Protein AF-0000000079469491 (afdb_homodimer)

Organism: NCBI:txid2803784

Structure (mmCIF, N/CA/C/O backbone):
data_AF-0000000079469491-model_v1
#
loop_
_entity.id
_entity.type
_entity.pdbx_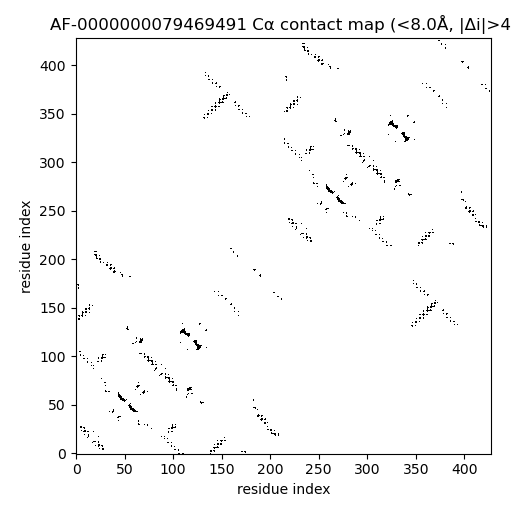description
1 polymer 'Metal-dependent hydrolase'
#
loop_
_atom_site.group_PDB
_atom_site.id
_atom_site.type_symbol
_atom_site.label_atom_id
_atom_site.label_alt_id
_atom_site.label_comp_id
_atom_site.label_asym_id
_atom_site.label_entity_id
_atom_site.label_seq_id
_atom_site.pdbx_PDB_ins_code
_atom_site.Cartn_x
_atom_site.Cartn_y
_atom_site.Cartn_z
_atom_site.occupancy
_atom_site.B_iso_or_equiv
_atom_site.auth_seq_id
_atom_site.auth_comp_id
_atom_site.auth_asym_id
_atom_site.auth_atom_id
_atom_site.pdbx_PDB_model_num
ATOM 1 N N . MET A 1 1 ? 9.625 -11.258 -3.443 1 91.56 1 MET A N 1
ATOM 2 C CA . MET A 1 1 ? 8.633 -10.211 -3.686 1 91.56 1 MET A CA 1
ATOM 3 C C . MET A 1 1 ? 9.078 -9.289 -4.812 1 91.56 1 MET A C 1
ATOM 5 O O . MET A 1 1 ? 10.195 -9.414 -5.32 1 91.56 1 MET A O 1
ATOM 9 N N . PHE A 1 2 ? 8.219 -8.523 -5.293 1 95.44 2 PHE A N 1
ATOM 10 C CA . PHE A 1 2 ? 8.539 -7.629 -6.398 1 95.44 2 PHE A CA 1
ATOM 11 C C . PHE A 1 2 ? 8.68 -6.195 -5.906 1 95.44 2 PHE A C 1
ATOM 13 O O . PHE A 1 2 ? 9.727 -5.82 -5.363 1 95.44 2 PHE A O 1
ATOM 20 N N . VAL A 1 3 ? 7.641 -5.387 -5.883 1 97.88 3 VAL A N 1
ATOM 21 C CA . VAL A 1 3 ? 7.836 -3.98 -5.547 1 97.88 3 VAL A CA 1
ATOM 22 C C . VAL A 1 3 ? 7.992 -3.828 -4.035 1 97.88 3 VAL A C 1
ATOM 24 O O . VAL A 1 3 ? 8.453 -2.791 -3.553 1 97.88 3 VAL A O 1
ATOM 27 N N . GLY A 1 4 ? 7.691 -4.809 -3.281 1 98.38 4 GLY A N 1
ATOM 28 C CA . GLY A 1 4 ? 7.887 -4.781 -1.84 1 98.38 4 GLY A CA 1
ATOM 29 C C . GLY A 1 4 ? 9.336 -4.562 -1.437 1 98.38 4 GLY A C 1
ATOM 30 O O . GLY A 1 4 ? 9.609 -3.996 -0.376 1 98.38 4 GLY A O 1
ATOM 31 N N . HIS A 1 5 ? 10.25 -5.02 -2.23 1 98.88 5 HIS A N 1
ATOM 32 C CA . HIS A 1 5 ? 11.672 -4.836 -1.943 1 98.88 5 HIS A CA 1
ATOM 33 C C . HIS A 1 5 ? 12.023 -3.357 -1.827 1 98.88 5 HIS A C 1
ATOM 35 O O . HIS A 1 5 ? 12.914 -2.986 -1.058 1 98.88 5 HIS A O 1
ATOM 41 N N . TYR A 1 6 ? 11.312 -2.555 -2.533 1 98.94 6 TYR A N 1
ATOM 42 C CA . TYR A 1 6 ? 11.648 -1.135 -2.559 1 98.94 6 TYR A CA 1
ATOM 43 C C . TYR A 1 6 ? 11.32 -0.472 -1.228 1 98.94 6 TYR A C 1
ATOM 45 O O . TYR A 1 6 ? 11.773 0.643 -0.953 1 98.94 6 TYR A O 1
ATOM 53 N N . ALA A 1 7 ? 10.469 -1.143 -0.421 1 98.94 7 ALA A N 1
ATOM 54 C CA . ALA A 1 7 ? 10.25 -0.631 0.93 1 98.94 7 ALA A CA 1
ATOM 55 C C . ALA A 1 7 ? 11.57 -0.458 1.669 1 98.94 7 ALA A C 1
ATOM 57 O O . ALA A 1 7 ? 1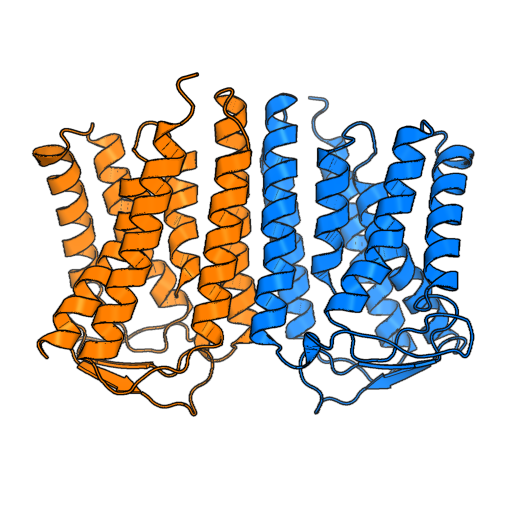1.773 0.534 2.375 1 98.94 7 ALA A O 1
ATOM 58 N N . ALA A 1 8 ? 12.484 -1.396 1.488 1 98.94 8 ALA A N 1
ATOM 59 C CA . ALA A 1 8 ? 13.781 -1.312 2.146 1 98.94 8 ALA A CA 1
ATOM 60 C C . ALA A 1 8 ? 14.578 -0.114 1.64 1 98.94 8 ALA A C 1
ATOM 62 O O . ALA A 1 8 ? 15.266 0.554 2.414 1 98.94 8 ALA A O 1
ATOM 63 N N . ALA A 1 9 ? 14.523 0.131 0.364 1 98.94 9 ALA A N 1
ATOM 64 C CA . ALA A 1 9 ? 15.219 1.275 -0.219 1 98.94 9 ALA A CA 1
ATOM 65 C C . ALA A 1 9 ? 14.695 2.588 0.357 1 98.94 9 ALA A C 1
ATOM 67 O O . ALA A 1 9 ? 15.477 3.461 0.742 1 98.94 9 ALA A O 1
ATOM 68 N N . LEU A 1 10 ? 13.367 2.711 0.431 1 98.94 10 LEU A N 1
ATOM 69 C CA . LEU A 1 10 ? 12.75 3.932 0.935 1 98.94 10 LEU A CA 1
ATOM 70 C C . LEU A 1 10 ? 13.023 4.102 2.426 1 98.94 10 LEU A C 1
ATOM 72 O O . LEU A 1 10 ? 13.266 5.215 2.895 1 98.94 10 LEU A O 1
ATOM 76 N N . ALA A 1 11 ? 12.961 3.004 3.152 1 98.94 11 ALA A N 1
ATOM 77 C CA . ALA A 1 11 ? 13.289 3.045 4.574 1 98.94 11 ALA A CA 1
ATOM 78 C C . ALA A 1 11 ? 14.742 3.469 4.785 1 98.94 11 ALA A C 1
ATOM 80 O O . ALA A 1 11 ? 15.039 4.273 5.672 1 98.94 11 ALA A O 1
ATOM 81 N N . ALA A 1 12 ? 15.641 2.92 3.998 1 98.94 12 ALA A N 1
ATOM 82 C CA . ALA A 1 12 ? 17.062 3.266 4.09 1 98.94 12 ALA A CA 1
ATOM 83 C C . ALA A 1 12 ? 17.281 4.746 3.799 1 98.94 12 ALA A C 1
ATOM 85 O O . ALA A 1 12 ? 18.031 5.418 4.508 1 98.94 12 ALA A O 1
ATOM 86 N N . LYS A 1 13 ? 16.625 5.273 2.777 1 98.75 13 LYS A N 1
ATOM 87 C CA . LYS A 1 13 ? 16.75 6.684 2.424 1 98.75 13 LYS A CA 1
ATOM 88 C C . LYS A 1 13 ? 16.25 7.582 3.549 1 98.75 13 LYS A C 1
ATOM 90 O O . LYS A 1 13 ? 16.797 8.664 3.777 1 98.75 13 LYS A O 1
ATOM 95 N N . SER A 1 14 ? 15.211 7.121 4.18 1 98.69 14 SER A N 1
ATOM 96 C CA . SER A 1 14 ? 14.688 7.863 5.32 1 98.69 14 SER A CA 1
ATOM 97 C C . SER A 1 14 ? 15.68 7.863 6.48 1 98.69 14 SER A C 1
ATOM 99 O O . SER A 1 14 ? 15.883 8.891 7.129 1 98.69 14 SER A O 1
ATOM 101 N N . ALA A 1 15 ? 16.312 6.746 6.754 1 98.62 15 ALA A N 1
ATOM 102 C CA . ALA A 1 15 ? 17.188 6.566 7.906 1 98.62 15 ALA A CA 1
ATOM 103 C C . ALA A 1 15 ? 18.547 7.207 7.656 1 98.62 15 ALA A C 1
ATOM 105 O O . ALA A 1 15 ? 19.188 7.719 8.586 1 98.62 15 ALA A O 1
ATOM 106 N N . GLU A 1 16 ? 19.062 7.125 6.496 1 98.44 16 GLU A N 1
ATOM 107 C CA . GLU A 1 16 ? 20.359 7.668 6.066 1 98.44 16 GLU A CA 1
ATOM 108 C C . GLU A 1 16 ? 20.203 8.469 4.773 1 98.44 16 GLU A C 1
ATOM 110 O O . GLU A 1 16 ? 20.562 7.977 3.695 1 98.44 16 GLU A O 1
ATOM 115 N N . PRO A 1 17 ? 19.766 9.719 4.941 1 97.56 17 PRO A N 1
ATOM 116 C CA . PRO A 1 17 ? 19.406 10.508 3.762 1 97.56 17 PRO A CA 1
ATOM 117 C C . PRO A 1 17 ? 20.609 10.961 2.961 1 97.56 17 PRO A C 1
ATOM 119 O O . PRO A 1 17 ? 20.469 11.461 1.84 1 97.56 17 PRO A O 1
ATOM 122 N N . ARG A 1 18 ? 21.812 10.844 3.424 1 96.69 18 ARG A N 1
ATOM 123 C CA . ARG A 1 18 ? 23.031 11.266 2.721 1 96.69 18 ARG A CA 1
ATOM 124 C C . ARG A 1 18 ? 23.312 10.359 1.526 1 96.69 18 ARG A C 1
ATOM 126 O O . ARG A 1 18 ? 24 10.758 0.589 1 96.69 18 ARG A O 1
ATOM 133 N N . GLY A 1 19 ? 22.828 9.031 1.531 1 97.88 19 GLY A N 1
ATOM 134 C CA . GLY A 1 19 ? 22.984 8.125 0.407 1 97.88 19 GLY A CA 1
ATOM 135 C C . GLY A 1 19 ? 22.141 8.5 -0.791 1 97.88 19 GLY A C 1
ATOM 136 O O . GLY A 1 19 ? 20.969 8.867 -0.638 1 97.88 19 GLY A O 1
ATOM 137 N N . PRO A 1 20 ? 22.781 8.391 -1.97 1 97.88 20 PRO A N 1
ATOM 138 C CA . PRO A 1 20 ? 21.938 8.609 -3.146 1 97.88 20 PRO A CA 1
ATOM 139 C C . PRO A 1 20 ? 20.797 7.602 -3.252 1 97.88 20 PRO A C 1
ATOM 141 O O . PRO A 1 20 ? 21 6.406 -3.025 1 97.88 20 PRO A O 1
ATOM 144 N N . LEU A 1 21 ? 19.656 8.125 -3.596 1 98.62 21 LEU A N 1
ATOM 145 C CA . LEU A 1 21 ? 18.469 7.273 -3.641 1 98.62 21 LEU A CA 1
ATOM 146 C C . LEU A 1 21 ? 18.672 6.09 -4.578 1 98.62 21 LEU A C 1
ATOM 148 O O . LEU A 1 21 ? 18.266 4.969 -4.27 1 98.62 21 LEU A O 1
ATOM 152 N N . TRP A 1 22 ? 19.312 6.312 -5.746 1 98.75 22 TRP A N 1
ATOM 153 C CA . TRP A 1 22 ? 19.453 5.266 -6.75 1 98.75 22 TRP A CA 1
ATOM 154 C C . TRP A 1 22 ? 20.281 4.105 -6.207 1 98.75 22 TRP A 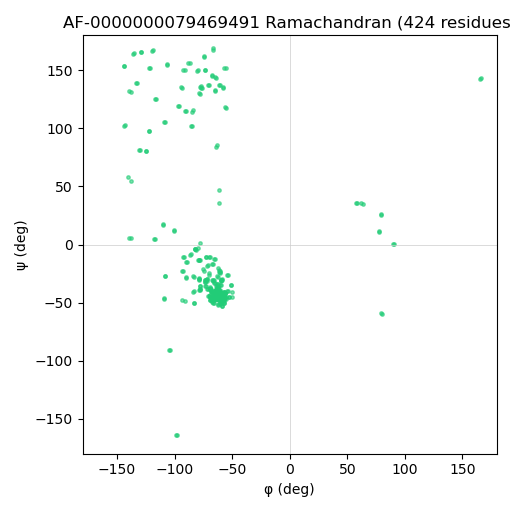C 1
ATOM 156 O O . TRP A 1 22 ? 20.094 2.957 -6.625 1 98.75 22 TRP A O 1
ATOM 166 N N . THR A 1 23 ? 21.203 4.32 -5.246 1 98.81 23 THR A N 1
ATOM 167 C CA . THR A 1 23 ? 22.016 3.238 -4.703 1 98.81 23 THR A CA 1
ATOM 168 C C . THR A 1 23 ? 21.172 2.316 -3.826 1 98.81 23 THR A C 1
ATOM 170 O O . THR A 1 23 ? 21.375 1.099 -3.834 1 98.81 23 THR A O 1
ATOM 173 N N . TYR A 1 24 ? 20.234 2.898 -3.041 1 98.94 24 TYR A N 1
ATOM 174 C CA . TYR A 1 24 ? 19.328 2.088 -2.248 1 98.94 24 TYR A CA 1
ATOM 175 C C . TYR A 1 24 ? 18.344 1.337 -3.143 1 98.94 24 TYR A C 1
ATOM 177 O O . TYR A 1 24 ? 18.047 0.162 -2.904 1 98.94 24 TYR A O 1
ATOM 185 N N . VAL A 1 25 ? 17.891 1.999 -4.211 1 98.94 25 VAL A N 1
ATOM 186 C CA . VAL A 1 25 ? 16.906 1.419 -5.121 1 98.94 25 VAL A CA 1
ATOM 187 C C . VAL A 1 25 ? 17.547 0.278 -5.91 1 98.94 25 VAL A C 1
ATOM 189 O O . VAL A 1 25 ? 16.969 -0.809 -6.016 1 98.94 25 VAL A O 1
ATOM 192 N N . LEU A 1 26 ? 18.703 0.52 -6.457 1 98.94 26 LEU A N 1
ATOM 193 C CA . LEU A 1 26 ? 19.406 -0.581 -7.102 1 98.94 26 LEU A CA 1
ATOM 194 C C . LEU A 1 26 ? 19.766 -1.67 -6.09 1 98.94 26 LEU A C 1
ATOM 196 O O . LEU A 1 26 ? 19.672 -2.859 -6.398 1 98.94 26 LEU A O 1
ATOM 200 N N . GLY A 1 27 ? 20.172 -1.266 -4.895 1 98.94 27 GLY A N 1
ATOM 201 C CA . GLY A 1 27 ? 20.578 -2.193 -3.852 1 98.94 27 GLY A CA 1
ATOM 202 C C . GLY A 1 27 ? 19.5 -3.197 -3.494 1 98.94 27 GLY A C 1
ATOM 203 O O . GLY A 1 27 ? 19.766 -4.398 -3.398 1 98.94 27 GLY A O 1
ATOM 204 N N . CYS A 1 28 ? 18.266 -2.723 -3.301 1 98.88 28 CYS A N 1
ATOM 205 C CA . CYS A 1 28 ? 17.203 -3.615 -2.844 1 98.88 28 CYS A CA 1
ATOM 206 C C . CYS A 1 28 ? 16.859 -4.652 -3.908 1 98.88 28 CYS A C 1
ATOM 208 O O . CYS A 1 28 ? 16.281 -5.695 -3.604 1 98.88 28 CYS A O 1
ATOM 210 N N . GLN A 1 29 ? 17.312 -4.367 -5.18 1 98.88 29 GLN A N 1
ATOM 211 C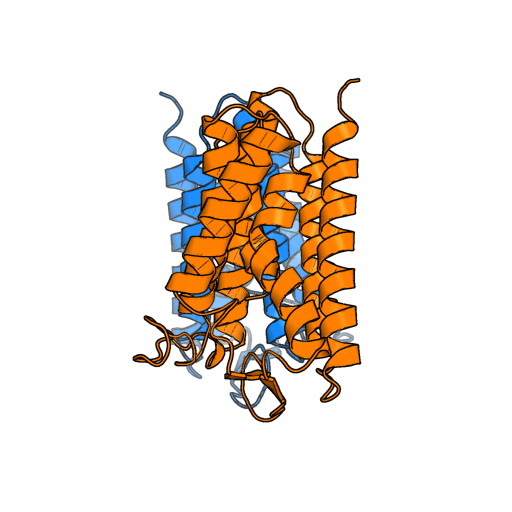 CA . GLN A 1 29 ? 17 -5.281 -6.27 1 98.88 29 GLN A CA 1
ATOM 212 C C . GLN A 1 29 ? 18.266 -5.883 -6.871 1 98.88 29 GLN A C 1
ATOM 214 O O . GLN A 1 29 ? 18.203 -6.609 -7.863 1 98.88 29 GLN A O 1
ATOM 219 N N . LEU A 1 30 ? 19.375 -5.605 -6.309 1 98.88 30 LEU A N 1
ATOM 220 C CA . LEU A 1 30 ? 20.656 -6.023 -6.883 1 98.88 30 LEU A CA 1
ATOM 221 C C . LEU A 1 30 ? 20.703 -7.535 -7.066 1 98.88 30 LEU A C 1
ATOM 223 O O . LEU A 1 30 ? 21.172 -8.023 -8.094 1 98.88 30 LEU A O 1
ATOM 227 N N . ILE A 1 31 ? 20.203 -8.258 -6.133 1 98.75 31 ILE A N 1
ATOM 228 C CA . ILE A 1 31 ? 20.156 -9.711 -6.176 1 98.75 31 ILE A CA 1
ATOM 229 C C . ILE A 1 31 ? 19.328 -10.172 -7.375 1 98.75 31 ILE A C 1
ATOM 231 O O . ILE A 1 31 ? 19.734 -11.086 -8.102 1 98.75 31 ILE A O 1
ATOM 235 N N . ASP A 1 32 ? 18.266 -9.531 -7.621 1 98.56 32 ASP A N 1
ATOM 236 C CA . ASP A 1 32 ? 17.406 -9.938 -8.727 1 98.56 32 ASP A CA 1
ATOM 237 C C . ASP A 1 32 ? 17.953 -9.453 -10.062 1 98.56 32 ASP A C 1
ATOM 239 O O . ASP A 1 32 ? 17.719 -10.078 -11.102 1 98.56 32 ASP A O 1
ATOM 243 N N . VAL A 1 33 ? 18.641 -8.359 -10.07 1 98.62 33 VAL A N 1
ATOM 244 C CA . VAL A 1 33 ? 19.359 -7.973 -11.281 1 98.62 33 VAL A CA 1
ATOM 245 C C . VAL A 1 33 ? 20.375 -9.062 -11.656 1 98.62 33 VAL A C 1
ATOM 247 O O . VAL A 1 33 ? 20.422 -9.5 -12.805 1 98.62 33 VAL A O 1
ATOM 250 N N . ALA A 1 34 ? 21.156 -9.477 -10.68 1 98.56 34 ALA A N 1
ATOM 251 C CA . ALA A 1 34 ? 22.109 -10.57 -10.898 1 98.56 34 ALA A CA 1
ATOM 252 C C . ALA A 1 34 ? 21.391 -11.852 -11.305 1 98.56 34 ALA A C 1
ATOM 254 O O . ALA A 1 34 ? 21.844 -12.562 -12.203 1 98.56 34 ALA A O 1
ATOM 255 N N . TRP A 1 35 ? 20.297 -12.156 -10.578 1 97.94 35 TRP A N 1
ATOM 256 C CA . TRP A 1 35 ? 19.469 -13.32 -10.883 1 97.94 35 TRP A CA 1
ATOM 257 C C . TRP A 1 35 ? 19.047 -13.32 -12.344 1 97.94 35 TRP A C 1
ATOM 259 O O . TRP A 1 35 ? 19.125 -14.352 -13.016 1 97.94 35 TRP A O 1
ATOM 269 N N . GLY A 1 36 ? 18.594 -12.125 -12.867 1 97.31 36 GLY A N 1
ATOM 270 C CA . GLY A 1 36 ? 18.234 -12.023 -14.273 1 97.31 36 GLY A CA 1
ATOM 271 C C . GLY A 1 36 ? 19.344 -12.453 -15.211 1 97.31 36 GLY A C 1
ATOM 272 O O . GLY A 1 36 ? 19.109 -13.211 -16.156 1 97.31 36 GLY A O 1
ATOM 273 N N . GLY A 1 37 ? 20.516 -11.992 -14.961 1 97.94 37 GLY A N 1
ATOM 274 C CA . GLY A 1 37 ? 21.672 -12.383 -15.766 1 97.94 37 GLY A CA 1
ATOM 275 C C . GLY A 1 37 ? 21.984 -13.867 -15.672 1 97.94 37 GLY A C 1
ATOM 276 O O . GLY A 1 37 ? 22.281 -14.508 -16.672 1 97.94 37 GLY A O 1
ATOM 277 N N . LEU A 1 38 ? 21.891 -14.406 -14.469 1 98.31 38 LEU A N 1
ATOM 278 C CA . LEU A 1 38 ? 22.297 -15.789 -14.242 1 98.31 38 LEU A CA 1
ATOM 279 C C . LEU A 1 38 ? 21.281 -16.75 -14.836 1 98.31 38 LEU A C 1
ATOM 281 O O . LEU A 1 38 ? 21.641 -17.844 -15.289 1 98.31 38 LEU A O 1
ATOM 285 N N . ILE A 1 39 ? 20.016 -16.391 -14.844 1 96.12 39 ILE A N 1
ATOM 286 C CA . ILE A 1 39 ? 19.031 -17.281 -15.461 1 96.12 39 ILE A CA 1
ATOM 287 C C . ILE A 1 39 ? 19.188 -17.234 -16.984 1 96.12 39 ILE A C 1
ATOM 289 O O . ILE A 1 39 ? 18.969 -18.234 -17.656 1 96.12 39 ILE A O 1
ATOM 293 N N . MET A 1 40 ? 19.609 -16.109 -17.516 1 96.56 40 MET A N 1
ATOM 294 C CA . MET A 1 40 ? 19.828 -15.977 -18.953 1 96.56 40 MET A CA 1
ATOM 295 C C . MET A 1 40 ? 20.969 -16.875 -19.406 1 96.56 40 MET A C 1
ATOM 297 O O . MET A 1 40 ? 20.938 -17.422 -20.516 1 96.56 40 MET A O 1
ATOM 301 N N . THR A 1 41 ? 21.984 -17.094 -18.594 1 96.81 41 THR A N 1
ATOM 302 C CA . THR A 1 41 ? 23.172 -17.891 -18.922 1 96.81 41 THR A CA 1
ATOM 303 C C . THR A 1 41 ? 22.953 -19.359 -18.562 1 96.81 41 THR A C 1
ATOM 305 O O . THR A 1 41 ? 23.75 -20.219 -18.969 1 96.81 41 THR A O 1
ATOM 308 N N . GLY A 1 42 ? 21.953 -19.609 -17.781 1 96.38 42 GLY A N 1
ATOM 309 C CA . GLY A 1 42 ? 21.688 -20.984 -17.359 1 96.38 42 GLY A CA 1
ATOM 310 C C . GLY A 1 42 ? 22.422 -21.359 -16.078 1 96.38 42 GLY A C 1
ATOM 311 O O . GLY A 1 42 ? 22.25 -22.469 -15.57 1 96.38 42 GLY A O 1
ATOM 312 N N . ALA A 1 43 ? 23.156 -20.453 -15.531 1 97.75 43 ALA A N 1
ATOM 313 C CA . ALA A 1 43 ? 23.859 -20.719 -14.273 1 97.75 43 ALA A CA 1
ATOM 314 C C . ALA A 1 43 ? 22.875 -20.922 -13.125 1 97.75 43 ALA A C 1
ATOM 316 O O . ALA A 1 43 ? 23.156 -21.672 -12.188 1 97.75 43 ALA A O 1
ATOM 317 N N . GLU A 1 44 ? 21.75 -20.281 -13.18 1 97.62 44 GLU A N 1
ATOM 318 C CA . GLU A 1 44 ? 20.594 -20.531 -12.32 1 97.62 44 GLU A CA 1
ATOM 319 C C . GLU A 1 44 ? 19.359 -20.891 -13.133 1 97.62 44 GLU A C 1
ATOM 321 O O . GLU A 1 44 ? 19.25 -20.516 -14.305 1 97.62 44 GLU A O 1
ATOM 326 N N . ARG A 1 45 ? 18.516 -21.672 -12.477 1 96.31 45 ARG A N 1
ATOM 327 C CA . ARG A 1 45 ? 17.438 -22.281 -13.25 1 96.31 45 ARG A CA 1
ATOM 328 C C . ARG A 1 45 ? 16.094 -22.109 -12.539 1 96.31 45 ARG A C 1
ATOM 330 O O . ARG A 1 45 ? 16.016 -22.234 -11.312 1 96.31 45 ARG A O 1
ATOM 337 N N . LEU A 1 46 ? 15.109 -21.812 -13.398 1 93.88 46 LEU A N 1
ATOM 338 C CA . LEU A 1 46 ? 13.727 -21.734 -12.922 1 93.88 46 LEU A CA 1
ATOM 339 C C . LEU A 1 46 ? 12.758 -22.266 -13.969 1 93.88 46 LEU A C 1
ATOM 341 O O . LEU A 1 46 ? 13.109 -22.375 -15.148 1 93.88 46 LEU A O 1
ATOM 345 N N . THR A 1 47 ? 11.633 -22.75 -13.57 1 94.12 47 THR A N 1
ATOM 346 C CA . THR A 1 47 ? 10.5 -23.062 -14.438 1 94.12 47 THR A CA 1
ATOM 347 C C . THR A 1 47 ? 9.273 -22.25 -14.031 1 94.12 47 THR A C 1
ATOM 349 O O . THR A 1 47 ? 9.312 -21.516 -13.047 1 94.12 47 THR A O 1
ATOM 352 N N . VAL A 1 48 ? 8.289 -22.266 -14.938 1 94.38 48 VAL A N 1
ATOM 353 C CA . VAL A 1 48 ? 7.062 -21.5 -14.695 1 94.38 48 VAL A CA 1
ATOM 354 C C . VAL A 1 48 ? 5.879 -22.453 -14.578 1 94.38 48 VAL A C 1
ATOM 356 O O . VAL A 1 48 ? 5.699 -23.344 -15.422 1 94.38 48 VAL A O 1
ATOM 359 N N . ASP A 1 49 ? 5.156 -22.391 -13.523 1 94.56 49 ASP A N 1
ATOM 360 C CA . ASP A 1 49 ? 3.918 -23.125 -13.273 1 94.56 49 ASP A CA 1
ATOM 361 C C . ASP A 1 49 ? 2.762 -22.172 -12.992 1 94.56 49 ASP A C 1
ATOM 363 O O . ASP A 1 49 ? 2.596 -21.719 -11.859 1 94.56 49 ASP A O 1
ATOM 367 N N . PRO A 1 50 ? 1.94 -21.875 -13.992 1 92.12 50 PRO A N 1
ATOM 368 C CA . PRO A 1 50 ? 0.886 -20.859 -13.859 1 92.12 50 PRO A CA 1
ATOM 369 C C . PRO A 1 50 ? -0.192 -21.266 -12.859 1 92.12 50 PRO A C 1
ATOM 371 O O . PRO A 1 50 ? -1.023 -20.438 -12.477 1 92.12 50 PRO A O 1
ATOM 374 N N . SER A 1 51 ? -0.196 -22.516 -12.461 1 93.88 51 SER A N 1
ATOM 375 C CA . SER A 1 51 ? -1.215 -22.984 -11.523 1 93.88 51 SER A CA 1
ATOM 376 C C . SER A 1 51 ? -0.88 -22.562 -10.094 1 93.88 51 SER A C 1
ATOM 378 O O . SER A 1 51 ? -1.729 -22.656 -9.203 1 93.88 51 SER A O 1
ATOM 380 N N . LEU A 1 52 ? 0.328 -22.109 -9.844 1 94.56 52 LEU A N 1
ATOM 381 C CA . LEU A 1 52 ? 0.756 -21.719 -8.5 1 94.56 52 LEU A CA 1
ATOM 382 C C . LEU A 1 52 ? 0.192 -20.359 -8.117 1 94.56 52 LEU A C 1
ATOM 384 O O . LEU A 1 52 ? 0.153 -19.453 -8.945 1 94.56 52 LEU A O 1
ATOM 388 N N . PRO A 1 53 ? -0.294 -20.219 -6.891 1 93.56 53 PRO A N 1
ATOM 389 C CA . PRO A 1 53 ? -0.783 -18.906 -6.434 1 93.56 53 PRO A CA 1
ATOM 390 C C . PRO A 1 53 ? 0.346 -17.922 -6.141 1 93.56 53 PRO A C 1
ATOM 392 O O . PRO A 1 53 ? 1.445 -18.344 -5.758 1 93.56 53 PRO A O 1
ATOM 395 N N . GLY A 1 54 ? 0.088 -16.578 -6.32 1 92.25 54 GLY A N 1
ATOM 396 C CA . GLY A 1 54 ? 1.005 -15.516 -5.926 1 92.25 54 GLY A CA 1
ATOM 397 C C . GLY A 1 54 ? 2.139 -15.312 -6.91 1 92.25 54 GLY A C 1
ATOM 398 O O . GLY A 1 54 ? 2.32 -14.211 -7.434 1 92.25 54 GLY A O 1
ATOM 399 N N . SER A 1 55 ? 2.906 -16.406 -7.105 1 93.31 55 SER A N 1
ATOM 400 C CA . SER A 1 55 ? 3.992 -16.391 -8.078 1 93.31 55 SER A CA 1
ATOM 401 C C . SER A 1 55 ? 4.043 -17.703 -8.852 1 93.31 55 SER A C 1
ATOM 403 O O . SER A 1 55 ? 4.066 -18.781 -8.258 1 93.31 55 SER A O 1
ATOM 405 N N . ALA A 1 56 ? 4.133 -17.609 -10.172 1 94 56 ALA A N 1
ATOM 406 C CA . ALA A 1 56 ? 4.184 -18.781 -11.031 1 94 56 ALA A CA 1
ATOM 407 C C . ALA A 1 56 ? 5.602 -19.344 -11.102 1 94 56 ALA A C 1
ATOM 409 O O . ALA A 1 56 ? 5.832 -20.391 -11.711 1 94 56 ALA A O 1
ATOM 410 N N . LEU A 1 57 ? 6.523 -18.688 -10.477 1 92.88 57 LEU A N 1
ATOM 411 C CA . LEU A 1 57 ? 7.926 -19.062 -10.586 1 92.88 57 LEU A CA 1
ATOM 412 C C . LEU A 1 57 ? 8.242 -20.25 -9.695 1 92.88 57 LEU A C 1
ATOM 414 O O . LEU A 1 57 ? 7.816 -20.297 -8.539 1 92.88 57 LEU A O 1
ATOM 418 N N . VAL A 1 58 ? 8.867 -21.188 -10.281 1 94.38 58 VAL A N 1
ATOM 419 C CA . VAL A 1 58 ? 9.461 -22.312 -9.562 1 94.38 58 VAL A CA 1
ATOM 420 C C . VAL A 1 58 ? 10.984 -22.203 -9.586 1 94.38 58 VAL A C 1
ATOM 422 O O . VAL A 1 58 ? 11.609 -22.453 -10.617 1 94.38 58 VAL A O 1
ATOM 425 N N . LEU A 1 59 ? 11.516 -21.828 -8.445 1 93.25 59 LEU A N 1
ATOM 426 C CA . LEU A 1 59 ? 12.961 -21.625 -8.359 1 93.25 59 LEU A CA 1
ATOM 427 C C . LEU A 1 59 ? 13.68 -22.953 -8.086 1 93.25 59 LEU A C 1
ATOM 429 O O . LEU A 1 59 ? 13.758 -23.391 -6.938 1 93.25 59 LEU A O 1
ATOM 433 N N . GLU A 1 60 ? 14.25 -23.5 -9.102 1 93.31 60 GLU A N 1
ATOM 434 C CA . GLU A 1 60 ? 14.82 -24.828 -9.039 1 93.31 60 GLU A CA 1
ATOM 435 C C . GLU A 1 60 ? 16.234 -24.797 -8.453 1 93.31 60 GLU A C 1
ATOM 437 O O . GLU A 1 60 ? 16.578 -25.641 -7.621 1 93.31 60 GLU A O 1
ATOM 442 N N . HIS A 1 61 ? 17.031 -24 -8.93 1 95.44 61 HIS A N 1
ATOM 443 C CA . HIS A 1 61 ? 18.453 -23.906 -8.57 1 95.44 61 HIS A CA 1
ATOM 444 C C . HIS A 1 61 ? 18.922 -22.453 -8.555 1 95.44 61 HIS A C 1
ATOM 446 O O . HIS A 1 61 ? 19.234 -21.891 -9.602 1 95.44 61 HIS A O 1
ATOM 452 N N . MET A 1 62 ? 19.062 -21.844 -7.328 1 95.25 62 MET A N 1
ATOM 453 C CA . MET A 1 62 ? 19.438 -20.438 -7.168 1 95.25 62 MET A CA 1
ATOM 454 C C . MET A 1 62 ? 20.453 -20.266 -6.051 1 95.25 62 MET A C 1
ATOM 456 O O . MET A 1 62 ? 20.25 -19.484 -5.125 1 95.25 62 MET A O 1
ATOM 460 N N . PRO A 1 63 ? 21.562 -20.984 -6.125 1 97.12 63 PRO A N 1
ATOM 461 C CA . PRO A 1 63 ? 22.484 -20.922 -4.988 1 97.12 63 PRO A CA 1
ATOM 462 C C . PRO A 1 63 ? 23.266 -19.594 -4.93 1 97.12 63 PRO A C 1
ATOM 464 O O . PRO A 1 63 ? 23.672 -19.172 -3.848 1 97.12 63 PRO A O 1
ATOM 467 N N . TYR A 1 64 ? 23.406 -18.906 -6.016 1 98.06 64 TYR A N 1
ATOM 468 C CA . TYR A 1 64 ? 24.312 -17.75 -6.082 1 98.06 64 TYR A CA 1
ATOM 469 C C . TYR A 1 64 ? 23.578 -16.469 -5.711 1 98.06 64 TYR A C 1
ATOM 471 O O . TYR A 1 64 ? 24.188 -15.523 -5.203 1 98.06 64 TYR A O 1
ATOM 479 N N . THR A 1 65 ? 22.312 -16.406 -5.949 1 98.38 65 THR A N 1
ATOM 480 C CA . THR A 1 65 ? 21.578 -15.18 -5.703 1 98.38 65 THR A CA 1
ATOM 481 C C . THR A 1 65 ? 20.656 -15.336 -4.496 1 98.38 65 THR A C 1
ATOM 483 O O . THR A 1 65 ? 20.703 -14.539 -3.561 1 98.38 65 THR A O 1
ATOM 486 N N . HIS A 1 66 ? 19.922 -16.484 -4.48 1 98.38 66 HIS A N 1
ATOM 487 C CA . HIS A 1 66 ? 18.828 -16.547 -3.523 1 98.38 66 HIS A CA 1
ATOM 488 C C . HIS A 1 66 ? 19.141 -17.547 -2.406 1 98.38 66 HIS A C 1
ATOM 490 O O . HIS A 1 66 ? 18.219 -17.984 -1.695 1 98.38 66 HIS A O 1
ATOM 496 N N . SER A 1 67 ? 20.344 -17.938 -2.199 1 98.5 67 SER A N 1
ATOM 497 C CA . SER A 1 67 ? 20.75 -18.594 -0.957 1 98.5 67 SER A CA 1
ATOM 498 C C . SER A 1 67 ? 21.188 -17.562 0.082 1 98.5 67 SER A C 1
ATOM 500 O O . SER A 1 67 ? 21.531 -16.422 -0.263 1 98.5 67 SER A O 1
ATOM 502 N N . LEU A 1 68 ? 21.094 -18 1.396 1 98.69 68 LEU A N 1
ATOM 503 C CA . LEU A 1 68 ? 21.5 -17.078 2.455 1 98.69 68 LEU A CA 1
ATOM 504 C C . LEU A 1 68 ? 22.953 -16.672 2.291 1 98.69 68 LEU A C 1
ATOM 506 O O . LEU A 1 68 ? 23.281 -15.477 2.328 1 98.69 68 LEU A O 1
ATOM 510 N N . PRO A 1 69 ? 23.891 -17.594 2.031 1 98.56 69 PRO A N 1
ATOM 511 C CA . PRO A 1 69 ? 25.266 -17.156 1.811 1 98.56 69 PRO A CA 1
ATOM 512 C C . PRO A 1 69 ? 25.422 -16.281 0.57 1 98.56 69 PRO A C 1
ATOM 514 O O . PRO A 1 69 ? 26.234 -15.352 0.562 1 98.56 69 PRO A O 1
ATOM 517 N N . GLY A 1 70 ? 24.719 -16.609 -0.526 1 98.56 70 GLY A N 1
ATOM 518 C CA . GLY A 1 70 ? 24.734 -15.758 -1.7 1 98.56 70 GLY A CA 1
ATOM 519 C C . GLY A 1 70 ? 24.281 -14.336 -1.413 1 98.56 70 GLY A C 1
ATOM 520 O O . GLY A 1 70 ? 24.953 -13.375 -1.784 1 98.56 70 GLY A O 1
ATOM 521 N N . ALA A 1 71 ? 23.156 -14.211 -0.725 1 98.75 71 ALA A N 1
ATOM 522 C CA . ALA A 1 71 ? 22.609 -12.906 -0.373 1 98.75 71 ALA A CA 1
ATOM 523 C C . ALA A 1 71 ? 23.594 -12.109 0.483 1 98.75 71 ALA A C 1
ATOM 525 O O . ALA A 1 71 ? 23.766 -10.906 0.291 1 98.75 71 ALA A O 1
ATOM 526 N N . LEU A 1 72 ? 24.219 -12.781 1.448 1 98.81 72 LEU A N 1
ATOM 527 C CA . LEU A 1 72 ? 25.203 -12.125 2.312 1 98.81 72 LEU A CA 1
ATOM 528 C C . LEU A 1 72 ? 26.406 -11.648 1.511 1 98.81 72 LEU A C 1
ATOM 530 O O . LEU A 1 72 ? 26.922 -10.555 1.744 1 98.81 72 LEU A O 1
ATOM 534 N N . ALA A 1 73 ? 26.859 -12.5 0.597 1 98.81 73 ALA A N 1
ATOM 535 C CA . ALA A 1 73 ? 27.984 -12.125 -0.253 1 98.81 73 ALA A CA 1
ATOM 536 C C . ALA A 1 73 ? 27.656 -10.883 -1.083 1 98.81 73 ALA A C 1
ATOM 538 O O . ALA A 1 73 ? 28.469 -9.969 -1.187 1 98.81 73 ALA A O 1
ATOM 539 N N . TRP A 1 74 ? 26.469 -10.844 -1.678 1 98.94 74 TRP A N 1
ATOM 540 C CA . TRP A 1 74 ? 26.031 -9.68 -2.447 1 98.94 74 TRP A CA 1
ATOM 541 C C . TRP A 1 74 ? 25.953 -8.438 -1.564 1 98.94 74 TRP A C 1
ATOM 543 O O . TRP A 1 74 ? 26.328 -7.348 -1.985 1 98.94 74 TRP A O 1
ATOM 553 N N . ALA A 1 75 ? 25.438 -8.594 -0.368 1 98.94 75 ALA A N 1
ATOM 554 C CA . ALA A 1 75 ? 25.281 -7.477 0.563 1 98.94 75 ALA A CA 1
ATOM 555 C C . ALA A 1 75 ? 26.641 -6.887 0.93 1 98.94 75 ALA A C 1
ATOM 557 O O . ALA A 1 75 ? 26.844 -5.672 0.833 1 98.94 75 ALA A O 1
ATOM 558 N N . VAL A 1 76 ? 27.578 -7.75 1.357 1 98.88 76 VAL A N 1
ATOM 559 C CA . VAL A 1 76 ? 28.906 -7.32 1.74 1 98.88 76 VAL A CA 1
ATOM 560 C C . VAL A 1 76 ? 29.625 -6.73 0.529 1 98.88 76 VAL A C 1
ATOM 562 O O . VAL A 1 76 ? 30.25 -5.672 0.624 1 98.88 76 VAL A O 1
ATOM 565 N N . GLY A 1 77 ? 29.547 -7.438 -0.596 1 98.88 77 GLY A N 1
ATOM 566 C CA . GLY A 1 77 ? 30.141 -6.93 -1.818 1 98.88 77 GLY A CA 1
ATOM 567 C C . GLY A 1 77 ? 29.641 -5.559 -2.211 1 98.88 77 GLY A C 1
ATOM 568 O O . GLY A 1 77 ? 30.422 -4.68 -2.586 1 98.88 77 GLY A O 1
ATOM 569 N N . ALA A 1 78 ? 28.344 -5.355 -2.156 1 98.94 78 ALA A N 1
ATOM 570 C CA . ALA A 1 78 ? 27.75 -4.074 -2.518 1 98.94 78 ALA A CA 1
ATOM 571 C C . ALA A 1 78 ? 28.234 -2.961 -1.593 1 98.94 78 ALA A C 1
ATOM 573 O O . ALA A 1 78 ? 28.516 -1.85 -2.045 1 98.94 78 ALA A O 1
ATOM 574 N N . ALA A 1 79 ? 28.297 -3.256 -0.281 1 98.88 79 ALA A N 1
ATOM 575 C CA . ALA A 1 79 ? 28.781 -2.264 0.672 1 98.88 79 ALA A CA 1
ATOM 576 C C . ALA A 1 79 ? 30.219 -1.865 0.355 1 98.88 79 ALA A C 1
ATOM 578 O O . ALA A 1 79 ? 30.547 -0.677 0.328 1 98.88 79 ALA A O 1
ATOM 579 N N . ILE A 1 80 ? 31.078 -2.846 0.104 1 98.81 80 ILE A N 1
ATOM 580 C CA . ILE A 1 80 ? 32.5 -2.604 -0.191 1 98.81 80 ILE A CA 1
ATOM 581 C C . ILE A 1 80 ? 32.625 -1.802 -1.483 1 98.81 80 ILE A C 1
ATOM 583 O O . ILE A 1 80 ? 33.375 -0.831 -1.547 1 98.81 80 ILE A O 1
ATOM 587 N N . LEU A 1 81 ? 31.859 -2.182 -2.52 1 98.69 81 LEU A N 1
ATOM 588 C CA . LEU A 1 81 ? 31.906 -1.475 -3.795 1 98.69 81 LEU A CA 1
ATOM 589 C C . LEU A 1 81 ? 31.406 -0.041 -3.646 1 98.69 81 LEU A C 1
ATOM 591 O O . LEU A 1 81 ? 31.953 0.878 -4.258 1 98.69 81 LEU A O 1
ATOM 595 N N . ALA A 1 82 ? 30.344 0.119 -2.9 1 98.69 82 ALA A N 1
ATOM 596 C CA . ALA A 1 82 ? 29.828 1.468 -2.65 1 98.69 82 ALA A CA 1
ATOM 597 C C . ALA A 1 82 ? 30.906 2.34 -2.002 1 98.69 82 ALA A C 1
ATOM 599 O O . ALA A 1 82 ? 31.062 3.514 -2.352 1 98.69 82 ALA A O 1
ATOM 600 N N . LYS A 1 83 ? 31.656 1.754 -1.048 1 98.5 83 LYS A N 1
ATOM 601 C CA . LYS A 1 83 ? 32.75 2.477 -0.367 1 98.5 83 LYS A CA 1
ATOM 602 C C . LYS A 1 83 ? 33.906 2.766 -1.316 1 98.5 83 LYS A C 1
ATOM 604 O O . LYS A 1 83 ? 34.375 3.898 -1.394 1 98.5 83 LYS A O 1
ATOM 609 N N . LEU A 1 84 ? 34.281 1.813 -2.02 1 98.31 84 LEU A N 1
ATOM 610 C CA . LEU A 1 84 ? 35.531 1.906 -2.764 1 98.31 84 LEU A CA 1
ATOM 611 C C . LEU A 1 84 ? 35.312 2.621 -4.094 1 98.31 84 LEU A C 1
ATOM 613 O O . LEU A 1 84 ? 36.188 3.396 -4.531 1 98.31 84 LEU A O 1
ATOM 617 N N . ILE A 1 85 ? 34.281 2.363 -4.766 1 98.12 85 ILE A N 1
ATOM 618 C CA . ILE A 1 85 ? 34.062 2.881 -6.113 1 98.12 85 ILE A CA 1
ATOM 619 C C . ILE A 1 85 ? 33.312 4.199 -6.047 1 98.12 85 ILE A C 1
ATOM 621 O O . ILE A 1 85 ? 33.688 5.18 -6.691 1 98.12 85 ILE A O 1
ATOM 625 N N . LEU A 1 86 ? 32.25 4.18 -5.289 1 97.69 86 LEU A N 1
ATOM 626 C CA . LEU A 1 86 ? 31.453 5.398 -5.191 1 97.69 86 LEU A CA 1
ATOM 627 C C . LEU A 1 86 ? 32 6.324 -4.113 1 97.69 86 LEU A C 1
ATOM 629 O O . LEU A 1 86 ? 31.531 7.449 -3.955 1 97.69 86 LEU A O 1
ATOM 633 N N . ARG A 1 87 ? 32.969 5.852 -3.316 1 98.31 87 ARG A N 1
ATOM 634 C CA . ARG A 1 87 ? 33.656 6.629 -2.285 1 98.31 87 ARG A CA 1
ATOM 635 C C . ARG A 1 87 ? 32.656 7.18 -1.268 1 98.31 87 ARG A C 1
ATOM 637 O O . ARG A 1 87 ? 32.781 8.328 -0.839 1 98.31 87 ARG A O 1
ATOM 644 N N . LEU A 1 88 ? 31.672 6.422 -0.998 1 98.25 88 LEU A N 1
ATOM 645 C CA . LEU A 1 88 ? 30.688 6.809 0.002 1 98.25 88 LEU A CA 1
ATOM 646 C C . LEU A 1 88 ? 31.188 6.531 1.411 1 98.25 88 LEU A C 1
ATOM 648 O O . LEU A 1 88 ? 32.031 5.664 1.605 1 98.25 88 LEU A O 1
ATOM 652 N N . PRO A 1 89 ? 30.734 7.375 2.436 1 98.44 89 PRO A N 1
ATOM 653 C CA . PRO A 1 89 ? 31.062 7.047 3.822 1 98.44 89 PRO A CA 1
ATOM 654 C C . PRO A 1 89 ? 30.625 5.645 4.223 1 98.44 89 PRO A C 1
ATOM 656 O O . PRO A 1 89 ? 29.625 5.141 3.705 1 98.44 89 PRO A O 1
ATOM 659 N N . TRP A 1 90 ? 31.297 4.992 5.176 1 98.31 90 TRP A N 1
ATOM 660 C CA . TRP A 1 90 ? 31.031 3.613 5.574 1 98.31 90 TRP A CA 1
ATOM 661 C C . TRP A 1 90 ? 29.609 3.461 6.086 1 98.31 90 TRP A C 1
ATOM 663 O O . TRP A 1 90 ? 28.984 2.414 5.895 1 98.31 90 TRP A O 1
ATOM 673 N N . ARG A 1 91 ? 29.125 4.465 6.738 1 98.56 91 ARG A N 1
ATOM 674 C CA . ARG A 1 91 ? 27.75 4.379 7.23 1 98.56 91 ARG A CA 1
ATOM 675 C C . ARG A 1 91 ? 26.766 4.227 6.082 1 98.56 91 ARG A C 1
ATOM 677 O O . ARG A 1 91 ? 25.828 3.432 6.164 1 98.56 91 ARG A O 1
ATOM 684 N N . VAL A 1 92 ? 26.938 5.02 5.027 1 98.81 92 VAL A N 1
ATOM 685 C CA . VAL A 1 92 ? 26.078 4.949 3.85 1 98.81 92 VAL A CA 1
ATOM 686 C C . VAL A 1 92 ? 26.297 3.611 3.139 1 98.81 92 VAL A C 1
ATOM 688 O O . VAL A 1 92 ? 25.328 2.939 2.771 1 98.81 92 VAL A O 1
ATOM 691 N N . ALA A 1 93 ? 27.531 3.227 2.971 1 98.88 93 ALA A N 1
ATOM 692 C CA . ALA A 1 93 ? 27.859 1.965 2.316 1 98.88 93 ALA A CA 1
ATOM 693 C C . ALA A 1 93 ? 27.25 0.78 3.057 1 98.88 93 ALA A C 1
ATOM 695 O O . ALA A 1 93 ? 26.719 -0.142 2.434 1 98.88 93 ALA A O 1
ATOM 696 N N . ALA A 1 94 ? 27.359 0.795 4.371 1 98.88 94 ALA A N 1
ATOM 697 C CA . ALA A 1 94 ? 26.766 -0.26 5.188 1 98.88 94 ALA A CA 1
ATOM 698 C C . ALA A 1 94 ? 25.25 -0.304 5.016 1 98.88 94 ALA A C 1
ATOM 700 O O . ALA A 1 94 ? 24.656 -1.384 4.957 1 98.88 94 ALA A O 1
ATOM 701 N N . MET A 1 95 ? 24.641 0.909 4.941 1 98.94 95 MET A N 1
ATOM 702 C CA . MET A 1 95 ? 23.188 0.966 4.73 1 98.94 95 MET A CA 1
ATOM 703 C C . MET A 1 95 ? 22.812 0.375 3.377 1 98.94 95 MET A C 1
ATOM 705 O O . MET A 1 95 ? 21.781 -0.295 3.252 1 98.94 95 MET A O 1
ATOM 709 N N . ILE A 1 96 ? 23.594 0.608 2.379 1 98.94 96 ILE A N 1
ATOM 710 C CA . ILE A 1 96 ? 23.375 0.012 1.067 1 98.94 96 ILE A CA 1
ATOM 711 C C . ILE A 1 96 ? 23.469 -1.509 1.167 1 98.94 96 ILE A C 1
ATOM 713 O O . ILE A 1 96 ? 22.625 -2.23 0.639 1 98.94 96 ILE A O 1
ATOM 717 N N . GLY A 1 97 ? 24.484 -2.004 1.828 1 98.94 97 GLY A N 1
ATOM 718 C CA . GLY A 1 97 ? 24.609 -3.436 2.053 1 98.94 97 GLY A CA 1
ATOM 719 C C . GLY A 1 97 ? 23.406 -4.031 2.766 1 98.94 97 GLY A C 1
ATOM 720 O O . GLY A 1 97 ? 22.922 -5.102 2.391 1 98.94 97 GLY A O 1
ATOM 721 N N . LEU A 1 98 ? 22.938 -3.352 3.805 1 98.94 98 LEU A N 1
ATOM 722 C CA . LEU A 1 98 ? 21.75 -3.799 4.531 1 98.94 98 LEU A CA 1
ATOM 723 C C . LEU A 1 98 ? 20.531 -3.822 3.619 1 98.94 98 LEU A C 1
ATOM 725 O O . LEU A 1 98 ? 19.672 -4.703 3.74 1 98.94 98 LEU A O 1
ATOM 729 N N . THR A 1 99 ? 20.453 -2.822 2.76 1 98.94 99 THR A N 1
ATOM 730 C CA . THR A 1 99 ? 19.359 -2.773 1.793 1 98.94 99 THR A CA 1
ATOM 731 C C . THR A 1 99 ? 19.406 -3.979 0.859 1 98.94 99 THR A C 1
ATOM 733 O O . THR A 1 99 ? 18.375 -4.594 0.574 1 98.94 99 THR A O 1
ATOM 736 N N . VAL A 1 100 ? 20.594 -4.336 0.429 1 98.94 100 VAL A N 1
ATOM 737 C CA . VAL A 1 100 ? 20.766 -5.512 -0.413 1 98.94 100 VAL A CA 1
ATOM 738 C C . VAL A 1 100 ? 20.312 -6.762 0.346 1 98.94 100 VAL A C 1
ATOM 740 O O . VAL A 1 100 ? 19.547 -7.57 -0.177 1 98.94 100 VAL A O 1
ATOM 743 N N . PHE A 1 101 ? 20.75 -6.906 1.548 1 98.94 101 PHE A N 1
ATOM 744 C CA . PHE A 1 101 ? 20.453 -8.102 2.33 1 98.94 101 PHE A CA 1
ATOM 745 C C . PHE A 1 101 ? 18.969 -8.188 2.641 1 98.94 101 PHE A C 1
ATOM 747 O O . PHE A 1 101 ? 18.406 -9.281 2.771 1 98.94 101 PHE A O 1
ATOM 754 N N . SER A 1 102 ? 18.328 -7.051 2.773 1 98.94 102 SER A N 1
ATOM 755 C CA . SER A 1 102 ? 16.891 -7.023 3.035 1 98.94 102 SER A CA 1
ATOM 756 C C . SER A 1 102 ? 16.125 -7.844 2 1 98.94 102 SER A C 1
ATOM 758 O O . SER A 1 102 ? 15.031 -8.336 2.277 1 98.94 102 SER A O 1
ATOM 760 N N . HIS A 1 103 ? 16.703 -7.965 0.839 1 98.88 103 HIS A N 1
ATOM 761 C CA . HIS A 1 103 ? 16.062 -8.719 -0.239 1 98.88 103 HIS A CA 1
ATOM 762 C C . HIS A 1 103 ? 15.758 -10.148 0.195 1 98.88 103 HIS A C 1
ATOM 764 O O . HIS A 1 103 ? 14.641 -10.625 0.018 1 98.88 103 HIS A O 1
ATOM 770 N N . TRP A 1 104 ? 16.719 -10.805 0.732 1 98.75 104 TRP A N 1
ATOM 771 C CA . TRP A 1 104 ? 16.547 -12.188 1.163 1 98.75 104 TRP A CA 1
ATOM 772 C C . TRP A 1 104 ? 15.523 -12.289 2.289 1 98.75 104 TRP A C 1
ATOM 774 O O . TRP A 1 104 ? 14.719 -13.227 2.322 1 98.75 104 TRP A O 1
ATOM 784 N N . ILE A 1 105 ? 15.516 -11.352 3.232 1 98.75 105 ILE A N 1
ATOM 785 C CA . ILE A 1 105 ? 14.57 -11.344 4.348 1 98.75 105 ILE A CA 1
ATOM 786 C C . ILE A 1 105 ? 13.148 -11.188 3.814 1 98.75 105 ILE A C 1
ATOM 788 O O . ILE A 1 105 ? 12.234 -11.898 4.246 1 98.75 105 ILE A O 1
ATOM 792 N N . ALA A 1 106 ? 12.984 -10.258 2.914 1 98.75 106 ALA A N 1
ATOM 793 C CA . ALA A 1 106 ? 11.664 -10.039 2.324 1 98.75 106 ALA A CA 1
ATOM 794 C C . ALA A 1 106 ? 11.211 -11.258 1.524 1 98.75 106 ALA A C 1
ATOM 796 O O . ALA A 1 106 ? 10.031 -11.609 1.531 1 98.75 106 ALA A O 1
ATOM 797 N N . ASP A 1 107 ? 12.18 -11.844 0.797 1 98.62 107 ASP A N 1
ATOM 798 C CA . ASP A 1 107 ? 11.867 -13.07 0.066 1 98.62 107 ASP A CA 1
ATOM 799 C C . ASP A 1 107 ? 11.445 -14.188 1.019 1 98.62 107 ASP A C 1
ATOM 801 O O . ASP A 1 107 ? 10.555 -14.977 0.703 1 98.62 107 ASP A O 1
ATOM 805 N N . LEU A 1 108 ? 12.141 -14.328 2.123 1 98.56 108 LEU A N 1
ATOM 806 C CA . LEU A 1 108 ? 11.781 -15.344 3.111 1 98.56 108 LEU A CA 1
ATOM 807 C C . LEU A 1 108 ? 10.305 -15.258 3.473 1 98.56 108 LEU A C 1
ATOM 809 O O . LEU A 1 108 ? 9.656 -16.281 3.684 1 98.56 108 LEU A O 1
ATOM 813 N N . LEU A 1 109 ? 9.781 -14.086 3.504 1 98.31 109 LEU A N 1
ATOM 814 C CA . LEU A 1 109 ? 8.391 -13.844 3.865 1 98.31 109 LEU A CA 1
ATOM 815 C C . LEU A 1 109 ? 7.449 -14.438 2.826 1 98.31 109 LEU A C 1
ATOM 817 O O . LEU A 1 109 ? 6.453 -15.078 3.18 1 98.31 109 LEU A O 1
ATOM 821 N N . VAL A 1 110 ? 7.77 -14.32 1.59 1 98.25 110 VAL A N 1
ATOM 822 C CA . VAL A 1 110 ? 6.754 -14.586 0.578 1 98.25 110 VAL A CA 1
ATOM 823 C C . VAL A 1 110 ? 7.066 -15.898 -0.136 1 98.25 110 VAL A C 1
ATOM 825 O O . VAL A 1 110 ? 6.164 -16.562 -0.647 1 98.25 110 VAL A O 1
ATOM 828 N N . HIS A 1 111 ? 8.328 -16.297 -0.196 1 98.12 111 HIS A N 1
ATOM 829 C CA . HIS A 1 111 ? 8.727 -17.484 -0.954 1 98.12 111 HIS A CA 1
ATOM 830 C C . HIS A 1 111 ? 8.172 -18.75 -0.317 1 98.12 111 HIS A C 1
ATOM 832 O O . HIS A 1 111 ? 7.977 -18.812 0.899 1 98.12 111 HIS A O 1
ATOM 838 N N . ARG A 1 112 ? 7.84 -19.719 -1.21 1 97.25 112 ARG A N 1
ATOM 839 C CA . ARG A 1 112 ? 7.793 -21.109 -0.775 1 97.25 112 ARG A CA 1
ATOM 840 C C . ARG A 1 112 ? 9.18 -21.609 -0.411 1 97.25 112 ARG A C 1
ATOM 842 O O . ARG A 1 112 ? 10.18 -20.906 -0.605 1 97.25 112 ARG A O 1
ATOM 849 N N . PRO A 1 113 ? 9.242 -22.859 0.26 1 97.19 113 PRO A N 1
ATOM 850 C CA . PRO A 1 113 ? 10.57 -23.312 0.688 1 97.19 113 PRO A CA 1
ATOM 851 C C . PRO A 1 113 ? 11.508 -23.578 -0.487 1 97.19 113 PRO A C 1
ATOM 853 O O . PRO A 1 113 ? 11.641 -24.719 -0.93 1 97.19 113 PRO A O 1
ATOM 856 N N . ASP A 1 114 ? 12.133 -22.516 -0.957 1 96.94 114 ASP A N 1
ATOM 857 C CA . ASP A 1 114 ? 13.055 -22.625 -2.084 1 96.94 114 ASP A CA 1
ATOM 858 C C . ASP A 1 114 ? 14.305 -21.781 -1.869 1 96.94 114 ASP A C 1
ATOM 860 O O . ASP A 1 114 ? 15.109 -21.609 -2.787 1 96.94 114 ASP A O 1
ATOM 864 N N . LEU A 1 115 ? 14.43 -21.188 -0.7 1 98.19 115 LEU A N 1
ATOM 865 C CA . LEU A 1 115 ? 15.617 -20.438 -0.341 1 98.19 115 LEU A CA 1
ATOM 866 C C . LEU A 1 115 ? 16.594 -21.281 0.469 1 98.19 115 LEU A C 1
ATOM 868 O O . LEU A 1 115 ? 16.281 -21.688 1.597 1 98.19 115 LEU A O 1
ATOM 872 N N . GLU A 1 116 ? 17.734 -21.453 -0.052 1 98.19 116 GLU A N 1
ATOM 873 C CA . GLU A 1 116 ? 18.719 -22.266 0.648 1 98.19 116 GLU A CA 1
ATOM 874 C C . GLU A 1 116 ? 19.344 -21.516 1.818 1 98.19 116 GLU A C 1
ATOM 876 O O . GLU A 1 116 ? 19.797 -20.375 1.659 1 98.19 116 GLU A O 1
ATOM 881 N N . LEU A 1 117 ? 19.453 -22.219 3.012 1 98.31 117 LEU A N 1
ATOM 882 C CA . LEU A 1 117 ? 20.094 -21.609 4.172 1 98.31 117 LEU A CA 1
ATOM 883 C C . LEU A 1 117 ? 21.625 -21.656 4.035 1 98.31 117 LEU A C 1
ATOM 885 O O . LEU A 1 117 ? 22.328 -20.812 4.582 1 98.31 117 LEU A O 1
ATOM 889 N N . TRP A 1 118 ? 22.094 -22.75 3.521 1 97.19 118 TRP A N 1
ATOM 890 C CA . TRP A 1 118 ? 23.484 -22.875 3.057 1 97.19 118 TRP A CA 1
ATOM 891 C C . TRP A 1 118 ? 23.531 -23.594 1.708 1 97.19 118 TRP A C 1
ATOM 893 O O . TRP A 1 118 ? 22.516 -24.109 1.226 1 97.19 118 TRP A O 1
ATOM 903 N N . PHE A 1 119 ? 24.688 -23.453 1.08 1 94.62 119 PHE A N 1
ATOM 904 C CA . PHE A 1 119 ? 24.781 -24.062 -0.244 1 94.62 119 PHE A CA 1
ATOM 905 C C . PHE A 1 119 ? 24.438 -25.547 -0.189 1 94.62 119 PHE A C 1
ATOM 907 O O . PHE A 1 119 ? 25.109 -26.312 0.501 1 94.62 119 PHE A O 1
ATOM 914 N N . GLY A 1 120 ? 23.391 -25.969 -0.873 1 93.81 120 GLY A N 1
ATOM 915 C CA . GLY A 1 120 ? 22.953 -27.344 -0.893 1 93.81 120 GLY A CA 1
ATOM 916 C C . GLY A 1 120 ? 22.203 -27.766 0.358 1 93.81 120 GLY A C 1
ATOM 917 O O . GLY A 1 120 ? 21.875 -28.938 0.537 1 93.81 120 GLY A O 1
ATOM 918 N N . GLY A 1 121 ? 21.859 -26.781 1.156 1 95.62 121 GLY A N 1
ATOM 919 C CA . GLY A 1 121 ? 21.234 -27.109 2.436 1 95.62 121 GLY A CA 1
ATOM 920 C C . GLY A 1 121 ? 19.734 -27 2.418 1 95.62 121 GLY A C 1
ATOM 921 O O . GLY A 1 121 ? 19.109 -27.125 1.361 1 95.62 121 GLY A O 1
ATOM 922 N N . GLN A 1 122 ? 19.203 -26.953 3.621 1 97.5 122 GLN A N 1
ATOM 923 C CA . GLN A 1 122 ? 17.766 -26.891 3.824 1 97.5 122 GLN A CA 1
ATOM 924 C C . GLN A 1 122 ? 17.172 -25.672 3.133 1 97.5 122 GLN A C 1
ATOM 926 O O . GLN A 1 122 ? 17.75 -24.578 3.178 1 97.5 122 GLN A O 1
ATOM 931 N N . LYS A 1 123 ? 16.062 -25.875 2.447 1 98.12 123 LYS A N 1
ATOM 932 C CA . LYS A 1 123 ? 15.328 -24.797 1.802 1 98.12 123 LYS A CA 1
ATOM 933 C C . LYS A 1 123 ? 14.211 -24.281 2.701 1 98.12 123 LYS A C 1
ATOM 935 O O . LYS A 1 123 ? 13.492 -25.062 3.324 1 98.12 123 LYS A O 1
ATOM 940 N N . VAL A 1 124 ? 14.094 -22.938 2.785 1 98.44 124 VAL A N 1
ATOM 941 C CA . VAL A 1 124 ? 13.125 -22.328 3.691 1 98.44 124 VAL A CA 1
ATOM 942 C C . VAL A 1 124 ? 12.281 -21.297 2.936 1 98.44 124 VAL A C 1
ATOM 944 O O . VAL A 1 124 ? 12.609 -20.938 1.805 1 98.44 124 VAL A O 1
ATOM 947 N N . GLY A 1 125 ? 11.227 -20.859 3.441 1 98.19 125 GLY A N 1
ATOM 948 C CA . GLY A 1 125 ? 10.25 -19.875 2.988 1 98.19 125 GLY A CA 1
ATOM 949 C C . GLY A 1 125 ? 8.961 -19.906 3.783 1 98.19 125 GLY A C 1
ATOM 950 O O . GLY A 1 125 ? 8.5 -20.984 4.184 1 98.19 125 GLY A O 1
ATOM 951 N N . LEU A 1 126 ? 8.344 -18.797 4.035 1 98.5 126 LEU A N 1
ATOM 952 C CA . LEU A 1 126 ? 7.16 -18.75 4.887 1 98.5 126 LEU A CA 1
ATOM 953 C C . LEU A 1 126 ? 5.887 -18.875 4.055 1 98.5 126 LEU A C 1
ATOM 955 O O . LEU A 1 126 ? 4.789 -18.984 4.609 1 98.5 126 LEU A O 1
ATOM 959 N N . GLY A 1 127 ? 5.957 -18.797 2.783 1 98.12 127 GLY A N 1
ATOM 960 C CA . GLY A 1 127 ? 4.91 -19.25 1.88 1 98.12 127 GLY A CA 1
ATOM 961 C C . GLY A 1 127 ? 3.762 -18.25 1.764 1 98.12 127 GLY A C 1
ATOM 962 O O . GLY A 1 127 ? 2.633 -18.641 1.454 1 98.12 127 GLY A O 1
ATOM 963 N N . LEU A 1 128 ? 4.035 -17 2.002 1 97.94 128 LEU A N 1
ATOM 964 C CA . LEU A 1 128 ? 2.965 -16.016 1.889 1 97.94 128 LEU A CA 1
ATOM 965 C C . LEU A 1 128 ? 2.426 -15.953 0.463 1 97.94 128 LEU A C 1
ATOM 967 O O . LEU A 1 128 ? 1.273 -15.57 0.245 1 97.94 128 LEU A O 1
ATOM 971 N N . TRP A 1 129 ? 3.141 -16.391 -0.497 1 97.25 129 TRP A N 1
ATOM 972 C CA . TRP A 1 129 ? 2.705 -16.453 -1.888 1 97.25 129 TRP A CA 1
ATOM 973 C C . TRP A 1 129 ? 1.484 -17.359 -2.027 1 97.25 129 TRP A C 1
ATOM 975 O O . TRP A 1 129 ? 0.735 -17.266 -3.002 1 97.25 129 TRP A O 1
ATOM 985 N N . ASN A 1 130 ? 1.279 -18.25 -1.154 1 97.12 130 ASN A N 1
ATOM 986 C CA . ASN A 1 130 ? 0.129 -19.141 -1.215 1 97.12 130 ASN A CA 1
ATOM 987 C C . ASN A 1 130 ? -1.177 -18.391 -0.951 1 97.12 130 ASN A C 1
ATOM 989 O O . ASN A 1 130 ? -2.26 -18.938 -1.18 1 97.12 130 ASN A O 1
ATOM 993 N N . TYR A 1 131 ? -1.085 -17.156 -0.499 1 96.31 131 TYR A N 1
ATOM 994 C CA . TYR A 1 131 ? -2.213 -16.266 -0.252 1 96.31 131 TYR A CA 1
ATOM 995 C C . TYR A 1 131 ? -2.051 -14.953 -1.019 1 96.31 131 TYR A C 1
ATOM 997 O O . TYR A 1 131 ? -1.783 -13.906 -0.424 1 96.31 131 TYR A O 1
ATOM 1005 N N . PRO A 1 132 ? -2.383 -14.945 -2.303 1 96.06 132 PRO A N 1
ATOM 1006 C CA . PRO A 1 132 ? -1.97 -13.867 -3.201 1 96.06 132 PRO A CA 1
ATOM 1007 C C . PRO A 1 132 ? -2.523 -12.508 -2.779 1 96.06 132 PRO A C 1
ATOM 1009 O O . PRO A 1 132 ? -1.812 -11.5 -2.846 1 96.06 132 PRO A O 1
ATOM 1012 N N . VAL A 1 133 ? -3.781 -12.445 -2.338 1 96.88 133 VAL A N 1
ATOM 1013 C CA . VAL A 1 133 ? -4.395 -11.164 -1.996 1 96.88 133 VAL A CA 1
ATOM 1014 C C . VAL A 1 133 ? 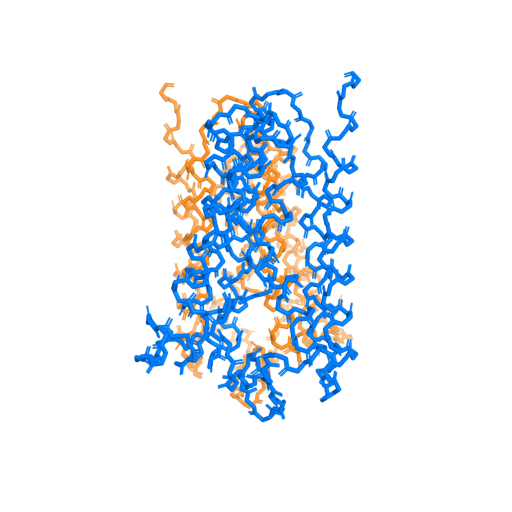-3.764 -10.617 -0.718 1 96.88 133 VAL A C 1
ATOM 1016 O O . VAL A 1 133 ? -3.365 -9.453 -0.667 1 96.88 133 VAL A O 1
ATOM 1019 N N . ALA A 1 134 ? -3.58 -11.461 0.266 1 97.06 134 ALA A N 1
ATOM 1020 C CA . ALA A 1 134 ? -2.932 -11.047 1.507 1 97.06 134 ALA A CA 1
ATOM 1021 C C . ALA A 1 134 ? -1.479 -10.656 1.261 1 97.06 134 ALA A C 1
ATOM 1023 O O . ALA A 1 134 ? -0.979 -9.695 1.854 1 97.06 134 ALA A O 1
ATOM 1024 N N . GLU A 1 135 ? -0.826 -11.445 0.489 1 97.5 135 GLU A N 1
ATOM 1025 C CA . GLU A 1 135 ? 0.559 -11.141 0.14 1 97.5 135 GLU A CA 1
ATOM 1026 C C . GLU A 1 135 ? 0.678 -9.758 -0.49 1 97.5 135 GLU A C 1
ATOM 1028 O O . GLU A 1 135 ? 1.593 -9 -0.163 1 97.5 135 GLU A O 1
ATOM 1033 N N . GLN A 1 136 ? -0.265 -9.43 -1.365 1 97.69 136 GLN A N 1
ATOM 1034 C CA . GLN A 1 136 ? -0.23 -8.133 -2.027 1 97.69 136 GLN A CA 1
ATOM 1035 C C . GLN A 1 136 ? -0.451 -7 -1.027 1 97.69 136 GLN A C 1
ATOM 1037 O O . GLN A 1 136 ? 0.178 -5.945 -1.127 1 97.69 136 GLN A O 1
ATOM 1042 N N . ALA A 1 137 ? -1.333 -7.168 -0.118 1 97.94 137 ALA A N 1
ATOM 1043 C CA . ALA A 1 137 ? -1.551 -6.184 0.94 1 97.94 137 ALA A CA 1
ATOM 1044 C C . ALA A 1 137 ? -0.271 -5.938 1.733 1 97.94 137 ALA A C 1
ATOM 1046 O O . ALA A 1 137 ? 0.087 -4.789 2.008 1 97.94 137 ALA A O 1
ATOM 1047 N N . VAL A 1 138 ? 0.438 -6.996 2.039 1 98.31 138 VAL A N 1
ATOM 1048 C CA . VAL A 1 138 ? 1.663 -6.887 2.822 1 98.31 138 VAL A CA 1
ATOM 1049 C C . VAL A 1 138 ? 2.748 -6.199 1.996 1 98.31 138 VAL A C 1
ATOM 1051 O O . VAL A 1 138 ? 3.434 -5.301 2.486 1 98.31 138 VAL A O 1
ATOM 1054 N N . GLU A 1 139 ? 2.867 -6.609 0.813 1 98.31 139 GLU A N 1
ATOM 1055 C CA . GLU A 1 139 ? 3.895 -6.062 -0.068 1 98.31 139 GLU A CA 1
ATOM 1056 C C . GLU A 1 139 ? 3.738 -4.555 -0.231 1 98.31 139 GLU A C 1
ATOM 1058 O O . GLU A 1 139 ? 4.672 -3.795 0.039 1 98.31 139 GLU A O 1
ATOM 1063 N N . ILE A 1 140 ? 2.551 -4.129 -0.601 1 98.75 140 ILE A N 1
ATOM 1064 C CA . ILE A 1 140 ? 2.318 -2.705 -0.803 1 98.75 140 ILE A CA 1
ATOM 1065 C C . ILE A 1 140 ? 2.254 -1.995 0.547 1 98.75 140 ILE A C 1
ATOM 1067 O O . ILE A 1 140 ? 2.646 -0.831 0.664 1 98.75 140 ILE A O 1
ATOM 1071 N N . GLY A 1 141 ? 1.797 -2.695 1.557 1 98.81 141 GLY A N 1
ATOM 1072 C CA . GLY A 1 141 ? 1.801 -2.141 2.9 1 98.81 141 GLY A CA 1
ATOM 1073 C C . GLY A 1 141 ? 3.188 -1.769 3.389 1 98.81 141 GLY A C 1
ATOM 1074 O O . GLY A 1 141 ? 3.369 -0.729 4.027 1 98.81 141 GLY A O 1
ATOM 1075 N N . LEU A 1 142 ? 4.168 -2.617 3.129 1 98.88 142 LEU A N 1
ATOM 1076 C CA . LEU A 1 142 ? 5.547 -2.303 3.477 1 98.88 142 LEU A CA 1
ATOM 1077 C C . LEU A 1 142 ? 6.016 -1.043 2.752 1 98.88 142 LEU A C 1
ATOM 1079 O O . LEU A 1 142 ? 6.695 -0.2 3.342 1 98.88 142 LEU A O 1
ATOM 1083 N N . VAL A 1 143 ? 5.613 -0.915 1.499 1 98.94 143 VAL A N 1
ATOM 1084 C CA . VAL A 1 143 ? 5.941 0.283 0.732 1 98.94 143 VAL A CA 1
ATOM 1085 C C . VAL A 1 143 ? 5.27 1.5 1.364 1 98.94 143 VAL A C 1
ATOM 1087 O O . VAL A 1 143 ? 5.879 2.566 1.471 1 98.94 143 VAL A O 1
ATOM 1090 N N . ALA A 1 144 ? 4.016 1.346 1.812 1 98.94 144 ALA A N 1
ATOM 1091 C CA . ALA A 1 144 ? 3.279 2.441 2.436 1 98.94 144 ALA A CA 1
ATOM 1092 C C . ALA A 1 144 ? 4.004 2.949 3.68 1 98.94 144 ALA A C 1
ATOM 1094 O O . ALA A 1 144 ? 4.18 4.156 3.854 1 98.94 144 ALA A O 1
ATOM 1095 N N . LEU A 1 145 ? 4.457 2.049 4.496 1 98.94 145 LEU A N 1
ATOM 1096 C CA . LEU A 1 145 ? 5.145 2.42 5.727 1 98.94 145 LEU A CA 1
ATOM 1097 C C . LEU A 1 145 ? 6.465 3.117 5.418 1 98.94 145 LEU A C 1
ATOM 1099 O O . LEU A 1 145 ? 6.75 4.184 5.965 1 98.94 145 LEU A O 1
ATOM 1103 N N . ALA A 1 146 ? 7.223 2.549 4.543 1 98.94 146 ALA A N 1
ATOM 1104 C CA . ALA A 1 146 ? 8.539 3.096 4.227 1 98.94 146 ALA A CA 1
ATOM 1105 C C . ALA A 1 146 ? 8.414 4.418 3.475 1 98.94 146 ALA A C 1
ATOM 1107 O O . ALA A 1 146 ? 9.219 5.332 3.682 1 98.94 146 ALA A O 1
ATOM 1108 N N . ALA A 1 147 ? 7.445 4.504 2.588 1 98.94 147 ALA A N 1
ATOM 1109 C CA . ALA A 1 147 ? 7.207 5.75 1.863 1 98.94 147 ALA A CA 1
ATOM 1110 C C . ALA A 1 147 ? 6.785 6.867 2.814 1 98.94 147 ALA A C 1
ATOM 1112 O O . ALA A 1 147 ? 7.18 8.023 2.641 1 98.94 147 ALA A O 1
ATOM 1113 N N . SER A 1 148 ? 5.977 6.551 3.801 1 98.94 148 SER A N 1
ATOM 1114 C CA . SER A 1 148 ? 5.59 7.527 4.812 1 98.94 148 SER A CA 1
ATOM 1115 C C . SER A 1 148 ? 6.805 8.047 5.574 1 98.94 148 SER A C 1
ATOM 1117 O O . SER A 1 148 ? 6.934 9.25 5.805 1 98.94 148 SER A O 1
ATOM 1119 N N . ALA A 1 149 ? 7.68 7.129 5.922 1 98.94 149 ALA A N 1
ATOM 1120 C CA . ALA A 1 149 ? 8.898 7.523 6.629 1 98.94 149 ALA A CA 1
ATOM 1121 C C . ALA A 1 149 ? 9.773 8.414 5.758 1 98.94 149 ALA A C 1
ATOM 1123 O O . ALA A 1 149 ? 10.297 9.43 6.227 1 98.94 149 ALA A O 1
ATOM 1124 N N . TRP A 1 150 ? 9.922 8.031 4.531 1 98.94 150 TRP A N 1
ATOM 1125 C CA . TRP A 1 150 ? 10.742 8.82 3.619 1 98.94 150 TRP A CA 1
ATOM 1126 C C . TRP A 1 150 ? 10.133 10.203 3.396 1 98.94 150 TRP A C 1
ATOM 1128 O O . TRP A 1 150 ? 10.844 11.211 3.408 1 98.94 150 TRP A O 1
ATOM 1138 N N . ALA A 1 151 ? 8.781 10.273 3.246 1 98.94 151 ALA A N 1
ATOM 1139 C CA . ALA A 1 151 ? 8.086 11.555 3.086 1 98.94 151 ALA A CA 1
ATOM 1140 C C . ALA A 1 151 ? 8.305 12.445 4.301 1 98.94 151 ALA A C 1
ATOM 1142 O O . ALA A 1 151 ? 8.594 13.641 4.156 1 98.94 151 ALA A O 1
ATOM 1143 N N . TRP A 1 152 ? 8.148 11.891 5.445 1 98.88 152 TRP A N 1
ATOM 1144 C CA . TRP A 1 152 ? 8.367 12.633 6.68 1 98.88 152 TRP A CA 1
ATOM 1145 C C . TRP A 1 152 ? 9.789 13.172 6.75 1 98.88 152 TRP A C 1
ATOM 1147 O O . TRP A 1 152 ? 10 14.352 7.043 1 98.88 152 TRP A O 1
ATOM 1157 N N . ARG A 1 153 ? 10.805 12.305 6.457 1 98.81 153 ARG A N 1
ATOM 1158 C CA . ARG A 1 153 ? 12.211 12.695 6.48 1 98.81 153 ARG A CA 1
ATOM 1159 C C . ARG A 1 153 ? 12.477 13.836 5.508 1 98.81 153 ARG A C 1
ATOM 1161 O O . ARG A 1 153 ? 13.195 14.781 5.836 1 98.81 153 ARG A O 1
ATOM 1168 N N . ARG A 1 154 ? 11.906 13.734 4.301 1 98.5 154 ARG A N 1
ATOM 1169 C CA . ARG A 1 154 ? 12.094 14.789 3.316 1 98.5 154 ARG A CA 1
ATOM 1170 C C . ARG A 1 154 ? 11.594 16.125 3.85 1 98.5 154 ARG A C 1
ATOM 1172 O O . ARG A 1 154 ? 12.258 17.156 3.688 1 98.5 154 ARG A O 1
ATOM 1179 N N . ALA A 1 155 ? 10.422 16.109 4.48 1 98.75 155 ALA A N 1
ATOM 1180 C CA . ALA A 1 155 ? 9.883 17.344 5.027 1 98.75 155 ALA A CA 1
ATOM 1181 C C . ALA A 1 155 ? 10.797 17.906 6.113 1 98.75 155 ALA A C 1
ATOM 1183 O O . ALA A 1 155 ? 10.977 19.125 6.211 1 98.75 155 ALA A O 1
ATOM 1184 N N . THR A 1 156 ? 11.328 17.047 6.965 1 98.31 156 THR A N 1
ATOM 1185 C CA . THR A 1 156 ? 12.234 17.516 8.008 1 98.31 156 THR A CA 1
ATOM 1186 C C . THR A 1 156 ? 13.469 18.172 7.395 1 98.31 156 THR A C 1
ATOM 1188 O O . THR A 1 156 ? 14.117 19 8.039 1 98.31 156 THR A O 1
ATOM 1191 N N . LEU A 1 157 ? 13.781 17.828 6.176 1 97.5 157 LEU A N 1
ATOM 1192 C CA . LEU A 1 157 ? 14.93 18.375 5.461 1 97.5 157 LEU A CA 1
ATOM 1193 C C . LEU A 1 157 ? 14.5 19.469 4.492 1 97.5 157 LEU A C 1
ATOM 1195 O O . LEU A 1 157 ? 15.25 19.844 3.586 1 97.5 157 LEU A O 1
ATOM 1199 N N . ASN A 1 158 ? 13.273 19.906 4.605 1 97.31 158 ASN A N 1
ATOM 1200 C CA . ASN A 1 158 ? 12.703 20.969 3.793 1 97.31 158 ASN A CA 1
ATOM 1201 C C . ASN A 1 158 ? 12.656 20.578 2.316 1 97.31 158 ASN A C 1
ATOM 1203 O O . ASN A 1 158 ? 12.922 21.406 1.446 1 97.31 158 ASN A O 1
ATOM 1207 N N . GLN A 1 159 ? 12.422 19.359 2.061 1 97.56 159 GLN A N 1
ATOM 1208 C CA . GLN A 1 159 ? 12.312 18.875 0.689 1 97.56 159 GLN A CA 1
ATOM 1209 C C . GLN A 1 159 ? 10.867 18.562 0.321 1 97.56 159 GLN A C 1
ATOM 1211 O O . GLN A 1 159 ? 10.039 18.297 1.196 1 97.56 159 GLN A O 1
ATOM 1216 N N . SER A 1 160 ? 10.617 18.625 -0.937 1 97.88 160 SER A N 1
ATOM 1217 C CA . SER A 1 160 ? 9.25 18.5 -1.419 1 97.88 160 SER A CA 1
ATOM 1218 C C . SER A 1 160 ? 8.766 17.062 -1.344 1 97.88 160 SER A C 1
ATOM 1220 O O . SER A 1 160 ? 9.578 16.141 -1.269 1 97.88 160 SER A O 1
ATOM 1222 N N . LEU A 1 161 ? 7.477 16.891 -1.4 1 98.5 161 LEU A N 1
ATOM 1223 C CA . LEU A 1 161 ? 6.789 15.602 -1.287 1 98.5 161 LEU A CA 1
ATOM 1224 C C . LEU A 1 161 ? 6.742 14.891 -2.633 1 98.5 161 LEU A C 1
ATOM 1226 O O . LEU A 1 161 ? 6.691 13.656 -2.686 1 98.5 161 LEU A O 1
ATOM 1230 N N . TRP A 1 162 ? 6.762 15.555 -3.725 1 98 162 TRP A N 1
ATOM 1231 C CA . TRP A 1 162 ? 6.328 15.039 -5.02 1 98 162 TRP A CA 1
ATOM 1232 C C . TRP A 1 162 ? 7.199 13.867 -5.465 1 98 162 TRP A C 1
ATOM 1234 O O . TRP A 1 162 ? 6.715 12.93 -6.094 1 98 162 TRP A O 1
ATOM 1244 N N . PRO A 1 163 ? 8.523 13.828 -5.148 1 98.44 163 PRO A N 1
ATOM 1245 C CA . PRO A 1 163 ? 9.289 12.656 -5.566 1 98.44 163 PRO A CA 1
ATOM 1246 C C . PRO A 1 163 ? 8.789 11.359 -4.93 1 98.44 163 PRO A C 1
ATOM 1248 O O . PRO A 1 163 ? 8.828 10.305 -5.562 1 98.44 163 PRO A O 1
ATOM 1251 N N . VAL A 1 164 ? 8.359 11.461 -3.648 1 98.81 164 VAL A N 1
ATOM 1252 C CA . VAL A 1 164 ? 7.812 10.289 -2.977 1 98.81 164 VAL A CA 1
ATOM 1253 C C . VAL A 1 164 ? 6.555 9.812 -3.701 1 98.81 164 VAL A C 1
ATOM 1255 O O . VAL A 1 164 ? 6.43 8.633 -4.031 1 98.81 164 VAL A O 1
ATOM 1258 N N . LEU A 1 165 ? 5.664 10.734 -4.02 1 98.88 165 LEU A N 1
ATOM 1259 C CA . LEU A 1 165 ? 4.406 10.391 -4.68 1 98.88 165 LEU A CA 1
ATOM 1260 C C . LEU A 1 165 ? 4.66 9.852 -6.086 1 98.88 165 LEU A C 1
ATOM 1262 O O . LEU A 1 165 ? 4.016 8.891 -6.508 1 98.88 165 LEU A O 1
ATOM 1266 N N . ALA A 1 166 ? 5.602 10.453 -6.781 1 98.81 166 ALA A N 1
ATOM 1267 C CA . ALA A 1 166 ? 5.941 10 -8.125 1 98.81 166 ALA A CA 1
ATOM 1268 C C . ALA A 1 166 ? 6.504 8.586 -8.102 1 98.81 166 ALA A C 1
ATOM 1270 O O . ALA A 1 166 ? 6.098 7.734 -8.898 1 98.81 166 ALA A O 1
ATOM 1271 N N . PHE A 1 167 ? 7.414 8.344 -7.203 1 98.94 167 PHE A N 1
ATOM 1272 C CA . PHE A 1 167 ? 8.07 7.039 -7.176 1 98.94 167 PHE A CA 1
ATOM 1273 C C . PHE A 1 167 ? 7.102 5.953 -6.73 1 98.94 167 PHE A C 1
ATOM 1275 O O . PHE A 1 167 ? 7.082 4.859 -7.301 1 98.94 167 PHE A O 1
ATOM 1282 N N . VAL A 1 168 ? 6.285 6.227 -5.676 1 98.94 168 VAL A N 1
ATOM 1283 C CA . VAL A 1 168 ? 5.297 5.262 -5.211 1 98.94 168 VAL A CA 1
ATOM 1284 C C . VAL A 1 168 ? 4.293 4.965 -6.324 1 98.94 168 VAL A C 1
ATOM 1286 O O . VAL A 1 168 ? 3.924 3.811 -6.543 1 98.94 168 VAL A O 1
ATOM 1289 N N . SER A 1 169 ? 3.826 6 -7.043 1 98.94 169 SER A N 1
ATOM 1290 C CA . SER A 1 169 ? 2.924 5.789 -8.172 1 98.94 169 SER A CA 1
ATOM 1291 C C . SER A 1 169 ? 3.572 4.918 -9.242 1 98.94 169 SER A C 1
ATOM 1293 O O . SER A 1 169 ? 2.92 4.043 -9.82 1 98.94 169 SER A O 1
ATOM 1295 N N . PHE A 1 170 ? 4.832 5.199 -9.555 1 98.94 170 PHE A N 1
ATOM 1296 C CA . PHE A 1 170 ? 5.574 4.391 -10.508 1 98.94 170 PHE A CA 1
ATOM 1297 C C . PHE A 1 170 ? 5.637 2.936 -10.055 1 98.94 170 PHE A C 1
ATOM 1299 O O . PHE A 1 170 ? 5.406 2.021 -10.852 1 98.94 170 PHE A O 1
ATOM 1306 N N . LEU A 1 171 ? 5.961 2.668 -8.758 1 98.88 171 LEU A N 1
ATOM 1307 C CA . LEU A 1 171 ? 6.051 1.312 -8.219 1 98.88 171 LEU A CA 1
ATOM 1308 C C . LEU A 1 171 ? 4.715 0.592 -8.336 1 98.88 171 LEU A C 1
ATOM 1310 O O . LEU A 1 171 ? 4.668 -0.599 -8.656 1 98.88 171 LEU A O 1
ATOM 1314 N N . LEU A 1 172 ? 3.631 1.312 -8.055 1 98.75 172 LEU A N 1
ATOM 1315 C CA . LEU A 1 172 ? 2.301 0.727 -8.18 1 98.75 172 LEU A CA 1
ATOM 1316 C C . LEU A 1 172 ? 2.016 0.328 -9.625 1 98.75 172 LEU A C 1
ATOM 1318 O O . LEU A 1 172 ? 1.507 -0.765 -9.883 1 98.75 172 LEU A O 1
ATOM 1322 N N . ALA A 1 173 ? 2.33 1.234 -10.539 1 98.5 173 ALA A N 1
ATOM 1323 C CA . ALA A 1 173 ? 2.154 0.918 -11.953 1 98.5 173 ALA A CA 1
ATOM 1324 C C . ALA A 1 173 ? 2.984 -0.3 -12.344 1 98.5 173 ALA A C 1
ATOM 1326 O O . ALA A 1 173 ? 2.5 -1.185 -13.055 1 98.5 173 ALA A O 1
ATOM 1327 N N . LEU A 1 174 ? 4.207 -0.265 -11.898 1 98.12 174 LEU A N 1
ATOM 1328 C CA . LEU A 1 174 ? 5.098 -1.384 -12.172 1 98.12 174 LEU A CA 1
ATOM 1329 C C . LEU A 1 174 ? 4.52 -2.689 -11.641 1 98.12 174 LEU A C 1
ATOM 1331 O O . LEU A 1 174 ? 4.578 -3.721 -12.312 1 98.12 174 LEU A O 1
ATOM 1335 N N . GLN A 1 175 ? 3.992 -2.684 -10.414 1 97.62 175 GLN A N 1
ATOM 1336 C CA . GLN A 1 175 ? 3.383 -3.854 -9.789 1 97.62 175 GLN A CA 1
ATOM 1337 C C . GLN A 1 175 ? 2.189 -4.348 -10.602 1 97.62 175 GLN A C 1
ATOM 1339 O O . GLN A 1 175 ? 2.062 -5.547 -10.867 1 97.62 175 GLN A O 1
ATOM 1344 N N . ILE A 1 176 ? 1.312 -3.445 -11.031 1 95.94 176 ILE A N 1
ATOM 1345 C CA . ILE A 1 176 ? 0.108 -3.791 -11.773 1 95.94 176 ILE A CA 1
ATOM 1346 C C . ILE A 1 176 ? 0.491 -4.379 -13.133 1 95.94 176 ILE A C 1
ATOM 1348 O O . ILE A 1 176 ? -0.081 -5.379 -13.57 1 95.94 176 ILE A O 1
ATOM 1352 N N . VAL A 1 177 ? 1.479 -3.777 -13.789 1 94.31 177 VAL A N 1
ATOM 1353 C CA . VAL A 1 177 ? 1.97 -4.312 -15.055 1 94.31 177 VAL A CA 1
ATOM 1354 C C . VAL A 1 177 ? 2.523 -5.719 -14.836 1 94.31 177 VAL A C 1
ATOM 1356 O O . VAL A 1 177 ? 2.252 -6.629 -15.625 1 94.31 177 VAL A O 1
ATOM 1359 N N . GLY A 1 178 ? 3.295 -5.906 -13.75 1 92.75 178 GLY A N 1
ATOM 1360 C CA . GLY A 1 178 ? 3.832 -7.219 -13.43 1 92.75 178 GLY A CA 1
ATOM 1361 C C . GLY A 1 178 ? 2.756 -8.266 -13.203 1 92.75 178 GLY A C 1
ATOM 1362 O O . GLY A 1 178 ? 2.959 -9.445 -13.5 1 92.75 178 GLY A O 1
ATOM 1363 N N . LEU A 1 179 ? 1.61 -7.84 -12.711 1 90.44 179 LEU A N 1
ATOM 1364 C CA . LEU A 1 179 ? 0.5 -8.75 -12.438 1 90.44 179 LEU A CA 1
ATOM 1365 C C . LEU A 1 179 ? -0.243 -9.102 -13.719 1 90.44 179 LEU A C 1
ATOM 1367 O O . LEU A 1 179 ? -0.85 -10.172 -13.82 1 90.44 179 LEU A O 1
ATOM 1371 N N . LEU A 1 180 ? -0.219 -8.188 -14.664 1 86.94 180 LEU A N 1
ATOM 1372 C CA . LEU A 1 180 ? -1.025 -8.359 -15.867 1 86.94 180 LEU A CA 1
ATOM 1373 C C . LEU A 1 180 ? -0.217 -9.031 -16.969 1 86.94 180 LEU A C 1
ATOM 1375 O O . LEU A 1 180 ? -0.787 -9.562 -17.922 1 86.94 180 LEU A O 1
ATOM 1379 N N . VAL A 1 181 ? 1.09 -8.953 -16.922 1 82.94 181 VAL A N 1
ATOM 1380 C CA . VAL A 1 181 ? 1.954 -9.578 -17.906 1 82.94 181 VAL A CA 1
ATOM 1381 C C . VAL A 1 181 ? 2.314 -10.992 -17.469 1 82.94 181 VAL A C 1
ATOM 1383 O O . VAL A 1 181 ? 3.012 -11.18 -16.469 1 82.94 181 VAL A O 1
ATOM 1386 N N . PRO A 1 182 ? 1.842 -11.977 -18.25 1 79.62 182 PRO A N 1
ATOM 1387 C CA . PRO A 1 182 ? 2.137 -13.359 -17.859 1 79.62 182 PRO A CA 1
ATOM 1388 C C . PRO A 1 182 ? 3.629 -13.68 -17.891 1 79.62 182 PRO A C 1
ATOM 1390 O O . PRO A 1 182 ? 4.348 -13.164 -18.766 1 79.62 182 PRO A O 1
ATOM 1393 N N . ALA A 1 183 ? 3.998 -14.492 -16.906 1 78.5 183 ALA A N 1
ATOM 1394 C CA . ALA A 1 183 ? 5.379 -14.961 -16.906 1 78.5 183 ALA A CA 1
ATOM 1395 C C . ALA A 1 183 ? 5.668 -15.836 -18.125 1 78.5 183 ALA A C 1
ATOM 1397 O O . ALA A 1 183 ? 4.824 -16.641 -18.531 1 78.5 183 ALA A O 1
ATOM 1398 N N . THR A 1 184 ? 6.758 -15.492 -18.734 1 81.88 184 THR A N 1
ATOM 1399 C CA . THR A 1 184 ? 7.164 -16.328 -19.859 1 81.88 184 THR A CA 1
ATOM 1400 C C . THR A 1 184 ? 8.086 -17.453 -19.391 1 81.88 184 THR A C 1
ATOM 1402 O O . THR A 1 184 ? 8.828 -17.281 -18.422 1 81.88 184 THR A O 1
ATOM 1405 N N . ALA A 1 185 ? 7.992 -18.547 -20.125 1 83.94 185 ALA A N 1
ATOM 1406 C CA . ALA A 1 185 ? 8.859 -19.672 -19.797 1 83.94 185 ALA A CA 1
ATOM 1407 C C . ALA A 1 185 ? 10.25 -19.5 -20.391 1 83.94 185 ALA A C 1
ATOM 1409 O O . ALA A 1 185 ? 11.188 -20.203 -20.031 1 83.94 185 ALA A O 1
ATOM 1410 N N . ASP A 1 186 ? 10.445 -18.484 -21.125 1 92.44 186 ASP A N 1
ATOM 1411 C CA . ASP A 1 186 ? 11.742 -18.203 -21.734 1 92.44 186 ASP A CA 1
ATOM 1412 C C . ASP A 1 186 ? 12.648 -17.453 -20.75 1 92.44 186 ASP A C 1
ATOM 1414 O O . ASP A 1 186 ? 12.398 -16.297 -20.422 1 92.44 186 ASP A O 1
ATOM 1418 N N . PRO A 1 187 ? 13.75 -18.109 -20.328 1 92.12 187 PRO A N 1
ATOM 1419 C CA . PRO A 1 187 ? 14.625 -17.5 -19.328 1 92.12 187 PRO A CA 1
ATOM 1420 C C . PRO A 1 187 ? 15.281 -16.203 -19.812 1 92.12 187 PRO A C 1
ATOM 1422 O O . PRO A 1 187 ? 15.484 -15.281 -19.016 1 92.12 187 PRO A O 1
ATOM 1425 N N . VAL A 1 188 ? 15.602 -16.172 -21.031 1 94.62 188 VAL A N 1
ATOM 1426 C CA . VAL A 1 188 ? 16.266 -14.984 -21.562 1 94.62 188 VAL A CA 1
ATOM 1427 C C . VAL A 1 188 ? 15.289 -13.805 -21.547 1 94.62 188 VAL A C 1
ATOM 1429 O O . VAL A 1 188 ? 15.648 -12.703 -21.125 1 94.62 188 VAL A O 1
ATOM 1432 N N . GLY A 1 189 ? 14.094 -14.062 -22.078 1 93.81 189 GLY A N 1
ATOM 1433 C CA . GLY A 1 189 ? 13.078 -13.016 -22.047 1 93.81 189 GLY A CA 1
ATOM 1434 C C . GLY A 1 189 ? 12.727 -12.57 -20.641 1 93.81 189 GLY A C 1
ATOM 1435 O O . GLY A 1 189 ? 12.617 -11.375 -20.375 1 93.81 189 GLY A O 1
ATOM 1436 N N . MET A 1 190 ? 12.602 -13.484 -19.766 1 92.88 190 MET A N 1
ATOM 1437 C CA . MET A 1 190 ? 12.25 -13.188 -18.375 1 92.88 190 MET A CA 1
ATOM 1438 C C . MET A 1 190 ? 13.359 -12.406 -17.688 1 92.88 190 MET A C 1
ATOM 1440 O O . MET A 1 190 ? 13.102 -11.391 -17.031 1 92.88 190 MET A O 1
ATOM 1444 N N . GLY A 1 191 ? 14.57 -12.93 -17.812 1 94.94 191 GLY A N 1
ATOM 1445 C CA . GLY A 1 191 ? 15.703 -12.234 -17.219 1 94.94 191 GLY A CA 1
ATOM 1446 C C . GLY A 1 191 ? 15.883 -10.828 -17.766 1 94.94 191 GLY A C 1
ATOM 1447 O O . GLY A 1 191 ? 16.109 -9.891 -17 1 94.94 191 GLY A O 1
ATOM 1448 N N . GLY A 1 192 ? 15.797 -10.711 -19.094 1 95.5 192 GLY A N 1
ATOM 1449 C CA . GLY A 1 192 ? 15.93 -9.398 -19.719 1 95.5 192 GLY A CA 1
ATOM 1450 C C . GLY A 1 192 ? 14.891 -8.406 -19.25 1 95.5 192 GLY A C 1
ATOM 1451 O O . GLY A 1 192 ? 15.211 -7.246 -18.969 1 95.5 192 GLY A O 1
ATOM 1452 N N . MET A 1 193 ? 13.664 -8.812 -19.156 1 94.25 193 MET A N 1
ATOM 1453 C CA . MET A 1 193 ? 12.586 -7.941 -18.703 1 94.25 193 MET A CA 1
ATOM 1454 C C . MET A 1 193 ? 12.789 -7.523 -17.25 1 94.25 193 MET A C 1
ATOM 1456 O O . MET A 1 193 ? 12.555 -6.371 -16.891 1 94.25 193 MET A O 1
ATOM 1460 N N . ALA A 1 194 ? 13.18 -8.469 -16.453 1 94.56 194 ALA A N 1
ATOM 1461 C CA . ALA A 1 194 ? 13.43 -8.164 -15.039 1 94.56 194 ALA A CA 1
ATOM 1462 C C . ALA A 1 194 ? 14.539 -7.125 -14.898 1 94.56 194 ALA A C 1
ATOM 1464 O O . ALA A 1 194 ? 14.359 -6.117 -14.211 1 94.56 194 ALA A O 1
ATOM 1465 N N . ILE A 1 195 ? 15.633 -7.371 -15.555 1 97.94 195 ILE A N 1
ATOM 1466 C CA . ILE A 1 195 ? 16.766 -6.449 -15.492 1 97.94 195 ILE A CA 1
ATOM 1467 C C . ILE A 1 195 ? 16.328 -5.066 -15.969 1 97.94 195 ILE A C 1
ATOM 1469 O O . ILE A 1 195 ? 16.641 -4.059 -15.328 1 97.94 195 ILE A O 1
ATOM 1473 N N . ALA A 1 196 ? 15.625 -5.02 -17.062 1 97.56 196 ALA A N 1
ATOM 1474 C CA . ALA A 1 196 ? 15.164 -3.746 -17.609 1 97.56 196 ALA A CA 1
ATOM 1475 C C . ALA A 1 196 ? 14.289 -3.006 -16.609 1 97.56 196 ALA A C 1
ATOM 1477 O O . ALA A 1 196 ? 14.484 -1.812 -16.359 1 97.56 196 ALA A O 1
ATOM 1478 N N . ALA A 1 197 ? 13.328 -3.68 -16.016 1 97.25 197 ALA A N 1
ATOM 1479 C CA . ALA A 1 197 ? 12.422 -3.062 -15.062 1 97.25 197 ALA A CA 1
ATOM 1480 C C . ALA A 1 197 ? 13.188 -2.494 -13.867 1 97.25 197 ALA A C 1
ATOM 1482 O O . ALA A 1 197 ? 12.922 -1.371 -13.43 1 97.25 197 ALA A O 1
ATOM 1483 N N . TYR A 1 198 ? 14.141 -3.236 -13.328 1 98.56 198 TYR A N 1
ATOM 1484 C CA . TYR A 1 198 ? 14.883 -2.812 -12.148 1 98.56 198 TYR A CA 1
ATOM 1485 C C . TYR A 1 198 ? 15.797 -1.634 -12.469 1 98.56 198 TYR A C 1
ATOM 1487 O O . TYR A 1 198 ? 15.953 -0.723 -11.656 1 98.56 198 TYR A O 1
ATOM 1495 N N . LEU A 1 199 ? 16.375 -1.621 -13.641 1 98.69 199 LEU A N 1
ATOM 1496 C CA . LEU A 1 199 ? 17.25 -0.526 -14.031 1 98.69 199 LEU A CA 1
ATOM 1497 C C . LEU A 1 199 ? 16.453 0.737 -14.328 1 98.69 199 LEU A C 1
ATOM 1499 O O . LEU A 1 199 ? 16.922 1.849 -14.07 1 98.69 199 LEU A O 1
ATOM 1503 N N . VAL A 1 200 ? 15.258 0.579 -14.914 1 98.75 200 VAL A N 1
ATOM 1504 C CA . VAL A 1 200 ? 14.391 1.73 -15.141 1 98.75 200 VAL A CA 1
ATOM 1505 C C . VAL A 1 200 ? 14.016 2.361 -13.805 1 98.75 200 VAL A C 1
ATOM 1507 O O . VAL A 1 200 ? 14.055 3.586 -13.656 1 98.75 200 VAL A O 1
ATOM 1510 N N . ALA A 1 201 ? 13.633 1.544 -12.828 1 98.81 201 ALA A N 1
ATOM 1511 C CA . ALA A 1 201 ? 13.336 2.059 -11.492 1 98.81 201 ALA A CA 1
ATOM 1512 C C . ALA A 1 201 ? 14.555 2.775 -10.906 1 98.81 201 ALA A C 1
ATOM 1514 O O . ALA A 1 201 ? 14.414 3.832 -10.281 1 98.81 201 ALA A O 1
ATOM 1515 N N . THR A 1 202 ? 15.742 2.199 -11.094 1 98.81 202 THR A N 1
ATOM 1516 C CA . THR A 1 202 ? 16.984 2.787 -10.602 1 98.81 202 THR A CA 1
ATOM 1517 C C . THR A 1 202 ? 17.234 4.141 -11.266 1 98.81 202 THR A C 1
ATOM 1519 O O . THR A 1 202 ? 17.578 5.113 -10.586 1 98.81 202 THR A O 1
ATOM 1522 N N . ALA A 1 203 ? 17.031 4.195 -12.57 1 98.69 203 ALA A N 1
ATOM 1523 C CA . ALA A 1 203 ? 17.219 5.441 -13.312 1 98.69 203 ALA A CA 1
ATOM 1524 C C . ALA A 1 203 ? 16.234 6.512 -12.844 1 98.69 203 ALA A C 1
ATOM 1526 O O . ALA A 1 203 ? 16.609 7.676 -12.68 1 98.69 203 ALA A O 1
ATOM 1527 N N . LEU A 1 204 ? 15 6.117 -12.633 1 98.62 204 LEU A N 1
ATOM 1528 C CA . LEU A 1 204 ? 14 7.059 -12.133 1 98.62 204 LEU A CA 1
ATOM 1529 C C . LEU A 1 204 ? 14.398 7.59 -10.758 1 98.62 204 LEU A C 1
ATOM 1531 O O . LEU A 1 204 ? 14.258 8.781 -10.484 1 98.62 204 LEU A O 1
ATOM 1535 N N . ALA A 1 205 ? 14.859 6.695 -9.914 1 98.62 205 ALA A N 1
ATOM 1536 C CA . ALA A 1 205 ? 15.312 7.113 -8.594 1 98.62 205 ALA A CA 1
ATOM 1537 C C . ALA A 1 205 ? 16.438 8.141 -8.695 1 98.62 205 ALA A C 1
ATOM 1539 O O . ALA A 1 205 ? 16.469 9.117 -7.938 1 98.62 205 ALA A O 1
ATOM 1540 N N . ALA A 1 206 ? 17.391 7.926 -9.594 1 98 206 ALA A N 1
ATOM 1541 C CA . ALA A 1 206 ? 18.484 8.867 -9.812 1 98 206 ALA A CA 1
ATOM 1542 C C . ALA A 1 206 ? 17.953 10.234 -10.25 1 98 206 ALA A C 1
ATOM 1544 O O . ALA A 1 206 ? 18.422 11.266 -9.773 1 98 206 ALA A O 1
ATOM 1545 N N . LEU A 1 207 ? 16.984 10.266 -11.102 1 97.25 207 LEU A N 1
ATOM 1546 C CA . LEU A 1 207 ? 16.391 11.492 -11.617 1 97.25 207 LEU A CA 1
ATOM 1547 C C . LEU A 1 207 ? 15.648 12.25 -10.523 1 97.25 207 LEU A C 1
ATOM 1549 O O . LEU A 1 207 ? 15.75 13.477 -10.422 1 97.25 207 LEU A O 1
ATOM 1553 N N . LEU A 1 208 ? 14.938 11.523 -9.688 1 96.19 208 LEU A N 1
ATOM 1554 C CA . LEU A 1 208 ? 14.109 12.117 -8.648 1 96.19 208 LEU A CA 1
ATOM 1555 C C . LEU A 1 208 ? 14.969 12.703 -7.531 1 96.19 208 LEU A C 1
ATOM 1557 O O . LEU A 1 208 ? 14.547 13.625 -6.832 1 96.19 208 LEU A O 1
ATOM 1561 N N . ASP A 1 209 ? 16.094 12.125 -7.332 1 91.12 209 ASP A N 1
ATOM 1562 C CA . ASP A 1 209 ? 17 12.555 -6.266 1 91.12 209 ASP A CA 1
ATOM 1563 C C . ASP A 1 209 ? 17.766 13.812 -6.672 1 91.12 209 ASP A C 1
ATOM 1565 O O . ASP A 1 209 ? 18.125 14.625 -5.82 1 91.12 209 ASP A O 1
ATOM 1569 N N . ARG A 1 210 ? 18.219 14.102 -7.973 1 78.12 210 ARG A N 1
ATOM 1570 C CA . ARG A 1 210 ? 18.984 15.234 -8.477 1 78.12 210 ARG A CA 1
ATOM 1571 C C . ARG A 1 210 ? 18.156 16.516 -8.391 1 78.12 210 ARG A C 1
ATOM 1573 O O . ARG A 1 210 ? 18.719 17.609 -8.195 1 78.12 210 ARG A O 1
ATOM 1580 N N . ARG A 1 211 ? 16.938 16.625 -8.758 1 58.44 211 ARG A N 1
ATOM 1581 C CA . ARG A 1 211 ? 16.172 17.859 -8.922 1 58.44 211 ARG A CA 1
ATOM 1582 C C . ARG A 1 211 ? 16.297 18.75 -7.688 1 58.44 211 ARG A C 1
ATOM 1584 O O . ARG A 1 211 ? 16.016 19.953 -7.746 1 58.44 211 ARG A O 1
ATOM 1591 N N . ARG A 1 212 ? 16.312 18.547 -6.289 1 50.12 212 ARG A N 1
ATOM 1592 C CA . ARG A 1 212 ? 15.992 19.672 -5.426 1 50.12 212 ARG A CA 1
ATOM 1593 C C . ARG A 1 212 ? 17.188 20.609 -5.273 1 50.12 212 ARG A C 1
ATOM 1595 O O . ARG A 1 212 ? 17.188 21.5 -4.434 1 50.12 212 ARG A O 1
ATOM 1602 N N . ALA A 1 213 ? 18.391 20.453 -5.781 1 41.5 213 ALA A N 1
ATOM 1603 C CA . ALA A 1 213 ? 19.156 21.672 -5.457 1 41.5 213 ALA A CA 1
ATOM 1604 C C . ALA A 1 213 ? 18.516 22.891 -6.086 1 41.5 213 ALA A C 1
ATOM 1606 O O . ALA A 1 213 ? 19.047 24 -5.98 1 41.5 213 ALA A O 1
ATOM 1607 N N . ALA A 1 214 ? 17.219 23.109 -6.238 1 34.75 214 ALA A N 1
ATOM 1608 C CA . ALA A 1 214 ? 16.953 24.531 -6.469 1 34.75 214 ALA A CA 1
ATOM 1609 C C . ALA A 1 214 ? 16.906 25.297 -5.152 1 34.75 214 ALA A C 1
ATOM 1611 O O . ALA A 1 214 ? 16.422 24.781 -4.141 1 34.75 214 ALA A O 1
ATOM 1612 N N . MET B 1 1 ? -14.836 -0.497 -1.39 1 91.31 1 MET B N 1
ATOM 1613 C CA . MET B 1 1 ? -13.523 -0.877 -0.869 1 91.31 1 MET B CA 1
ATOM 1614 C C . MET B 1 1 ? -13.523 -0.869 0.656 1 91.31 1 MET B C 1
ATOM 1616 O O . MET B 1 1 ? -14.5 -0.45 1.28 1 91.31 1 MET B O 1
ATOM 1620 N N . PHE B 1 2 ? -12.547 -1.435 1.22 1 95.31 2 PHE B N 1
ATOM 1621 C CA . PHE B 1 2 ? -12.469 -1.51 2.674 1 95.31 2 PHE B CA 1
ATOM 1622 C C . PHE B 1 2 ? -11.453 -0.509 3.209 1 95.31 2 PHE B C 1
ATOM 1624 O O . PHE B 1 2 ? -11.75 0.681 3.332 1 95.31 2 PHE B O 1
ATOM 1631 N N . VAL B 1 3 ? -10.188 -0.843 3.371 1 97.75 3 VAL B N 1
ATOM 1632 C CA . VAL B 1 3 ? -9.266 0.085 4.016 1 97.75 3 VAL B CA 1
ATOM 1633 C C . VAL B 1 3 ? -8.844 1.166 3.025 1 97.75 3 VAL B C 1
ATOM 1635 O O . VAL B 1 3 ? -8.312 2.207 3.422 1 97.75 3 VAL B O 1
ATOM 1638 N N . GLY B 1 4 ? -9.094 0.998 1.783 1 98.38 4 GLY B N 1
ATOM 1639 C CA . GLY B 1 4 ? -8.805 2.012 0.781 1 98.38 4 GLY B CA 1
ATOM 1640 C C . GLY B 1 4 ? -9.523 3.324 1.033 1 98.38 4 GLY B C 1
ATOM 1641 O O . GLY B 1 4 ? -9.031 4.391 0.659 1 98.38 4 GLY B O 1
ATOM 1642 N N . HIS B 1 5 ? -10.688 3.273 1.622 1 98.88 5 HIS B N 1
ATOM 1643 C CA . HIS B 1 5 ? -11.445 4.48 1.932 1 98.88 5 HIS B CA 1
ATOM 1644 C C . HIS B 1 5 ? -10.648 5.414 2.838 1 98.88 5 HIS B C 1
ATOM 1646 O O . HIS B 1 5 ? -10.773 6.637 2.746 1 98.88 5 HIS B O 1
ATOM 1652 N N . TYR B 1 6 ? -9.812 4.852 3.643 1 98.94 6 TYR B N 1
ATOM 1653 C CA . TYR B 1 6 ? -9.086 5.66 4.613 1 98.94 6 TYR B CA 1
ATOM 1654 C C . TYR B 1 6 ? -8.031 6.52 3.924 1 98.94 6 TYR B C 1
ATOM 1656 O O . TYR B 1 6 ? -7.504 7.461 4.52 1 98.94 6 TYR B O 1
ATOM 1664 N N . ALA B 1 7 ? -7.68 6.141 2.68 1 98.94 7 ALA B N 1
ATOM 1665 C CA . ALA B 1 7 ? -6.801 7.023 1.918 1 98.94 7 ALA B CA 1
ATOM 1666 C C . ALA B 1 7 ? -7.367 8.438 1.848 1 98.94 7 ALA B C 1
ATOM 1668 O O . ALA B 1 7 ? -6.629 9.414 1.977 1 98.94 7 ALA B O 1
ATOM 1669 N N . ALA B 1 8 ? -8.672 8.555 1.673 1 98.94 8 ALA B N 1
ATOM 1670 C CA . ALA B 1 8 ? -9.312 9.859 1.603 1 98.94 8 ALA B CA 1
ATOM 1671 C C . ALA B 1 8 ? -9.188 10.609 2.93 1 98.94 8 ALA B C 1
ATOM 1673 O O . ALA B 1 8 ? -8.977 11.82 2.949 1 98.94 8 ALA B O 1
ATOM 1674 N N . ALA B 1 9 ? -9.344 9.898 4.008 1 98.94 9 ALA B N 1
ATOM 1675 C CA . ALA B 1 9 ? -9.211 10.508 5.328 1 98.94 9 ALA B CA 1
ATOM 1676 C C . ALA B 1 9 ? -7.805 11.055 5.539 1 98.94 9 ALA B C 1
ATOM 1678 O O . ALA B 1 9 ? -7.637 12.188 6.004 1 98.94 9 ALA B O 1
ATOM 1679 N N . LEU B 1 10 ? -6.801 10.258 5.184 1 98.94 10 LEU B N 1
ATOM 1680 C CA . LEU B 1 10 ? -5.414 10.656 5.367 1 98.94 10 LEU B CA 1
ATOM 1681 C C . LEU B 1 10 ? -5.055 11.812 4.43 1 98.94 10 LEU B C 1
ATOM 1683 O O . LEU B 1 10 ? -4.332 12.734 4.82 1 98.94 10 LEU B O 1
ATOM 1687 N N . ALA B 1 11 ? -5.547 11.742 3.211 1 98.94 11 ALA B N 1
ATOM 1688 C CA . ALA B 1 11 ? -5.336 12.836 2.271 1 98.94 11 ALA B CA 1
ATOM 1689 C C . ALA B 1 11 ? -5.977 14.125 2.779 1 98.94 11 ALA B C 1
ATOM 1691 O O . ALA B 1 11 ? -5.383 15.203 2.688 1 98.94 11 ALA B O 1
ATOM 1692 N N . ALA B 1 12 ? -7.184 14.031 3.293 1 98.94 12 ALA B N 1
ATOM 1693 C CA . ALA B 1 12 ? -7.887 15.188 3.836 1 98.94 12 ALA B CA 1
ATOM 1694 C C . ALA B 1 12 ? -7.121 15.797 5.008 1 98.94 12 ALA B C 1
ATOM 1696 O O . ALA B 1 12 ? -6.973 17.016 5.098 1 98.94 12 ALA B O 1
ATOM 1697 N N . LYS B 1 13 ? -6.609 14.953 5.898 1 98.75 13 LYS B N 1
ATOM 1698 C CA . LYS B 1 13 ? -5.848 15.43 7.047 1 98.75 13 LYS B CA 1
ATOM 1699 C C . LYS B 1 13 ? -4.578 16.141 6.602 1 98.75 13 LYS B C 1
ATOM 1701 O O . LYS B 1 13 ? -4.152 17.109 7.238 1 98.75 13 LYS B O 1
ATOM 1706 N N . SER B 1 14 ? -3.998 15.625 5.566 1 98.69 14 SER B N 1
ATOM 1707 C CA . SER B 1 14 ? -2.814 16.281 5.012 1 98.69 14 SER B CA 1
ATOM 1708 C C . SER B 1 14 ? -3.158 17.641 4.43 1 98.69 14 SER B C 1
ATOM 1710 O O . SER B 1 14 ? -2.42 18.609 4.625 1 98.69 14 SER B O 1
ATOM 1712 N N . ALA B 1 15 ? -4.266 17.766 3.734 1 98.62 15 ALA B N 1
ATOM 1713 C CA . ALA B 1 15 ? -4.66 18.984 3.02 1 98.62 15 ALA B CA 1
ATOM 1714 C C . ALA B 1 15 ? -5.223 20.016 3.98 1 98.62 15 ALA B C 1
ATOM 1716 O O . ALA B 1 15 ? -5.039 21.219 3.777 1 98.62 15 ALA B O 1
ATOM 1717 N N . GLU B 1 16 ? -5.961 19.641 4.945 1 98.44 16 GLU B N 1
ATOM 1718 C CA . GLU B 1 16 ? -6.59 20.484 5.957 1 98.44 16 GLU B CA 1
ATOM 1719 C C .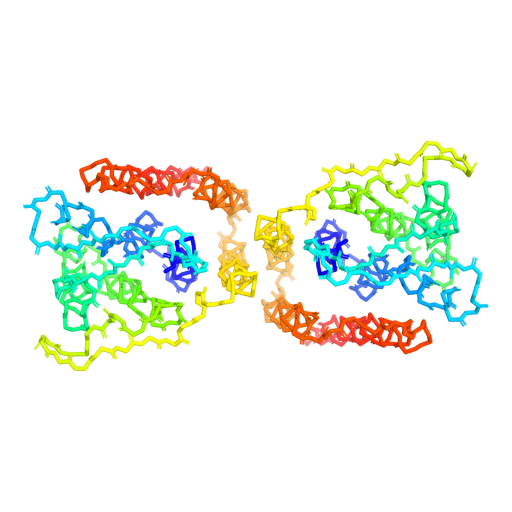 GLU B 1 16 ? -6.32 19.938 7.363 1 98.44 16 GLU B C 1
ATOM 1721 O O . GLU B 1 16 ? -7.195 19.328 7.973 1 98.44 16 GLU B O 1
ATOM 1726 N N . PRO B 1 17 ? -5.125 20.266 7.863 1 97.62 17 PRO B N 1
ATOM 1727 C CA . PRO B 1 17 ? -4.68 19.641 9.109 1 97.62 17 PRO B CA 1
ATOM 1728 C C . PRO B 1 17 ? -5.426 20.172 10.336 1 97.62 17 PRO B C 1
ATOM 1730 O O . PRO B 1 17 ? -5.309 19.609 11.422 1 97.62 17 PRO B O 1
ATOM 1733 N N . ARG B 1 18 ? -6.188 21.219 10.258 1 96.62 18 ARG B N 1
ATOM 1734 C CA . ARG B 1 18 ? -6.922 21.781 11.383 1 96.62 18 ARG B CA 1
ATOM 1735 C C . ARG B 1 18 ? -8.07 20.875 11.805 1 96.62 18 ARG B C 1
ATOM 1737 O O . ARG B 1 18 ? -8.539 20.953 12.945 1 96.62 18 ARG B O 1
ATOM 1744 N N . GLY B 1 19 ? -8.633 19.984 10.859 1 97.88 19 GLY B N 1
ATOM 1745 C CA . GLY B 1 19 ? -9.688 19.031 11.203 1 97.88 19 GLY B CA 1
ATOM 1746 C C . GLY B 1 19 ? -9.195 17.891 12.078 1 97.88 19 GLY B C 1
ATOM 1747 O O . GLY B 1 19 ? -8.109 17.344 11.852 1 97.88 19 GLY B O 1
ATOM 1748 N N . PRO B 1 20 ? -10.039 17.578 13.078 1 97.88 20 PRO B N 1
ATOM 1749 C CA . PRO B 1 20 ? -9.656 16.391 13.852 1 97.88 20 PRO B CA 1
ATOM 1750 C C . PRO B 1 20 ? -9.594 15.125 12.992 1 97.88 20 PRO B C 1
ATOM 1752 O O . PRO B 1 20 ? -10.477 14.898 12.164 1 97.88 20 PRO B O 1
ATOM 1755 N N . LEU B 1 21 ? -8.562 14.375 13.234 1 98.62 21 LEU B N 1
ATOM 1756 C CA . LEU B 1 21 ? -8.336 13.18 12.422 1 98.62 21 LEU B CA 1
ATOM 1757 C C . LEU B 1 21 ? -9.547 12.258 12.469 1 98.62 21 LEU B C 1
ATOM 1759 O O . LEU B 1 21 ? -9.945 11.688 11.445 1 98.62 21 LEU B O 1
ATOM 1763 N N . TRP B 1 22 ? -10.148 12.07 13.656 1 98.75 22 TRP B N 1
ATOM 1764 C CA . TRP B 1 22 ? -11.242 11.117 13.82 1 98.75 22 TRP B CA 1
ATOM 1765 C C . TRP B 1 22 ? -12.438 11.508 12.953 1 98.75 22 TRP B C 1
ATOM 1767 O O . TRP B 1 22 ? -13.211 10.648 12.523 1 98.75 22 TRP B O 1
ATOM 1777 N N . THR B 1 23 ? -12.648 12.805 12.641 1 98.81 23 THR B N 1
ATOM 1778 C CA . THR B 1 23 ? -13.781 13.227 11.82 1 98.81 23 THR B CA 1
ATOM 1779 C C . THR B 1 23 ? -13.586 12.797 10.367 1 98.81 23 THR B C 1
ATOM 1781 O O . THR B 1 23 ? -14.539 12.406 9.695 1 98.81 23 THR B O 1
ATOM 1784 N N . TYR B 1 24 ? -12.328 12.883 9.859 1 98.94 24 TYR B N 1
ATOM 1785 C CA . TYR B 1 24 ? -12.031 12.398 8.516 1 98.94 24 TYR B CA 1
ATOM 1786 C C . TYR B 1 24 ? -12.133 10.883 8.445 1 98.94 24 TYR B C 1
ATOM 1788 O O . TYR B 1 24 ? -12.656 10.328 7.477 1 98.94 24 TYR B O 1
ATOM 1796 N N . VAL B 1 25 ? -11.672 10.211 9.516 1 98.94 25 VAL B N 1
ATOM 1797 C CA . VAL B 1 25 ? -11.664 8.75 9.562 1 98.94 25 VAL B CA 1
ATOM 1798 C C . VAL B 1 25 ? -13.094 8.227 9.648 1 98.94 25 VAL B C 1
ATOM 1800 O O . VAL B 1 25 ? -13.469 7.316 8.906 1 98.94 25 VAL B O 1
ATOM 1803 N N . LEU B 1 26 ? -13.875 8.781 10.531 1 98.94 26 LEU B N 1
ATOM 1804 C CA . LEU B 1 26 ? -15.281 8.414 10.555 1 98.94 26 LEU B CA 1
ATOM 1805 C C . LEU B 1 26 ? -15.969 8.789 9.242 1 98.94 26 LEU B C 1
ATOM 1807 O O . LEU B 1 26 ? -16.797 8.039 8.727 1 98.94 26 LEU B O 1
ATOM 1811 N N . GLY B 1 27 ? -15.633 9.961 8.719 1 98.94 27 GLY B N 1
ATOM 1812 C CA . GLY B 1 27 ? -16.234 10.469 7.496 1 98.94 27 GLY B CA 1
ATOM 1813 C C . GLY B 1 27 ? -16.078 9.531 6.316 1 98.94 27 GLY B C 1
ATOM 1814 O O . GLY B 1 27 ? -17.047 9.258 5.602 1 98.94 27 GLY B O 1
ATOM 1815 N N . CYS B 1 28 ? -14.867 9.008 6.102 1 98.88 28 CYS B N 1
ATOM 1816 C CA . CYS B 1 28 ? -14.625 8.188 4.918 1 98.88 28 CYS B CA 1
ATOM 1817 C C . CYS B 1 28 ? -15.398 6.879 4.992 1 98.88 28 CYS B C 1
ATOM 1819 O O . CYS B 1 28 ? -15.625 6.227 3.973 1 98.88 28 CYS B O 1
ATOM 1821 N N . GLN B 1 29 ? -15.867 6.535 6.238 1 98.88 29 GLN B N 1
ATOM 1822 C CA . GLN B 1 29 ? -16.578 5.273 6.414 1 98.88 29 GLN B CA 1
ATOM 1823 C C . GLN B 1 29 ? -18.016 5.52 6.859 1 98.88 29 GLN B C 1
ATOM 1825 O O . GLN B 1 29 ? -18.766 4.57 7.148 1 98.88 29 GLN B O 1
ATOM 1830 N N . LEU B 1 30 ? -18.438 6.727 6.93 1 98.88 30 LEU B N 1
ATOM 1831 C CA . LEU B 1 30 ? -19.75 7.066 7.469 1 98.88 30 LEU B CA 1
ATOM 1832 C C . LEU B 1 30 ? -20.859 6.344 6.711 1 98.88 30 LEU B C 1
ATOM 1834 O O . LEU B 1 30 ? -21.797 5.832 7.316 1 98.88 30 LEU B O 1
ATOM 1838 N N . ILE B 1 31 ? -20.75 6.27 5.43 1 98.75 31 ILE B N 1
ATOM 1839 C CA . ILE B 1 31 ? -21.719 5.602 4.574 1 98.75 31 ILE B CA 1
ATOM 1840 C C . ILE B 1 31 ? -21.812 4.125 4.953 1 98.75 31 ILE B C 1
ATOM 1842 O O . ILE B 1 31 ? -22.906 3.574 5.059 1 98.75 31 ILE B O 1
ATOM 1846 N N . ASP B 1 32 ? -20.734 3.535 5.219 1 98.56 32 ASP B N 1
ATOM 1847 C CA . ASP B 1 32 ? -20.734 2.113 5.547 1 98.56 32 ASP B CA 1
ATOM 1848 C C . ASP B 1 32 ? -21.172 1.882 6.992 1 98.56 32 ASP B C 1
ATOM 1850 O O . ASP B 1 32 ? -21.719 0.83 7.316 1 98.56 32 ASP B O 1
ATOM 1854 N N . VAL B 1 33 ? -20.891 2.805 7.863 1 98.62 33 VAL B N 1
ATOM 1855 C CA . VAL B 1 33 ? -21.469 2.723 9.203 1 98.62 33 VAL B CA 1
ATOM 1856 C C . VAL B 1 33 ? -22.984 2.717 9.117 1 98.62 33 VAL B C 1
ATOM 1858 O O . VAL B 1 33 ? -23.641 1.867 9.719 1 98.62 33 VAL B O 1
ATOM 1861 N N . ALA B 1 34 ? -23.531 3.662 8.367 1 98.56 34 ALA B N 1
ATOM 1862 C CA . ALA B 1 34 ? -24.969 3.713 8.141 1 98.56 34 ALA B CA 1
ATOM 1863 C C . ALA B 1 34 ? -25.469 2.438 7.465 1 98.56 34 ALA B C 1
ATOM 1865 O O . ALA B 1 34 ? -26.516 1.896 7.836 1 98.56 34 ALA B O 1
ATOM 1866 N N . TRP B 1 35 ? -24.734 2.014 6.426 1 97.81 35 TRP B N 1
ATOM 1867 C CA . TRP B 1 35 ? -25.062 0.784 5.711 1 97.81 35 TRP B CA 1
ATOM 1868 C C . TRP B 1 35 ? -25.188 -0.39 6.672 1 97.81 35 TRP B C 1
ATOM 1870 O O . TRP B 1 35 ? -26.141 -1.175 6.578 1 97.81 35 TRP B O 1
ATOM 1880 N N . GLY B 1 36 ? -24.203 -0.516 7.652 1 97.19 36 GLY B N 1
ATOM 1881 C CA . GLY B 1 36 ? -24.281 -1.57 8.648 1 97.19 36 GLY B CA 1
ATOM 1882 C C . GLY B 1 36 ? -25.594 -1.567 9.422 1 97.19 36 GLY B C 1
ATOM 1883 O O . GLY B 1 36 ? -26.219 -2.615 9.602 1 97.19 36 GLY B O 1
ATOM 1884 N N . GLY B 1 37 ? -26.016 -0.418 9.844 1 97.88 37 GLY B N 1
ATOM 1885 C CA . GLY B 1 37 ? -27.281 -0.301 10.539 1 97.88 37 GLY B CA 1
ATOM 1886 C C . GLY B 1 37 ? -28.484 -0.656 9.672 1 97.88 37 GLY B C 1
ATOM 1887 O O . GLY B 1 37 ? -29.406 -1.33 10.133 1 97.88 37 GLY B O 1
ATOM 1888 N N . LEU B 1 38 ? -28.438 -0.222 8.438 1 98.25 38 LEU B N 1
ATOM 1889 C CA . LEU B 1 38 ? -29.594 -0.393 7.562 1 98.25 38 LEU B CA 1
ATOM 1890 C C . LEU B 1 38 ? -29.734 -1.847 7.125 1 98.25 38 LEU B C 1
ATOM 1892 O O . LEU B 1 38 ? -30.844 -2.33 6.91 1 98.25 38 LEU B O 1
ATOM 1896 N N . ILE B 1 39 ? -28.625 -2.551 6.98 1 95.88 39 ILE B N 1
ATOM 1897 C CA . ILE B 1 39 ? -28.734 -3.959 6.621 1 95.88 39 ILE B CA 1
ATOM 1898 C C . ILE B 1 39 ? -29.25 -4.758 7.82 1 95.88 39 ILE B C 1
ATOM 1900 O O . ILE B 1 39 ? -29.969 -5.738 7.656 1 95.88 39 ILE B O 1
ATOM 1904 N N . MET B 1 40 ? -28.922 -4.32 9.023 1 96.38 40 MET B N 1
ATOM 1905 C CA . MET B 1 40 ? -29.406 -4.98 10.234 1 96.38 40 MET B CA 1
ATOM 1906 C C . MET B 1 40 ? -30.922 -4.863 10.359 1 96.38 40 MET B C 1
ATOM 1908 O O . MET B 1 40 ? -31.578 -5.785 10.844 1 96.38 40 MET B O 1
ATOM 1912 N N . THR B 1 41 ? -31.516 -3.773 9.898 1 96.69 41 THR B N 1
ATOM 1913 C CA . THR B 1 41 ? -32.969 -3.518 10.008 1 96.69 41 THR B CA 1
ATOM 1914 C C . THR B 1 41 ? -33.688 -4.062 8.797 1 96.69 41 THR B C 1
ATOM 1916 O O . THR B 1 41 ? -34.938 -4.137 8.789 1 96.69 41 THR B O 1
ATOM 1919 N N . GLY B 1 42 ? -32.969 -4.367 7.766 1 96.19 42 GLY B N 1
ATOM 1920 C CA . GLY B 1 42 ? -33.594 -4.871 6.551 1 96.19 42 GLY B CA 1
ATOM 1921 C C . GLY B 1 42 ? -33.969 -3.773 5.578 1 96.19 42 GLY B C 1
ATOM 1922 O O . GLY B 1 42 ? -34.438 -4.055 4.473 1 96.19 42 GLY B O 1
ATOM 1923 N N . ALA B 1 43 ? -33.688 -2.561 5.926 1 97.69 43 ALA B N 1
ATOM 1924 C CA . ALA B 1 43 ? -34 -1.443 5.035 1 97.69 43 ALA B CA 1
ATOM 1925 C C . ALA B 1 43 ? -33.125 -1.502 3.777 1 97.69 43 ALA B C 1
ATOM 1927 O O . ALA B 1 43 ? -33.562 -1.055 2.707 1 97.69 43 ALA B O 1
ATOM 1928 N N . GLU B 1 44 ? -31.953 -2.014 3.889 1 97.5 44 GLU B N 1
ATOM 1929 C CA . GLU B 1 44 ? -31.078 -2.373 2.775 1 97.5 44 GLU B CA 1
ATOM 1930 C C . GLU B 1 44 ? -30.703 -3.854 2.814 1 97.5 44 GLU B C 1
ATOM 1932 O O . GLU B 1 44 ? -30.734 -4.477 3.879 1 97.5 44 GLU B O 1
ATOM 1937 N N . ARG B 1 45 ? -30.453 -4.371 1.617 1 96.12 45 ARG B N 1
ATOM 1938 C CA . ARG B 1 45 ? -30.344 -5.82 1.515 1 96.12 45 ARG B CA 1
ATOM 1939 C C . ARG B 1 45 ? -29.125 -6.227 0.706 1 96.12 45 ARG B C 1
ATOM 1941 O O . ARG B 1 45 ? -28.797 -5.598 -0.305 1 96.12 45 ARG B O 1
ATOM 1948 N N . LEU B 1 46 ? -28.5 -7.289 1.25 1 93.56 46 LEU B N 1
ATOM 1949 C CA . LEU B 1 46 ? -27.391 -7.906 0.542 1 93.56 46 LEU B CA 1
ATOM 1950 C C . LEU B 1 46 ? -27.391 -9.422 0.731 1 93.56 46 LEU B C 1
ATOM 1952 O O . LEU B 1 46 ? -28.031 -9.93 1.647 1 93.56 46 LEU B O 1
ATOM 1956 N N . THR B 1 47 ? -26.844 -10.148 -0.179 1 93.94 47 THR B N 1
ATOM 1957 C CA . THR B 1 47 ? -26.516 -11.57 -0.032 1 93.94 47 THR B CA 1
ATOM 1958 C C . THR B 1 47 ? -25.031 -11.805 -0.19 1 93.94 47 THR B C 1
ATOM 1960 O O . THR B 1 47 ? -24.266 -10.875 -0.486 1 93.94 47 THR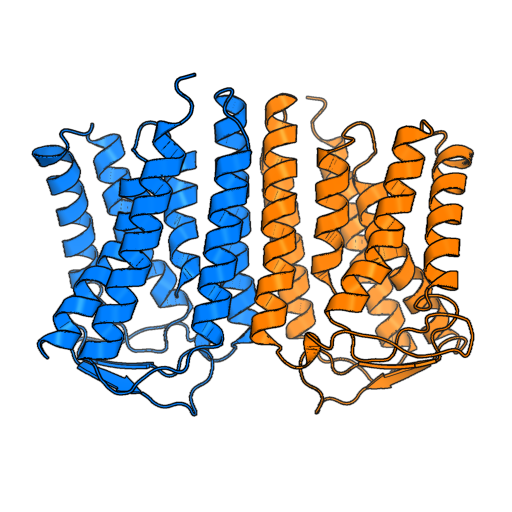 B O 1
ATOM 1963 N N . VAL B 1 48 ? -24.625 -13.031 0.193 1 94.19 48 VAL B N 1
ATOM 1964 C CA . VAL B 1 48 ? -23.203 -13.391 0.116 1 94.19 48 VAL B CA 1
ATOM 1965 C C . VAL B 1 48 ? -23.016 -14.539 -0.878 1 94.19 48 VAL B C 1
ATOM 1967 O O . VAL B 1 48 ? -23.734 -15.539 -0.828 1 94.19 48 VAL B O 1
ATOM 1970 N N . ASP B 1 49 ? -22.188 -14.367 -1.835 1 94.44 49 ASP B N 1
ATOM 1971 C CA . ASP B 1 49 ? -21.781 -15.375 -2.811 1 94.44 49 ASP B CA 1
ATOM 1972 C C . ASP B 1 49 ? -20.266 -15.578 -2.781 1 94.44 49 ASP B C 1
ATOM 1974 O O . ASP B 1 49 ? -19.516 -14.82 -3.398 1 94.44 49 ASP B O 1
ATOM 1978 N N . PRO B 1 50 ? -19.797 -16.609 -2.078 1 91.88 50 PRO B N 1
ATOM 1979 C CA . PRO B 1 50 ? -18.359 -16.812 -1.872 1 91.88 50 PRO B CA 1
ATOM 1980 C C . PRO B 1 50 ? -17.609 -17.109 -3.172 1 91.88 50 PRO B C 1
ATOM 1982 O O . PRO B 1 50 ? -16.375 -17.094 -3.197 1 91.88 50 PRO B O 1
ATOM 1985 N N . SER B 1 51 ? -18.344 -17.391 -4.23 1 93.62 51 SER B N 1
ATOM 1986 C CA . SER B 1 51 ? -17.703 -17.719 -5.5 1 93.62 51 SER B CA 1
ATOM 1987 C C . SER B 1 51 ? -17.234 -16.469 -6.227 1 93.62 51 SER B C 1
ATOM 1989 O O . SER B 1 51 ? -16.469 -16.547 -7.184 1 93.62 51 SER B O 1
ATOM 1991 N N . LEU B 1 52 ? -17.672 -15.297 -5.797 1 94.38 52 LEU B N 1
ATOM 1992 C CA . LEU B 1 52 ? -17.328 -14.039 -6.445 1 94.38 52 LEU B CA 1
ATOM 1993 C C . LEU B 1 52 ? -15.914 -13.609 -6.066 1 94.38 52 LEU B C 1
ATOM 1995 O O . LEU B 1 52 ? -15.508 -13.742 -4.91 1 94.38 52 LEU B O 1
ATOM 1999 N N . PRO B 1 53 ? -15.125 -13.156 -7.039 1 93.31 53 PRO B N 1
ATOM 2000 C CA . PRO B 1 53 ? -13.781 -12.656 -6.734 1 93.31 53 PRO B CA 1
ATOM 2001 C C . PRO B 1 53 ? -13.797 -11.297 -6.051 1 93.31 53 PRO B C 1
ATOM 2003 O O . PRO B 1 53 ? -14.703 -10.492 -6.285 1 93.31 53 PRO B O 1
ATOM 2006 N N . GLY B 1 54 ? -12.758 -11 -5.172 1 91.94 54 GLY B N 1
ATOM 2007 C CA . GLY B 1 54 ? -12.555 -9.688 -4.574 1 91.94 54 GLY B CA 1
ATOM 2008 C C . GLY B 1 54 ? -13.461 -9.422 -3.391 1 91.94 54 GLY B C 1
ATOM 2009 O O . GLY B 1 54 ? -12.992 -9.156 -2.283 1 91.94 54 GLY B O 1
ATOM 2010 N N . SER B 1 55 ? -14.781 -9.469 -3.68 1 93.12 55 SER B N 1
ATOM 2011 C CA . SER B 1 55 ? -15.789 -9.32 -2.641 1 93.12 55 SER B CA 1
ATOM 2012 C C . SER B 1 55 ? -16.938 -10.312 -2.838 1 93.12 55 SER B C 1
ATOM 2014 O O . SER B 1 55 ? -17.5 -10.398 -3.926 1 93.12 55 SER B O 1
ATOM 2016 N N . ALA B 1 56 ? -17.297 -11 -1.77 1 93.75 56 ALA B N 1
ATOM 2017 C CA . ALA B 1 56 ? -18.375 -11.984 -1.825 1 93.75 56 ALA B CA 1
ATOM 2018 C C . ALA B 1 56 ? -19.734 -11.305 -1.701 1 93.75 56 ALA B C 1
ATOM 2020 O O . ALA B 1 56 ? -20.781 -11.969 -1.812 1 93.75 56 ALA B O 1
ATOM 2021 N N . LEU B 1 57 ? -19.734 -10.023 -1.502 1 92.56 57 LEU B N 1
ATOM 2022 C CA . LEU B 1 57 ? -20.969 -9.305 -1.244 1 92.56 57 LEU B CA 1
ATOM 2023 C C . LEU B 1 57 ? -21.75 -9.078 -2.537 1 92.56 57 LEU B C 1
ATOM 2025 O O . LEU B 1 57 ? -21.156 -8.695 -3.557 1 92.56 57 LEU B O 1
ATOM 2029 N N . VAL B 1 58 ? -22.969 -9.422 -2.479 1 94.19 58 VAL B N 1
ATOM 2030 C CA . VAL B 1 58 ? -23.922 -9.07 -3.521 1 94.19 58 VAL B CA 1
ATOM 2031 C C . VAL B 1 58 ? -24.891 -8 -3.002 1 94.19 58 VAL B C 1
ATOM 2033 O O . VAL B 1 58 ? -25.781 -8.297 -2.195 1 94.19 58 VAL B O 1
ATOM 2036 N N . LEU B 1 59 ? -24.672 -6.801 -3.477 1 92.56 59 LEU B N 1
ATOM 2037 C CA . LEU B 1 59 ? -25.484 -5.68 -3.002 1 92.56 59 LEU B CA 1
ATOM 2038 C C . LEU B 1 59 ? -26.781 -5.562 -3.797 1 92.56 59 LEU B C 1
ATOM 2040 O O . LEU B 1 59 ? -26.781 -5 -4.895 1 92.56 59 LEU B O 1
ATOM 2044 N N . GLU B 1 60 ? -27.828 -6.008 -3.219 1 92.88 60 GLU B N 1
ATOM 2045 C CA . GLU B 1 60 ? -29.109 -6.145 -3.908 1 92.88 60 GLU B CA 1
ATOM 2046 C C . GLU B 1 60 ? -29.875 -4.824 -3.924 1 92.88 60 GLU B C 1
ATOM 2048 O O . GLU B 1 60 ? -30.438 -4.441 -4.949 1 92.88 60 GLU B O 1
ATOM 2053 N N . HIS B 1 61 ? -30.016 -4.23 -2.84 1 95.31 61 HIS B N 1
ATOM 2054 C CA . HIS B 1 61 ? -30.828 -3.027 -2.646 1 95.31 61 HIS B CA 1
ATOM 2055 C C . HIS B 1 61 ? -30.172 -2.09 -1.636 1 95.31 61 HIS B C 1
ATOM 2057 O O . HIS B 1 61 ? -30.312 -2.281 -0.425 1 95.31 61 HIS B O 1
ATOM 2063 N N . MET B 1 62 ? -29.516 -1.009 -2.09 1 95.12 62 MET B N 1
ATOM 2064 C CA . MET B 1 62 ? -28.812 -0.064 -1.225 1 95.12 62 MET B CA 1
ATOM 2065 C C . MET B 1 62 ? -29.016 1.368 -1.709 1 95.12 62 MET B C 1
ATOM 2067 O O . MET B 1 62 ? -28.031 2.088 -1.95 1 95.12 62 MET B O 1
ATOM 2071 N N . PRO B 1 63 ? -30.266 1.804 -1.801 1 97.06 63 PRO B N 1
ATOM 2072 C CA . PRO B 1 63 ? -30.484 3.135 -2.367 1 97.06 63 PRO B CA 1
ATOM 2073 C C . PRO B 1 63 ? -30.125 4.258 -1.401 1 97.06 63 PRO B C 1
ATOM 2075 O O . PRO B 1 63 ? -29.797 5.367 -1.833 1 97.06 63 PRO B O 1
ATOM 2078 N N . TYR B 1 64 ? -30.078 4.012 -0.132 1 98 64 TYR B N 1
ATOM 2079 C CA . TYR B 1 64 ? -29.953 5.074 0.858 1 98 64 TYR B CA 1
ATOM 2080 C C . TYR B 1 64 ? -28.484 5.355 1.159 1 98 64 TYR B C 1
ATOM 2082 O O . TYR B 1 64 ? -28.125 6.473 1.529 1 98 64 TYR B O 1
ATOM 2090 N N . THR B 1 65 ? -27.656 4.375 1.003 1 98.31 65 THR B N 1
ATOM 2091 C CA . THR B 1 65 ? -26.25 4.547 1.35 1 98.31 65 THR B CA 1
ATOM 2092 C C . THR B 1 65 ? -25.391 4.59 0.093 1 98.31 65 THR B C 1
ATOM 2094 O O . THR B 1 65 ? -24.625 5.543 -0.116 1 98.31 65 THR B O 1
ATOM 2097 N N . HIS B 1 66 ? -25.656 3.621 -0.817 1 98.31 66 HIS B N 1
ATOM 2098 C CA . HIS B 1 66 ? -24.672 3.432 -1.881 1 98.31 66 HIS B CA 1
ATOM 2099 C C . HIS B 1 66 ? -25.234 3.891 -3.227 1 98.31 66 HIS B C 1
ATOM 2101 O O . HIS B 1 66 ? -24.688 3.541 -4.277 1 98.31 66 HIS B O 1
ATOM 2107 N N . SER B 1 67 ? -26.266 4.637 -3.273 1 98.44 67 SER B N 1
ATOM 2108 C CA . SER B 1 67 ? -26.641 5.387 -4.469 1 98.44 67 SER B CA 1
ATOM 2109 C C . SER B 1 67 ? -25.938 6.742 -4.504 1 98.44 67 SER B C 1
ATOM 2111 O O . SER B 1 67 ? -25.484 7.242 -3.471 1 98.44 67 SER B O 1
ATOM 2113 N N . LEU B 1 68 ? -25.797 7.289 -5.777 1 98.69 68 LEU B N 1
ATOM 2114 C CA . LEU B 1 68 ? -25.141 8.586 -5.898 1 98.69 68 LEU B CA 1
ATOM 2115 C C . LEU B 1 68 ? -25.906 9.656 -5.109 1 98.69 68 LEU B C 1
ATOM 2117 O O . LEU B 1 68 ? -25.297 10.398 -4.328 1 98.69 68 LEU B O 1
ATOM 2121 N N . PRO B 1 69 ? -27.219 9.742 -5.207 1 98.56 69 PRO B N 1
ATOM 2122 C CA . PRO B 1 69 ? -27.938 10.727 -4.387 1 98.56 69 PRO B CA 1
ATOM 2123 C C . PRO B 1 69 ? -27.797 10.453 -2.891 1 98.56 69 PRO B C 1
ATOM 2125 O O . PRO B 1 69 ? -27.719 11.391 -2.092 1 98.56 69 PRO B O 1
ATOM 2128 N N . GLY B 1 70 ? -27.859 9.172 -2.484 1 98.56 70 GLY B N 1
ATOM 2129 C CA . GLY B 1 70 ? -27.625 8.836 -1.086 1 98.56 70 GLY B CA 1
ATOM 2130 C C . GLY B 1 70 ? -26.266 9.297 -0.579 1 98.56 70 GLY B C 1
ATOM 2131 O O . GLY B 1 70 ? -26.172 9.938 0.472 1 98.56 70 GLY B O 1
ATOM 2132 N N . ALA B 1 71 ? -25.234 9.008 -1.339 1 98.75 71 ALA B N 1
ATOM 2133 C CA . ALA B 1 71 ? -23.875 9.406 -0.971 1 98.75 71 ALA B CA 1
ATOM 2134 C C . ALA B 1 71 ? -23.766 10.922 -0.85 1 98.75 71 ALA B C 1
ATOM 2136 O O . ALA B 1 71 ? -23.125 11.43 0.07 1 98.75 71 ALA B O 1
ATOM 2137 N N . LEU B 1 72 ? -24.359 11.656 -1.783 1 98.81 72 LEU B N 1
ATOM 2138 C CA . LEU B 1 72 ? -24.328 13.117 -1.756 1 98.81 72 LEU B CA 1
ATOM 2139 C C . LEU B 1 72 ? -25.062 13.648 -0.525 1 98.81 72 LEU B C 1
ATOM 2141 O O . LEU B 1 72 ? -24.594 14.602 0.108 1 98.81 72 LEU B O 1
ATOM 2145 N N . ALA B 1 73 ? -26.203 13.039 -0.225 1 98.81 73 ALA B N 1
ATOM 2146 C CA . ALA B 1 73 ? -26.953 13.445 0.958 1 98.81 73 ALA B CA 1
ATOM 2147 C C . ALA B 1 73 ? -26.125 13.25 2.227 1 98.81 73 ALA B C 1
ATOM 2149 O O . ALA B 1 73 ? -26.094 14.125 3.094 1 98.81 73 ALA B O 1
ATOM 2150 N N . TRP B 1 74 ? -25.453 12.102 2.35 1 98.88 74 TRP B N 1
ATOM 2151 C CA . TRP B 1 74 ? -24.594 11.836 3.498 1 98.88 74 TRP B CA 1
ATOM 2152 C C . TRP B 1 74 ? -23.453 12.836 3.562 1 98.88 74 TRP B C 1
ATOM 2154 O O . TRP B 1 74 ? -23.078 13.305 4.645 1 98.88 74 TRP B O 1
ATOM 2164 N N . ALA B 1 75 ? -22.859 13.141 2.432 1 98.94 75 ALA B N 1
ATOM 2165 C CA . ALA B 1 75 ? -21.734 14.07 2.365 1 98.94 75 ALA B CA 1
ATOM 2166 C C . ALA B 1 75 ? -22.156 15.461 2.838 1 98.94 75 ALA B C 1
ATOM 2168 O O . ALA B 1 75 ? -21.5 16.047 3.701 1 98.94 75 ALA B O 1
ATOM 2169 N N . VAL B 1 76 ? -23.25 15.992 2.268 1 98.88 76 VAL B N 1
ATOM 2170 C CA . VAL B 1 76 ? -23.75 17.312 2.627 1 98.88 76 VAL B CA 1
ATOM 2171 C C . VAL B 1 76 ? -24.188 17.312 4.09 1 98.88 76 VAL B C 1
ATOM 2173 O O . VAL B 1 76 ? -23.875 18.25 4.836 1 98.88 76 VAL B O 1
ATOM 2176 N N . GLY B 1 77 ? -24.922 16.281 4.477 1 98.88 77 GLY B N 1
ATOM 2177 C CA . GLY B 1 77 ? -25.344 16.172 5.863 1 98.88 77 GLY B CA 1
ATOM 2178 C C . GLY B 1 77 ? -24.188 16.156 6.84 1 98.88 77 GLY B C 1
ATOM 2179 O O . GLY B 1 77 ? -24.234 16.844 7.871 1 98.88 77 GLY B O 1
ATOM 2180 N N . ALA B 1 78 ? -23.156 15.406 6.543 1 98.94 78 ALA B N 1
ATOM 2181 C CA . ALA B 1 78 ? -21.984 15.328 7.418 1 98.94 78 ALA B CA 1
ATOM 2182 C C . ALA B 1 78 ? -21.297 16.688 7.539 1 98.94 78 ALA B C 1
ATOM 2184 O O . ALA B 1 78 ? -20.875 17.078 8.625 1 98.94 78 ALA B O 1
ATOM 2185 N N . ALA B 1 79 ? -21.156 17.391 6.402 1 98.88 79 ALA B N 1
ATOM 2186 C CA . ALA B 1 79 ? -20.547 18.719 6.434 1 98.88 79 ALA B CA 1
ATOM 2187 C C . ALA B 1 79 ? -21.344 19.672 7.32 1 98.88 79 ALA B C 1
ATOM 2189 O O . ALA B 1 79 ? -20.766 20.375 8.156 1 98.88 79 ALA B O 1
ATOM 2190 N N . ILE B 1 80 ? -22.672 19.688 7.164 1 98.81 80 ILE B N 1
ATOM 2191 C CA . ILE B 1 80 ? -23.547 20.562 7.934 1 98.81 80 ILE B CA 1
ATOM 2192 C C . ILE B 1 80 ? -23.453 20.203 9.414 1 98.81 80 ILE B C 1
ATOM 2194 O O . ILE B 1 80 ? -23.328 21.094 10.266 1 98.81 80 ILE B O 1
ATOM 2198 N N . LEU B 1 81 ? -23.5 18.922 9.734 1 98.69 81 LEU B N 1
ATOM 2199 C CA . LEU B 1 81 ? -23.422 18.484 11.133 1 98.69 81 LEU B CA 1
ATOM 2200 C C . LEU B 1 81 ? -22.078 18.844 11.742 1 98.69 81 LEU B C 1
ATOM 2202 O O . LEU B 1 81 ? -22 19.219 12.914 1 98.69 81 LEU B O 1
ATOM 2206 N N . ALA B 1 82 ? -21.031 18.609 10.977 1 98.69 82 ALA B N 1
ATOM 2207 C CA . ALA B 1 82 ? -19.703 18.984 11.461 1 98.69 82 ALA B CA 1
ATOM 2208 C C . ALA B 1 82 ? -19.656 20.469 11.812 1 98.69 82 ALA B C 1
ATOM 2210 O O . ALA B 1 82 ? -19.062 20.859 12.82 1 98.69 82 ALA B O 1
ATOM 2211 N N . LYS B 1 83 ? -20.281 21.328 10.961 1 98.5 83 LYS B N 1
ATOM 2212 C CA . LYS B 1 83 ? -20.328 22.766 11.195 1 98.5 83 LYS B CA 1
ATOM 2213 C C . LYS B 1 83 ? -21.188 23.094 12.414 1 98.5 83 LYS B C 1
ATOM 2215 O O . LYS B 1 83 ? -20.766 23.859 13.289 1 98.5 83 LYS B O 1
ATOM 2220 N N . LEU B 1 84 ? -22.297 22.531 12.484 1 98.31 84 LEU B N 1
ATOM 2221 C CA . LEU B 1 84 ? -23.297 22.953 13.461 1 98.31 84 LEU B CA 1
ATOM 2222 C C . LEU B 1 84 ? -23.047 22.312 14.82 1 98.31 84 LEU B C 1
ATOM 2224 O O . LEU B 1 84 ? -23.219 22.969 15.859 1 98.31 84 LEU B O 1
ATOM 2228 N N . ILE B 1 85 ? -22.688 21.109 14.867 1 98.12 85 ILE B N 1
ATOM 2229 C CA . ILE B 1 85 ? -22.562 20.375 16.125 1 98.12 85 ILE B CA 1
ATOM 2230 C C . ILE B 1 85 ? -21.141 20.453 16.641 1 98.12 85 ILE B C 1
ATOM 2232 O O . ILE B 1 85 ? -20.906 20.734 17.812 1 98.12 85 ILE B O 1
ATOM 2236 N N . LEU B 1 86 ? -20.234 20.203 15.758 1 97.62 86 LEU B N 1
ATOM 2237 C CA . LEU B 1 86 ? -18.828 20.234 16.188 1 97.62 86 LEU B CA 1
ATOM 2238 C C . LEU B 1 86 ? -18.281 21.656 16.094 1 97.62 86 LEU B C 1
ATOM 2240 O O . LEU B 1 86 ? -17.141 21.906 16.516 1 97.62 86 LEU B O 1
ATOM 2244 N N . ARG B 1 87 ? -19.031 22.594 15.5 1 98.25 87 ARG B N 1
ATOM 2245 C CA . ARG B 1 87 ? -18.688 24.016 15.391 1 98.25 87 ARG B CA 1
ATOM 2246 C C . ARG B 1 87 ? -17.344 24.188 14.68 1 98.25 87 ARG B C 1
ATOM 2248 O O . ARG B 1 87 ? -16.531 25.016 15.078 1 98.25 87 ARG B O 1
ATOM 2255 N N . LEU B 1 88 ? -17.109 23.344 13.734 1 98.25 88 LEU B N 1
ATOM 2256 C CA . LEU B 1 88 ? -15.891 23.438 12.938 1 98.25 88 LEU B CA 1
ATOM 2257 C C . LEU B 1 88 ? -16.031 24.516 11.867 1 98.25 88 LEU B C 1
ATOM 2259 O O . LEU B 1 88 ? -17.141 24.844 11.445 1 98.25 88 LEU B O 1
ATOM 2263 N N . PRO B 1 89 ? -14.844 25.172 11.469 1 98.38 89 PRO B N 1
ATOM 2264 C CA . PRO B 1 89 ? -14.906 26.109 10.336 1 98.38 89 PRO B CA 1
ATOM 2265 C C . PRO B 1 89 ? -15.438 25.438 9.07 1 98.38 89 PRO B C 1
ATOM 2267 O O . PRO B 1 89 ? -15.25 24.234 8.867 1 98.38 89 PRO B O 1
ATOM 2270 N N . TRP B 1 90 ? -16.078 26.203 8.164 1 98.31 90 TRP B N 1
ATOM 2271 C CA . TRP B 1 90 ? -16.719 25.672 6.961 1 98.31 90 TRP B CA 1
ATOM 2272 C C . TRP B 1 90 ? -15.703 24.953 6.082 1 98.31 90 TRP B C 1
ATOM 2274 O O . TRP B 1 90 ? -16.031 23.969 5.418 1 98.31 90 TRP B O 1
ATOM 2284 N N . ARG B 1 91 ? -14.508 25.453 6.055 1 98.56 91 ARG B N 1
ATOM 2285 C CA . ARG B 1 91 ? -13.5 24.797 5.242 1 98.56 91 ARG B CA 1
ATOM 2286 C C . ARG B 1 91 ? -13.258 23.359 5.723 1 98.56 91 ARG B C 1
ATOM 2288 O O . ARG B 1 91 ? -13.133 22.438 4.914 1 98.56 91 ARG B O 1
ATOM 2295 N N . VAL B 1 92 ? -13.133 23.188 7.039 1 98.81 92 VAL B N 1
ATOM 2296 C CA . VAL B 1 92 ? -12.938 21.859 7.633 1 98.81 92 VAL B CA 1
ATOM 2297 C C . VAL B 1 92 ? -14.188 21.016 7.422 1 98.81 92 VAL B C 1
ATOM 2299 O O . VAL B 1 92 ? -14.086 19.844 7.012 1 98.81 92 VAL B O 1
ATOM 2302 N N . ALA B 1 93 ? -15.328 21.578 7.664 1 98.88 93 ALA B N 1
ATOM 2303 C CA . ALA B 1 93 ? -16.594 20.875 7.492 1 98.88 93 ALA B CA 1
ATOM 2304 C C . ALA B 1 93 ? -16.781 20.406 6.051 1 98.88 93 ALA B C 1
ATOM 2306 O O . ALA B 1 93 ? -17.203 19.281 5.809 1 98.88 93 ALA B O 1
ATOM 2307 N N . ALA B 1 94 ? -16.469 21.281 5.113 1 98.88 94 ALA B N 1
ATOM 2308 C CA . ALA B 1 94 ? -16.547 20.922 3.701 1 98.88 94 ALA B CA 1
ATOM 2309 C C . ALA B 1 94 ? -15.602 19.766 3.369 1 98.88 94 ALA B C 1
ATOM 2311 O O . ALA B 1 94 ? -15.945 18.875 2.594 1 98.88 94 ALA B O 1
ATOM 2312 N N . MET B 1 95 ? -14.383 19.828 3.973 1 98.94 95 MET B N 1
ATOM 2313 C CA . MET B 1 95 ? -13.422 18.75 3.75 1 98.94 95 MET B CA 1
ATOM 2314 C C . MET B 1 95 ? -13.945 17.422 4.297 1 98.94 95 MET B C 1
ATOM 2316 O O . MET B 1 95 ? -13.742 16.375 3.695 1 98.94 95 MET B O 1
ATOM 2320 N N . ILE B 1 96 ? -14.602 17.453 5.406 1 98.94 96 ILE B N 1
ATOM 2321 C CA . ILE B 1 96 ? -15.227 16.25 5.961 1 98.94 96 ILE B CA 1
ATOM 2322 C C . ILE B 1 96 ? -16.297 15.742 5 1 98.94 96 ILE B C 1
ATOM 2324 O O . ILE B 1 96 ? -16.359 14.539 4.715 1 98.94 96 ILE B O 1
ATOM 2328 N N . GLY B 1 97 ? -17.141 16.625 4.5 1 98.94 97 GLY B N 1
ATOM 2329 C CA . GLY B 1 97 ? -18.125 16.234 3.506 1 98.94 97 GLY B CA 1
ATOM 2330 C C . GLY B 1 97 ? -17.516 15.602 2.273 1 98.94 97 GLY B C 1
ATOM 2331 O O . GLY B 1 97 ? -18.016 14.594 1.769 1 98.94 97 GLY B O 1
ATOM 2332 N N . LEU B 1 98 ? -16.422 16.188 1.763 1 98.94 98 LEU B N 1
ATOM 2333 C CA . LEU B 1 98 ? -15.719 15.641 0.613 1 98.94 98 LEU B CA 1
ATOM 2334 C C . LEU B 1 98 ? -15.172 14.25 0.928 1 98.94 98 LEU B C 1
ATOM 2336 O O . LEU B 1 98 ? -15.156 13.375 0.062 1 98.94 98 LEU B O 1
ATOM 2340 N N . THR B 1 99 ? -14.688 14.102 2.154 1 98.94 99 THR B N 1
ATOM 2341 C CA . THR B 1 99 ? -14.188 12.797 2.59 1 98.94 99 THR B CA 1
ATOM 2342 C C . THR B 1 99 ? -15.305 11.758 2.572 1 98.94 99 THR B C 1
ATOM 2344 O O . THR B 1 99 ? -15.102 10.633 2.119 1 98.94 99 THR B O 1
ATOM 2347 N N . VAL B 1 100 ? -16.469 12.156 3.014 1 98.94 100 VAL B N 1
ATOM 2348 C CA . VAL B 1 100 ? -17.625 11.266 2.98 1 98.94 100 VAL B CA 1
ATOM 2349 C C . VAL B 1 100 ? -17.938 10.891 1.535 1 98.94 100 VAL B C 1
ATOM 2351 O O . VAL B 1 100 ? -18.125 9.711 1.217 1 98.94 100 VAL B O 1
ATOM 2354 N N . PHE B 1 101 ? -17.984 11.852 0.681 1 98.94 101 PHE B N 1
ATOM 2355 C CA . PHE B 1 101 ? -18.375 11.617 -0.708 1 98.94 101 PHE B CA 1
ATOM 2356 C C . PHE B 1 101 ? -17.328 10.758 -1.417 1 98.94 101 PHE B C 1
ATOM 2358 O O . PHE B 1 101 ? -17.672 9.992 -2.328 1 98.94 101 PHE B O 1
ATOM 2365 N N . SER B 1 102 ? -16.094 10.875 -1.012 1 98.94 102 SER B N 1
ATOM 2366 C CA . SER B 1 102 ? -15.031 10.07 -1.604 1 98.94 102 SER B CA 1
ATOM 2367 C C . SER B 1 102 ? -15.367 8.586 -1.543 1 98.94 102 SER B C 1
ATOM 2369 O O . SER B 1 102 ? -14.883 7.801 -2.359 1 98.94 102 SER B O 1
ATOM 2371 N N . HIS B 1 103 ? -16.172 8.234 -0.585 1 98.88 103 HIS B N 1
ATOM 2372 C CA . HIS B 1 103 ? -16.562 6.836 -0.413 1 98.88 103 HIS B CA 1
ATOM 2373 C C . HIS B 1 103 ? -17.203 6.281 -1.685 1 98.88 103 HIS B C 1
ATOM 2375 O O . HIS B 1 103 ? -16.812 5.215 -2.162 1 98.88 103 HIS B O 1
ATOM 2381 N N . TRP B 1 104 ? -18.141 6.969 -2.219 1 98.75 104 TRP B N 1
ATOM 2382 C CA . TRP B 1 104 ? -18.844 6.527 -3.42 1 98.75 104 TRP B CA 1
ATOM 2383 C C . TRP B 1 104 ? -17.891 6.465 -4.613 1 98.75 104 TRP B C 1
ATOM 2385 O O . TRP B 1 104 ? -17.969 5.543 -5.426 1 98.75 104 TRP B O 1
ATOM 2395 N N . ILE B 1 105 ? -16.984 7.426 -4.758 1 98.75 105 ILE B N 1
ATOM 2396 C CA . ILE B 1 105 ? -16.016 7.457 -5.852 1 98.75 105 ILE B CA 1
ATOM 2397 C C . ILE B 1 105 ? -15.102 6.238 -5.77 1 98.75 105 ILE B C 1
ATOM 2399 O O . ILE B 1 105 ? -14.852 5.574 -6.777 1 98.75 105 ILE B O 1
ATOM 2403 N N . ALA B 1 106 ? -14.617 5.98 -4.578 1 98.75 106 ALA B N 1
ATOM 2404 C CA . ALA B 1 106 ? -13.742 4.828 -4.383 1 98.75 106 ALA B CA 1
ATOM 2405 C C . ALA B 1 106 ? -14.492 3.523 -4.648 1 98.75 106 ALA B C 1
ATOM 2407 O O . ALA B 1 106 ? -13.93 2.578 -5.203 1 98.75 106 ALA B O 1
ATOM 2408 N N . ASP B 1 107 ? -15.75 3.5 -4.188 1 98.62 107 ASP B N 1
ATOM 2409 C CA . ASP B 1 107 ? -16.578 2.326 -4.465 1 98.62 107 ASP B CA 1
ATOM 2410 C C . ASP B 1 107 ? -16.781 2.139 -5.969 1 98.62 107 ASP B C 1
ATOM 2412 O O . ASP B 1 107 ? -16.797 1.01 -6.461 1 98.62 107 ASP B O 1
ATOM 2416 N N . LEU B 1 108 ? -17.031 3.207 -6.68 1 98.56 108 LEU B N 1
ATOM 2417 C CA . LEU B 1 108 ? -17.203 3.129 -8.125 1 98.56 108 LEU B CA 1
ATOM 2418 C C . LEU B 1 108 ? -16.031 2.377 -8.766 1 98.56 108 LEU B C 1
ATOM 2420 O O . LEU B 1 108 ? -16.234 1.624 -9.727 1 98.56 108 LEU B O 1
ATOM 2424 N N . LEU B 1 109 ? -14.875 2.543 -8.234 1 98.25 109 LEU B N 1
ATOM 2425 C CA . LEU B 1 109 ? -13.664 1.92 -8.758 1 98.25 109 LEU B CA 1
ATOM 2426 C C . LEU B 1 109 ? -13.719 0.403 -8.609 1 98.25 109 LEU B C 1
ATOM 2428 O O . LEU B 1 109 ? -13.375 -0.331 -9.539 1 98.25 109 LEU B O 1
ATOM 2432 N N . VAL B 1 110 ? -14.211 -0.075 -7.512 1 98.19 110 VAL B N 1
ATOM 2433 C CA . VAL B 1 110 ? -13.992 -1.484 -7.203 1 98.19 110 VAL B CA 1
ATOM 2434 C C . VAL B 1 110 ? -15.297 -2.258 -7.371 1 98.19 110 VAL B C 1
ATOM 2436 O O . VAL B 1 110 ? -15.281 -3.461 -7.645 1 98.19 110 VAL B O 1
ATOM 2439 N N . HIS B 1 111 ? -16.438 -1.607 -7.207 1 98.06 111 HIS B N 1
ATOM 2440 C CA . HIS B 1 111 ? -17.719 -2.297 -7.238 1 98.06 111 HIS B CA 1
ATOM 2441 C C . HIS B 1 111 ? -18.031 -2.828 -8.633 1 98.06 111 HIS B C 1
ATOM 2443 O O . HIS B 1 111 ? -17.594 -2.254 -9.633 1 98.06 111 HIS B O 1
ATOM 2449 N N . ARG B 1 112 ? -18.703 -4.008 -8.641 1 97.06 112 ARG B N 1
ATOM 2450 C CA . ARG B 1 112 ? -19.484 -4.371 -9.812 1 97.06 112 ARG B CA 1
ATOM 2451 C C . ARG B 1 112 ? -20.672 -3.432 -9.984 1 97.06 112 ARG B C 1
ATOM 2453 O O . ARG B 1 112 ? -20.938 -2.59 -9.125 1 97.06 112 ARG B O 1
ATOM 2460 N N . PRO B 1 113 ? -21.359 -3.504 -11.234 1 97 113 PRO B N 1
ATOM 2461 C CA . PRO B 1 113 ? -22.438 -2.543 -11.445 1 97 113 PRO B CA 1
ATOM 2462 C C . PRO B 1 113 ? -23.594 -2.732 -10.453 1 97 113 PRO B C 1
ATOM 2464 O O . PRO B 1 113 ? -24.578 -3.4 -10.773 1 97 113 PRO B O 1
ATOM 2467 N N . ASP B 1 114 ? -23.438 -2.109 -9.289 1 96.81 114 ASP B N 1
ATOM 2468 C CA . ASP B 1 114 ? -24.453 -2.215 -8.258 1 96.81 114 ASP B CA 1
ATOM 2469 C C . ASP B 1 114 ? -24.672 -0.877 -7.551 1 96.81 114 ASP B C 1
ATOM 2471 O O . ASP B 1 114 ? -25.359 -0.807 -6.535 1 96.81 114 ASP B O 1
ATOM 2475 N N . LEU B 1 115 ? -24.031 0.15 -8.031 1 98.12 115 LEU B N 1
ATOM 2476 C CA . LEU B 1 115 ? -24.219 1.497 -7.508 1 98.12 115 LEU B CA 1
ATOM 2477 C C . LEU B 1 115 ? -25.219 2.273 -8.352 1 98.12 115 LEU B C 1
ATOM 2479 O O . LEU B 1 115 ? -24.969 2.568 -9.523 1 98.12 115 LEU B O 1
ATOM 2483 N N . GLU B 1 116 ? -26.266 2.674 -7.727 1 98.19 116 GLU B N 1
ATOM 2484 C CA . GLU B 1 116 ? -27.281 3.406 -8.469 1 98.19 116 GLU B CA 1
ATOM 2485 C C . GLU B 1 116 ? -26.859 4.852 -8.711 1 98.19 116 GLU B C 1
ATOM 2487 O O . GLU B 1 116 ? -26.453 5.551 -7.777 1 98.19 116 GLU B O 1
ATOM 2492 N N . LEU B 1 117 ? -27.062 5.348 -9.992 1 98.31 117 LEU B N 1
ATOM 2493 C CA . LEU B 1 117 ? -26.766 6.738 -10.312 1 98.31 117 LEU B CA 1
ATOM 2494 C C . LEU B 1 117 ? -27.859 7.664 -9.805 1 98.31 117 LEU B C 1
ATOM 2496 O O . LEU B 1 117 ? -27.609 8.828 -9.492 1 98.31 117 LEU B O 1
ATOM 2500 N N . TRP B 1 118 ? -29.078 7.215 -9.938 1 97.12 118 TRP B N 1
ATOM 2501 C CA . TRP B 1 118 ? -30.234 7.812 -9.273 1 97.12 118 TRP B CA 1
ATOM 2502 C C . TRP B 1 118 ? -31.125 6.738 -8.672 1 97.12 118 TRP B C 1
ATOM 2504 O O . TRP B 1 118 ? -30.922 5.543 -8.914 1 97.12 118 TRP B O 1
ATOM 2514 N N . PHE B 1 119 ? -32 7.191 -7.797 1 94.38 119 PHE B N 1
ATOM 2515 C CA . PHE B 1 119 ? -32.844 6.203 -7.141 1 94.38 119 PHE B CA 1
ATOM 2516 C C . PHE B 1 119 ? -33.594 5.375 -8.172 1 94.38 119 PHE B C 1
ATOM 2518 O O . PHE B 1 119 ? -34.406 5.91 -8.953 1 94.38 119 PHE B O 1
ATOM 2525 N N . GLY B 1 120 ? -33.375 4.07 -8.219 1 93.62 120 GLY B N 1
ATOM 2526 C CA . GLY B 1 120 ? -34.031 3.176 -9.156 1 93.62 120 GLY B CA 1
ATOM 2527 C C . GLY B 1 120 ? -33.438 3.246 -10.555 1 93.62 120 GLY B C 1
ATOM 2528 O O . GLY B 1 120 ? -33.938 2.631 -11.484 1 93.62 120 GLY B O 1
ATOM 2529 N N . GLY B 1 121 ? -32.312 3.912 -10.656 1 95.38 121 GLY B N 1
ATOM 2530 C CA . GLY B 1 121 ? -31.75 4.133 -11.984 1 95.38 121 GLY B CA 1
ATOM 2531 C C . GLY B 1 121 ? -30.656 3.137 -12.344 1 95.38 121 GLY B C 1
ATOM 2532 O O . GLY B 1 121 ? -30.625 2.029 -11.797 1 95.38 121 GLY B O 1
ATOM 2533 N N . GLN B 1 122 ? -29.922 3.516 -13.367 1 97.5 122 GLN B N 1
ATOM 2534 C CA . GLN B 1 122 ? -28.844 2.686 -13.891 1 97.5 122 GLN B CA 1
ATOM 2535 C C . GLN B 1 122 ? -27.812 2.383 -12.812 1 97.5 122 GLN B C 1
ATOM 2537 O O . GLN B 1 122 ? -27.453 3.266 -12.031 1 97.5 122 GLN B O 1
ATOM 2542 N N . LYS B 1 123 ? -27.422 1.144 -12.742 1 98.06 123 LYS B N 1
ATOM 2543 C CA . LYS B 1 123 ? -26.375 0.714 -11.82 1 98.06 123 LYS B CA 1
ATOM 2544 C C . LYS B 1 123 ? -25 0.725 -12.492 1 98.06 123 LYS B C 1
ATOM 2546 O O . LYS B 1 123 ? -24.859 0.278 -13.633 1 98.06 123 LYS B O 1
ATOM 2551 N N . VAL B 1 124 ? -23.984 1.269 -11.781 1 98.44 124 VAL B N 1
ATOM 2552 C CA . VAL B 1 124 ? -22.656 1.417 -12.367 1 98.44 124 VAL B CA 1
ATOM 2553 C C . VAL B 1 124 ? -21.609 0.821 -11.43 1 98.44 124 VAL B C 1
ATOM 2555 O O . VAL B 1 124 ? -21.922 0.513 -10.273 1 98.44 124 VAL B O 1
ATOM 2558 N N . GLY B 1 125 ? -20.453 0.604 -11.836 1 98.12 125 GLY B N 1
ATOM 2559 C CA . GLY B 1 125 ? -19.266 0.075 -11.195 1 98.12 125 GLY B CA 1
ATOM 2560 C C . GLY B 1 125 ? -18.188 -0.341 -12.18 1 98.12 125 GLY B C 1
ATOM 2561 O O . GLY B 1 125 ? -18.484 -0.869 -13.25 1 98.12 125 GLY B O 1
ATOM 2562 N N . LEU B 1 126 ? -16.938 -0.117 -11.875 1 98.44 126 LEU B N 1
ATOM 2563 C CA . LEU B 1 126 ? -15.867 -0.389 -12.82 1 98.44 126 LEU B CA 1
ATOM 2564 C C . LEU B 1 126 ? -15.328 -1.805 -12.641 1 98.44 126 LEU B C 1
ATOM 2566 O O . LEU B 1 126 ? -14.5 -2.264 -13.43 1 98.44 126 LEU B O 1
ATOM 2570 N N . GLY B 1 127 ? -15.68 -2.486 -11.617 1 98 127 GLY B N 1
ATOM 2571 C CA . GLY B 1 127 ? -15.523 -3.928 -11.508 1 98 127 GLY B CA 1
ATOM 2572 C C . GLY B 1 127 ? -14.109 -4.352 -11.156 1 98 127 GLY B C 1
ATOM 2573 O O . GLY B 1 127 ? -13.695 -5.465 -11.477 1 98 127 GLY B O 1
ATOM 2574 N N . LEU B 1 128 ? -13.375 -3.488 -10.5 1 97.88 128 LEU B N 1
ATOM 2575 C CA . LEU B 1 128 ? -12.016 -3.859 -10.125 1 97.88 128 LEU B CA 1
ATOM 2576 C C . LEU B 1 128 ? -12.016 -5.059 -9.188 1 97.88 128 LEU B C 1
ATOM 2578 O O . LEU B 1 128 ? -11.031 -5.801 -9.117 1 97.88 128 LEU B O 1
ATOM 2582 N N . TRP B 1 129 ? -13.055 -5.34 -8.523 1 97.19 129 TRP B N 1
ATOM 2583 C CA . TRP B 1 129 ? -13.203 -6.5 -7.652 1 97.19 129 TRP B CA 1
ATOM 2584 C C . TRP B 1 129 ? -13.031 -7.793 -8.445 1 97.19 129 TRP B C 1
ATOM 2586 O O . TRP B 1 129 ? -12.734 -8.844 -7.867 1 97.19 129 TRP B O 1
ATOM 2596 N N . ASN B 1 130 ? -13.234 -7.781 -9.695 1 97 130 ASN B N 1
ATOM 2597 C CA . ASN B 1 130 ? -13.078 -8.977 -10.516 1 97 130 ASN B CA 1
ATOM 2598 C C . ASN B 1 130 ? -11.609 -9.383 -10.641 1 97 130 ASN B C 1
ATOM 2600 O O . ASN B 1 130 ? -11.305 -10.477 -11.109 1 97 130 ASN B O 1
ATOM 2604 N N . TYR B 1 131 ? -10.711 -8.516 -10.203 1 96.25 131 TYR B N 1
ATOM 2605 C CA . TYR B 1 131 ? -9.266 -8.75 -10.172 1 96.25 131 TYR B CA 1
ATOM 2606 C C . TYR B 1 131 ? -8.711 -8.547 -8.773 1 96.25 131 TYR B C 1
ATOM 2608 O O . TYR B 1 131 ? -8.008 -7.566 -8.508 1 96.25 131 TYR B O 1
ATOM 2616 N N . PRO B 1 132 ? -8.852 -9.539 -7.902 1 95.94 132 PRO B N 1
ATOM 2617 C CA . PRO B 1 132 ? -8.656 -9.344 -6.465 1 95.94 132 PRO B CA 1
ATOM 2618 C C . PRO B 1 132 ? -7.238 -8.883 -6.121 1 95.94 132 PRO B C 1
ATOM 2620 O O . PRO B 1 132 ? -7.055 -8.016 -5.262 1 95.94 132 PRO B O 1
ATOM 2623 N N . VAL B 1 133 ? -6.215 -9.445 -6.766 1 96.88 133 VAL B N 1
ATOM 2624 C CA . VAL B 1 133 ? -4.836 -9.117 -6.422 1 96.88 133 VAL B CA 1
ATOM 2625 C C . VAL B 1 133 ? -4.52 -7.691 -6.867 1 96.88 133 VAL B C 1
ATOM 2627 O O . VAL B 1 133 ? -3.99 -6.895 -6.09 1 96.88 133 VAL B O 1
ATOM 2630 N N . ALA B 1 134 ? -4.926 -7.332 -8.062 1 97 134 ALA B N 1
ATOM 2631 C CA . ALA B 1 134 ? -4.723 -5.973 -8.555 1 97 134 ALA B CA 1
ATOM 2632 C C . ALA B 1 134 ? -5.516 -4.969 -7.723 1 97 134 ALA B C 1
ATOM 2634 O O . ALA B 1 134 ? -5.035 -3.865 -7.445 1 97 134 ALA B O 1
ATOM 2635 N N . GLU B 1 135 ? -6.719 -5.324 -7.441 1 97.44 135 GLU B N 1
ATOM 2636 C CA . GLU B 1 135 ? -7.555 -4.465 -6.605 1 97.44 135 GLU B CA 1
ATOM 2637 C C . GLU B 1 135 ? -6.883 -4.176 -5.266 1 97.44 135 GLU B C 1
ATOM 2639 O O . GLU B 1 135 ? -6.898 -3.037 -4.793 1 97.44 135 GLU B O 1
ATOM 2644 N N . GLN B 1 136 ? -6.27 -5.207 -4.684 1 97.62 136 GLN B N 1
ATOM 2645 C CA . GLN B 1 136 ? -5.605 -5.027 -3.4 1 97.62 136 GLN B CA 1
ATOM 2646 C C . GLN B 1 136 ? -4.402 -4.094 -3.529 1 97.62 136 GLN B C 1
ATOM 2648 O O . GLN B 1 136 ? -4.148 -3.273 -2.641 1 97.62 136 GLN B O 1
ATOM 2653 N N . ALA B 1 137 ? -3.654 -4.211 -4.555 1 97.94 137 ALA B N 1
ATOM 2654 C CA . ALA B 1 137 ? -2.537 -3.305 -4.812 1 97.94 137 ALA B CA 1
ATOM 2655 C C . ALA B 1 137 ? -3.012 -1.857 -4.895 1 97.94 137 ALA B C 1
ATOM 2657 O O . ALA B 1 137 ? -2.398 -0.962 -4.309 1 97.94 137 ALA B O 1
ATOM 2658 N N . VAL B 1 138 ? -4.121 -1.648 -5.551 1 98.25 138 VAL B N 1
ATOM 2659 C CA . VAL B 1 138 ? -4.656 -0.302 -5.727 1 98.25 138 VAL B CA 1
ATOM 2660 C C . VAL B 1 138 ? -5.16 0.229 -4.383 1 98.25 138 VAL B C 1
ATOM 2662 O O . VAL B 1 138 ? -4.879 1.372 -4.016 1 98.25 138 VAL B O 1
ATOM 2665 N N . GLU B 1 139 ? -5.848 -0.568 -3.707 1 98.31 139 GLU B N 1
ATOM 2666 C CA . GLU B 1 139 ? -6.426 -0.164 -2.43 1 98.31 139 GLU B CA 1
ATOM 2667 C C . GLU B 1 139 ? -5.344 0.276 -1.448 1 98.31 139 GLU B C 1
ATOM 2669 O O . GLU B 1 139 ? -5.387 1.393 -0.928 1 98.31 139 GLU B O 1
ATOM 2674 N N . ILE B 1 140 ? -4.355 -0.576 -1.261 1 98.75 140 ILE B N 1
ATOM 2675 C CA . ILE B 1 140 ? -3.289 -0.249 -0.32 1 98.75 140 ILE B CA 1
ATOM 2676 C C . ILE B 1 140 ? -2.381 0.82 -0.923 1 98.75 140 ILE B C 1
ATOM 2678 O O . ILE B 1 140 ? -1.825 1.651 -0.2 1 98.75 140 ILE B O 1
ATOM 2682 N N . GLY B 1 141 ? -2.264 0.821 -2.232 1 98.81 141 GLY B N 1
ATOM 2683 C CA . GLY B 1 141 ? -1.513 1.872 -2.9 1 98.81 141 GLY B CA 1
ATOM 2684 C C . GLY B 1 141 ? -2.066 3.26 -2.641 1 98.81 141 GLY B C 1
ATOM 2685 O O . GLY B 1 141 ? -1.306 4.211 -2.439 1 98.81 141 GLY B O 1
ATOM 2686 N N . LEU B 1 142 ? -3.377 3.406 -2.674 1 98.88 142 LEU B N 1
ATOM 2687 C CA . LEU B 1 142 ? -4.004 4.68 -2.344 1 98.88 142 LEU B CA 1
ATOM 2688 C C . LEU B 1 142 ? -3.676 5.098 -0.915 1 98.88 142 LEU B C 1
ATOM 2690 O O . LEU B 1 142 ? -3.398 6.27 -0.653 1 98.88 142 LEU B O 1
ATOM 2694 N N . VAL B 1 143 ? -3.672 4.125 -0.018 1 98.94 143 VAL B N 1
ATOM 2695 C CA . VAL B 1 143 ? -3.301 4.391 1.367 1 98.94 143 VAL B CA 1
ATOM 2696 C C . VAL B 1 143 ? -1.841 4.836 1.435 1 98.94 143 VAL B C 1
ATOM 2698 O O . VAL B 1 143 ? -1.501 5.766 2.172 1 98.94 143 VAL B O 1
ATOM 2701 N N . ALA B 1 144 ? -0.969 4.191 0.652 1 98.94 144 ALA B N 1
ATOM 2702 C CA . ALA B 1 144 ? 0.45 4.535 0.634 1 98.94 144 ALA B CA 1
ATOM 2703 C C . ALA B 1 144 ? 0.657 5.988 0.219 1 98.94 144 ALA B C 1
ATOM 2705 O O . ALA B 1 144 ? 1.402 6.727 0.868 1 98.94 144 ALA B O 1
ATOM 2706 N N . LEU B 1 145 ? -0.027 6.406 -0.798 1 98.94 145 LEU B N 1
ATOM 2707 C CA . LEU B 1 145 ? 0.104 7.77 -1.294 1 98.94 145 LEU B CA 1
ATOM 2708 C C . LEU B 1 145 ? -0.412 8.773 -0.267 1 98.94 145 LEU B C 1
ATOM 2710 O O . LEU B 1 145 ? 0.27 9.75 0.05 1 98.94 145 LEU B O 1
ATOM 2714 N N . ALA B 1 146 ? -1.558 8.516 0.257 1 98.94 146 ALA B N 1
ATOM 2715 C CA . ALA B 1 146 ? -2.176 9.445 1.2 1 98.94 146 ALA B CA 1
ATOM 2716 C C . ALA B 1 146 ? -1.413 9.469 2.521 1 98.94 146 ALA B C 1
ATOM 2718 O O . ALA B 1 146 ? -1.275 10.523 3.145 1 98.94 146 ALA B O 1
ATOM 2719 N N . ALA B 1 147 ? -0.949 8.32 2.961 1 98.94 147 ALA B N 1
ATOM 2720 C CA . ALA B 1 147 ? -0.152 8.25 4.184 1 98.94 147 ALA B CA 1
ATOM 2721 C C . ALA B 1 147 ? 1.161 9.016 4.023 1 98.94 147 ALA B C 1
ATOM 2723 O O . ALA B 1 147 ? 1.625 9.664 4.961 1 98.94 147 ALA B O 1
ATOM 2724 N N . SER B 1 148 ? 1.782 8.93 2.863 1 98.94 148 SER B N 1
ATOM 2725 C CA . SER B 1 148 ? 2.994 9.688 2.584 1 98.94 148 SER B CA 1
ATOM 2726 C C . SER B 1 148 ? 2.734 11.188 2.676 1 98.94 148 SER B C 1
ATOM 2728 O O . SER B 1 148 ? 3.525 11.93 3.27 1 98.94 148 SER B O 1
ATOM 2730 N N . ALA B 1 149 ? 1.618 11.602 2.121 1 98.94 149 ALA B N 1
ATOM 2731 C CA . ALA B 1 149 ? 1.26 13.016 2.176 1 98.94 149 ALA B CA 1
ATOM 2732 C C . ALA B 1 149 ? 1.021 13.461 3.615 1 98.94 149 ALA B C 1
ATOM 2734 O O . ALA B 1 149 ? 1.479 14.531 4.023 1 98.94 149 ALA B O 1
ATOM 2735 N N . TRP B 1 150 ? 0.305 12.664 4.336 1 98.94 150 TRP B N 1
ATOM 2736 C CA . TRP B 1 150 ? 0.022 13.008 5.727 1 98.94 150 TRP B CA 1
ATOM 2737 C C . TRP B 1 150 ? 1.306 13.047 6.547 1 98.94 150 TRP B C 1
ATOM 2739 O O . TRP B 1 150 ? 1.509 13.961 7.348 1 98.94 150 TRP B O 1
ATOM 2749 N N . ALA B 1 151 ? 2.236 12.078 6.316 1 98.94 151 ALA B N 1
ATOM 2750 C CA . ALA B 1 151 ? 3.523 12.055 7.008 1 98.94 151 ALA B CA 1
ATOM 2751 C C . ALA B 1 151 ? 4.328 13.312 6.703 1 98.94 151 ALA B C 1
ATOM 2753 O O . ALA B 1 151 ? 4.895 13.93 7.609 1 98.94 151 ALA B O 1
ATOM 2754 N N . TRP B 1 152 ? 4.379 13.664 5.469 1 98.88 152 TRP B N 1
ATOM 2755 C CA . TRP B 1 152 ? 5.086 14.867 5.055 1 98.88 152 TRP B CA 1
ATOM 2756 C C . TRP B 1 152 ? 4.504 16.109 5.738 1 98.88 152 TRP B C 1
ATOM 2758 O O . TRP B 1 152 ? 5.242 16.922 6.289 1 98.88 152 TRP B O 1
ATOM 2768 N N . ARG B 1 153 ? 3.141 16.25 5.719 1 98.81 153 ARG B N 1
ATOM 2769 C CA . ARG B 1 153 ? 2.459 17.375 6.34 1 98.81 153 ARG B CA 1
ATOM 2770 C C . ARG B 1 153 ? 2.773 17.453 7.832 1 98.81 153 ARG B C 1
ATOM 2772 O O . ARG B 1 153 ? 3.016 18.547 8.359 1 98.81 153 ARG B O 1
ATOM 2779 N N . ARG B 1 154 ? 2.75 16.297 8.5 1 98.5 154 ARG B N 1
ATOM 2780 C CA . ARG B 1 154 ? 3.055 16.281 9.93 1 98.5 154 ARG B CA 1
ATOM 2781 C C . ARG B 1 154 ? 4.453 16.828 10.195 1 98.5 154 ARG B C 1
ATOM 2783 O O . ARG B 1 154 ? 4.645 17.625 11.125 1 98.5 154 ARG B O 1
ATOM 2790 N N . ALA B 1 155 ? 5.406 16.406 9.375 1 98.75 155 ALA B N 1
ATOM 2791 C CA . ALA B 1 155 ? 6.77 16.906 9.562 1 98.75 155 ALA B CA 1
ATOM 2792 C C . ALA B 1 155 ? 6.84 18.406 9.344 1 98.75 155 ALA B C 1
ATOM 2794 O O . ALA B 1 155 ? 7.566 19.109 10.055 1 98.75 155 ALA B O 1
ATOM 2795 N N . THR B 1 156 ? 6.141 18.906 8.344 1 98.31 156 THR B N 1
ATOM 2796 C CA . THR B 1 156 ? 6.137 20.344 8.102 1 98.31 156 THR B CA 1
ATOM 2797 C C . THR B 1 156 ? 5.574 21.094 9.312 1 98.31 156 THR B C 1
ATOM 2799 O O . THR B 1 156 ? 5.871 22.281 9.508 1 98.31 156 THR B O 1
ATOM 2802 N N . LEU B 1 157 ? 4.773 20.438 10.102 1 97.5 157 LEU B N 1
ATOM 2803 C CA . LEU B 1 157 ? 4.16 21.016 11.289 1 97.5 157 LEU B CA 1
ATOM 2804 C C . LEU B 1 157 ? 4.91 20.594 12.547 1 97.5 157 LEU B C 1
ATOM 2806 O O . LEU B 1 157 ? 4.391 20.719 13.656 1 97.5 157 LEU B O 1
ATOM 2810 N N . ASN B 1 158 ? 6.059 20.031 12.375 1 97.38 158 ASN B N 1
ATOM 2811 C CA . ASN B 1 158 ? 6.938 19.594 13.461 1 97.38 158 ASN B CA 1
ATOM 2812 C C . ASN B 1 158 ? 6.285 18.516 14.32 1 97.38 158 ASN B C 1
ATOM 2814 O O . ASN B 1 158 ? 6.418 18.531 15.547 1 97.38 158 ASN B O 1
ATOM 2818 N N . GLN B 1 159 ? 5.555 17.688 13.719 1 97.56 159 GLN B N 1
ATOM 2819 C CA . GLN B 1 159 ? 4.898 16.578 14.414 1 97.56 159 GLN B CA 1
ATOM 2820 C C . GLN B 1 159 ? 5.574 15.25 14.094 1 97.56 159 GLN B C 1
ATOM 2822 O O . GLN B 1 159 ? 6.203 15.102 13.047 1 97.56 159 GLN B O 1
ATOM 2827 N N . SER B 1 160 ? 5.426 14.352 15 1 97.88 160 SER B N 1
ATOM 2828 C CA . SER B 1 160 ? 6.129 13.078 14.898 1 97.88 160 SER B CA 1
ATOM 2829 C C . SER B 1 160 ? 5.504 12.18 13.836 1 97.88 160 SER B C 1
ATOM 2831 O O . SER B 1 160 ? 4.348 12.375 13.461 1 97.88 160 SER B O 1
ATOM 2833 N N . LEU B 1 161 ? 6.258 11.211 13.398 1 98.5 161 LEU B N 1
ATOM 2834 C CA . LEU B 1 161 ? 5.891 10.266 12.352 1 98.5 161 LEU B CA 1
ATOM 2835 C C . LEU B 1 161 ? 5.059 9.125 12.906 1 98.5 161 LEU B C 1
ATOM 2837 O O . LEU B 1 161 ? 4.242 8.531 12.195 1 98.5 161 LEU B O 1
ATOM 2841 N N . TRP B 1 162 ? 5.188 8.75 14.125 1 98.06 162 TRP B N 1
ATOM 2842 C CA . TRP B 1 162 ? 4.77 7.461 14.656 1 98.06 162 TRP B CA 1
ATOM 2843 C C . TRP B 1 162 ? 3.258 7.285 14.531 1 98.06 162 TRP B C 1
ATOM 2845 O O . TRP B 1 162 ? 2.773 6.176 14.297 1 98.06 162 TRP B O 1
ATOM 2855 N N . PRO B 1 163 ? 2.424 8.352 14.656 1 98.44 163 PRO B N 1
ATOM 2856 C CA . PRO B 1 163 ? 0.989 8.117 14.477 1 98.44 163 PRO B CA 1
ATOM 2857 C C . PRO B 1 163 ? 0.639 7.613 13.078 1 98.44 163 PRO B C 1
ATOM 2859 O O . PRO B 1 163 ? -0.284 6.809 12.922 1 98.44 163 PRO B O 1
ATOM 2862 N N . VAL B 1 164 ? 1.364 8.148 12.07 1 98.81 164 VAL B N 1
ATOM 2863 C CA . VAL B 1 164 ? 1.132 7.684 10.703 1 98.81 164 VAL B CA 1
ATOM 2864 C C . VAL B 1 164 ? 1.459 6.199 10.594 1 98.81 164 VAL B C 1
ATOM 2866 O O . VAL B 1 164 ? 0.653 5.414 10.094 1 98.81 164 VAL B O 1
ATOM 2869 N N . LEU B 1 165 ? 2.6 5.797 11.125 1 98.88 165 LEU B N 1
ATOM 2870 C CA . LEU B 1 165 ? 3.033 4.406 11.055 1 98.88 165 LEU B CA 1
ATOM 2871 C C . LEU B 1 165 ? 2.096 3.502 11.852 1 98.88 165 LEU B C 1
ATOM 2873 O O . LEU B 1 165 ? 1.759 2.402 11.406 1 98.88 165 LEU B O 1
ATOM 2877 N N . ALA B 1 166 ? 1.664 3.971 13.008 1 98.81 166 ALA B N 1
ATOM 2878 C CA . ALA B 1 166 ? 0.74 3.201 13.836 1 98.81 166 ALA B CA 1
ATOM 2879 C C . ALA B 1 166 ? -0.593 2.992 13.117 1 98.81 166 ALA B C 1
ATOM 2881 O O . ALA B 1 166 ? -1.118 1.877 13.086 1 98.81 166 ALA B O 1
ATOM 2882 N N . PHE B 1 167 ? -1.122 4.043 12.562 1 98.94 167 PHE B N 1
ATOM 2883 C CA . PHE B 1 167 ? -2.439 3.951 11.945 1 98.94 167 PHE B CA 1
ATOM 2884 C C . PHE B 1 167 ? -2.389 3.102 10.68 1 98.94 167 PHE B C 1
ATOM 2886 O O . PHE B 1 167 ? -3.277 2.281 10.438 1 98.94 167 PHE B O 1
ATOM 2893 N N . VAL B 1 168 ? -1.346 3.307 9.828 1 98.94 168 VAL B N 1
ATOM 2894 C CA . VAL B 1 168 ? -1.196 2.512 8.617 1 98.94 168 VAL B CA 1
ATOM 2895 C C . VAL B 1 168 ? -1.032 1.037 8.984 1 98.94 168 VAL B C 1
ATOM 2897 O O . VAL B 1 168 ? -1.627 0.164 8.344 1 98.94 168 VAL B O 1
ATOM 2900 N N . SER B 1 169 ? -0.212 0.725 10.008 1 98.94 169 SER B N 1
ATOM 2901 C CA . SER B 1 169 ? -0.062 -0.652 10.469 1 98.94 169 SER B CA 1
ATOM 2902 C C . SER B 1 169 ? -1.396 -1.229 10.93 1 98.94 169 SER B C 1
ATOM 2904 O O . SER B 1 169 ? -1.709 -2.389 10.641 1 98.94 169 SER B O 1
ATOM 2906 N N . PHE B 1 170 ? -2.152 -0.443 11.688 1 98.94 170 PHE B N 1
ATOM 2907 C CA . PHE B 1 170 ? -3.477 -0.864 12.133 1 98.94 170 PHE B CA 1
ATOM 2908 C C . PHE B 1 170 ? -4.375 -1.168 10.938 1 98.94 170 PHE B C 1
ATOM 2910 O O . PHE B 1 170 ? -5.062 -2.189 10.914 1 98.94 170 PHE B O 1
ATOM 2917 N N . LEU B 1 171 ? -4.402 -0.286 9.898 1 98.88 171 LEU B N 1
ATOM 2918 C CA . LEU B 1 171 ? -5.227 -0.478 8.711 1 98.88 171 LEU B CA 1
ATOM 2919 C C . LEU B 1 171 ? -4.84 -1.76 7.98 1 98.88 171 LEU B C 1
ATOM 2921 O O . LEU B 1 171 ? -5.707 -2.486 7.492 1 98.88 171 LEU B O 1
ATOM 2925 N N . LEU B 1 172 ? -3.543 -2.012 7.895 1 98.69 172 LEU B N 1
ATOM 2926 C CA . LEU B 1 172 ? -3.072 -3.234 7.254 1 98.69 172 LEU B CA 1
ATOM 2927 C C . LEU B 1 172 ? -3.559 -4.465 8.008 1 98.69 172 LEU B C 1
ATOM 2929 O O . LEU B 1 172 ? -4.027 -5.43 7.402 1 98.69 172 LEU B O 1
ATOM 2933 N N . ALA B 1 173 ? -3.414 -4.41 9.336 1 98.5 173 ALA B N 1
ATOM 2934 C CA . ALA B 1 173 ? -3.912 -5.516 10.148 1 98.5 173 ALA B CA 1
ATOM 2935 C C . ALA B 1 173 ? -5.414 -5.711 9.953 1 98.5 173 ALA B C 1
ATOM 2937 O O . ALA B 1 173 ? -5.887 -6.84 9.812 1 98.5 173 ALA B O 1
ATOM 2938 N N . LEU B 1 174 ? -6.094 -4.594 9.977 1 98.12 174 LEU B N 1
ATOM 2939 C CA . LEU B 1 174 ? -7.539 -4.633 9.766 1 98.12 174 LEU B CA 1
ATOM 2940 C C . LEU B 1 174 ? -7.875 -5.258 8.414 1 98.12 174 LEU B C 1
ATOM 2942 O O . LEU B 1 174 ? -8.805 -6.062 8.312 1 98.12 174 LEU B O 1
ATOM 2946 N N . GLN B 1 175 ? -7.168 -4.883 7.348 1 97.56 175 GLN B N 1
ATOM 2947 C CA . GLN B 1 175 ? -7.359 -5.422 6.004 1 97.56 175 GLN B CA 1
ATOM 2948 C C . GLN B 1 175 ? -7.121 -6.93 5.98 1 97.56 175 GLN B C 1
ATOM 2950 O O . GLN B 1 175 ? -7.922 -7.68 5.418 1 97.56 175 GLN B O 1
ATOM 2955 N N . ILE B 1 176 ? -6.035 -7.398 6.598 1 95.94 176 ILE B N 1
ATOM 2956 C CA . ILE B 1 176 ? -5.668 -8.805 6.609 1 95.94 176 ILE B CA 1
ATOM 2957 C C . ILE B 1 176 ? -6.711 -9.609 7.383 1 95.94 176 ILE B C 1
ATOM 2959 O O . ILE B 1 176 ? -7.125 -10.688 6.945 1 95.94 176 ILE B O 1
ATOM 2963 N N . VAL B 1 177 ? -7.16 -9.07 8.523 1 94.44 177 VAL B N 1
ATOM 2964 C CA . VAL B 1 177 ? -8.219 -9.719 9.289 1 94.44 177 VAL B CA 1
ATOM 2965 C C . VAL B 1 177 ? -9.484 -9.812 8.438 1 94.44 177 VAL B C 1
ATOM 2967 O O . VAL B 1 177 ? -10.148 -10.859 8.406 1 94.44 177 VAL B O 1
ATOM 2970 N N . GLY B 1 178 ? -9.828 -8.719 7.727 1 93 178 GLY B N 1
ATOM 2971 C CA . GLY B 1 178 ? -10.984 -8.727 6.848 1 93 178 GLY B CA 1
ATOM 2972 C C . GLY B 1 178 ? -10.898 -9.773 5.75 1 93 178 GLY B C 1
ATOM 2973 O O . GLY B 1 178 ? -11.922 -10.312 5.32 1 93 178 GLY B O 1
ATOM 2974 N N . LEU B 1 179 ? -9.695 -10.086 5.309 1 90.56 179 LEU B N 1
ATOM 2975 C CA . LEU B 1 179 ? -9.477 -11.062 4.254 1 90.56 179 LEU B CA 1
ATOM 2976 C C . LEU B 1 179 ? -9.586 -12.484 4.797 1 90.56 179 LEU B C 1
ATOM 2978 O O . LEU B 1 179 ? -9.93 -13.414 4.062 1 90.56 179 LEU B O 1
ATOM 2982 N N . LEU B 1 180 ? -9.25 -12.633 6.07 1 87.19 180 LEU B N 1
ATOM 2983 C CA . LEU B 1 180 ? -9.172 -13.969 6.648 1 87.19 180 LEU B CA 1
ATOM 2984 C C . LEU B 1 180 ? -10.492 -14.367 7.289 1 87.19 180 LEU B C 1
ATOM 2986 O O . LEU B 1 180 ? -10.75 -15.555 7.523 1 87.19 180 LEU B O 1
ATOM 2990 N N . VAL B 1 181 ? -11.297 -13.406 7.648 1 82.94 181 VAL B N 1
ATOM 2991 C CA . VAL B 1 181 ? -12.594 -13.68 8.258 1 82.94 181 VAL B CA 1
ATOM 2992 C C . VAL B 1 181 ? -13.664 -13.781 7.172 1 82.94 181 VAL B C 1
ATOM 2994 O O . VAL B 1 181 ? -13.969 -12.789 6.504 1 82.94 181 VAL B O 1
ATOM 2997 N N . PRO B 1 182 ? -14.234 -14.984 7.039 1 79.19 182 PRO B N 1
ATOM 2998 C CA . PRO B 1 182 ? -15.25 -15.141 5.996 1 79.19 182 PRO B CA 1
ATOM 2999 C C . PRO B 1 182 ? -16.484 -14.289 6.254 1 79.19 182 PRO B C 1
ATOM 3001 O O . PRO B 1 182 ? -16.875 -14.094 7.406 1 79.19 182 PRO B O 1
ATOM 3004 N N . ALA B 1 183 ? -17.016 -13.797 5.125 1 77.94 183 ALA B N 1
ATOM 3005 C CA . ALA B 1 183 ? -18.281 -13.062 5.223 1 77.94 183 ALA B CA 1
ATOM 3006 C C . ALA B 1 183 ? -19.406 -13.969 5.691 1 77.94 183 ALA B C 1
ATOM 3008 O O . ALA B 1 183 ? -19.484 -15.133 5.281 1 77.94 183 ALA B O 1
ATOM 3009 N N . THR B 1 184 ? -20.125 -13.453 6.652 1 81.56 184 THR B N 1
ATOM 3010 C CA . THR B 1 184 ? -21.281 -14.211 7.098 1 81.56 184 THR B CA 1
ATOM 3011 C C . THR B 1 184 ? -22.531 -13.781 6.336 1 81.56 184 THR B C 1
ATOM 3013 O O . THR B 1 184 ? -22.641 -12.625 5.918 1 81.56 184 THR B O 1
ATOM 3016 N N . ALA B 1 185 ? -23.406 -14.758 6.203 1 83.56 185 ALA B N 1
ATOM 3017 C CA . ALA B 1 185 ? -24.672 -14.469 5.523 1 83.56 185 ALA B CA 1
ATOM 3018 C C . ALA B 1 185 ? -25.656 -13.812 6.473 1 83.56 185 ALA B C 1
ATOM 3020 O O . ALA B 1 185 ? -26.672 -13.266 6.035 1 83.56 185 ALA B O 1
ATOM 3021 N N . ASP B 1 186 ? -25.328 -13.688 7.684 1 92.12 186 ASP B N 1
ATOM 3022 C CA . ASP B 1 186 ? -26.188 -13.047 8.672 1 92.12 186 ASP B CA 1
ATOM 3023 C C . ASP B 1 186 ? -26.016 -11.531 8.641 1 92.12 186 ASP B C 1
ATOM 3025 O O . ASP B 1 186 ? -24.969 -11.008 9.031 1 92.12 186 ASP B O 1
ATOM 3029 N N . PRO B 1 187 ? -27.094 -10.812 8.266 1 91.75 187 PRO B N 1
ATOM 3030 C CA . PRO B 1 187 ? -26.984 -9.359 8.133 1 91.75 187 PRO B CA 1
ATOM 3031 C C . PRO B 1 187 ? -26.688 -8.664 9.453 1 91.75 187 PRO B C 1
ATOM 3033 O O . PRO B 1 187 ? -25.984 -7.656 9.484 1 91.75 187 PRO B O 1
ATOM 3036 N N . VAL B 1 188 ? -27.234 -9.172 10.477 1 94.44 188 VAL B N 1
ATOM 3037 C CA . VAL B 1 188 ? -27.016 -8.539 11.781 1 94.44 188 VAL B CA 1
ATOM 3038 C C . VAL B 1 188 ? -25.562 -8.688 12.195 1 94.44 188 VAL B C 1
ATOM 3040 O O . VAL B 1 188 ? -24.938 -7.723 12.641 1 94.44 188 VAL B O 1
ATOM 3043 N N . GLY B 1 189 ? -25.062 -9.93 12.086 1 93.56 189 GLY B N 1
ATOM 3044 C CA . GLY B 1 189 ? -23.656 -10.148 12.391 1 93.56 189 GLY B CA 1
ATOM 3045 C C . GLY B 1 189 ? -22.719 -9.352 11.5 1 93.56 189 GLY B C 1
ATOM 3046 O O . GLY B 1 189 ? -21.766 -8.75 11.992 1 93.56 189 GLY B O 1
ATOM 3047 N N . MET B 1 190 ? -23.016 -9.289 10.273 1 92.62 190 MET B N 1
ATOM 3048 C CA . MET B 1 190 ? -22.188 -8.562 9.312 1 92.62 190 MET B CA 1
ATOM 3049 C C . MET B 1 190 ? -22.219 -7.062 9.586 1 92.62 190 MET B C 1
ATOM 3051 O O . MET B 1 190 ? -21.172 -6.418 9.633 1 92.62 190 MET B O 1
ATOM 3055 N N . GLY B 1 191 ? -23.422 -6.551 9.719 1 94.75 191 GLY B N 1
ATOM 3056 C CA . GLY B 1 191 ? -23.547 -5.133 10.023 1 94.75 191 GLY B CA 1
ATOM 3057 C C . GLY B 1 191 ? -22.875 -4.742 11.32 1 94.75 191 GLY B C 1
ATOM 3058 O O . GLY B 1 191 ? -22.172 -3.725 11.383 1 94.75 191 GLY B O 1
ATOM 3059 N N . GLY B 1 192 ? -23.109 -5.551 12.367 1 95.38 192 GLY B N 1
ATOM 3060 C CA . GLY B 1 192 ? -22.484 -5.285 13.648 1 95.38 192 GLY B CA 1
ATOM 3061 C C . GLY B 1 192 ? -20.969 -5.285 13.594 1 95.38 192 GLY B C 1
ATOM 3062 O O . GLY B 1 192 ? -20.328 -4.41 14.172 1 95.38 192 GLY B O 1
ATOM 3063 N N . MET B 1 193 ? -20.391 -6.227 12.93 1 94.12 193 MET B N 1
ATOM 3064 C CA . MET B 1 193 ? -18.938 -6.316 12.797 1 94.12 193 MET B CA 1
ATOM 3065 C C . MET B 1 193 ? -18.391 -5.125 12.023 1 94.12 193 MET B C 1
ATOM 3067 O O . MET B 1 193 ? -17.344 -4.578 12.383 1 94.12 193 MET B O 1
ATOM 3071 N N . ALA B 1 194 ? -19.062 -4.777 10.977 1 94.5 194 ALA B N 1
ATOM 3072 C CA . ALA B 1 194 ? -18.641 -3.627 10.18 1 94.5 194 ALA B CA 1
ATOM 3073 C C . ALA B 1 194 ? -18.641 -2.352 11.016 1 94.5 194 ALA B C 1
ATOM 3075 O O . ALA B 1 194 ? -17.641 -1.628 11.062 1 94.5 194 ALA B O 1
ATOM 3076 N N . ILE B 1 195 ? -19.734 -2.111 11.672 1 97.88 195 ILE B N 1
ATOM 3077 C CA . ILE B 1 195 ? -19.859 -0.917 12.508 1 97.88 195 ILE B CA 1
ATOM 3078 C C . ILE B 1 195 ? -18.766 -0.912 13.57 1 97.88 195 ILE B C 1
ATOM 3080 O O . ILE B 1 195 ? -18.109 0.108 13.789 1 97.88 195 ILE B O 1
ATOM 3084 N N . ALA B 1 196 ? -18.562 -2.035 14.219 1 97.5 196 ALA B N 1
ATOM 3085 C CA . ALA B 1 196 ? -17.547 -2.137 15.258 1 97.5 196 ALA B CA 1
ATOM 3086 C C . ALA B 1 196 ? -16.156 -1.808 14.695 1 97.5 196 ALA B C 1
ATOM 3088 O O . ALA B 1 196 ? -15.414 -1.028 15.289 1 97.5 196 ALA B O 1
ATOM 3089 N N . ALA B 1 197 ? -15.797 -2.387 13.578 1 97.19 197 ALA B N 1
ATOM 3090 C CA . ALA B 1 197 ? -14.492 -2.162 12.969 1 97.19 197 ALA B CA 1
ATOM 3091 C C . ALA B 1 197 ? -14.281 -0.687 12.641 1 97.19 197 ALA B C 1
ATOM 3093 O O . ALA B 1 197 ? -13.219 -0.128 12.922 1 97.19 197 ALA B O 1
ATOM 3094 N N . TYR B 1 198 ? -15.273 -0.024 12.07 1 98.5 198 TYR B N 1
ATOM 3095 C CA . TYR B 1 198 ? -15.156 1.371 11.664 1 98.5 198 TYR B CA 1
ATOM 3096 C C . TYR B 1 198 ? -15.07 2.289 12.875 1 98.5 198 TYR B C 1
ATOM 3098 O O . TYR B 1 198 ? -14.328 3.273 12.859 1 98.5 198 TYR B O 1
ATOM 3106 N N . LEU B 1 199 ? -15.789 1.98 13.914 1 98.69 199 LEU B N 1
ATOM 3107 C CA . LEU B 1 199 ? -15.758 2.807 15.117 1 98.69 199 LEU B CA 1
ATOM 3108 C C . LEU B 1 199 ? -14.445 2.617 15.875 1 98.69 199 LEU B C 1
ATOM 3110 O O . LEU B 1 199 ? -13.938 3.559 16.484 1 98.69 199 LEU B O 1
ATOM 3114 N N . VAL B 1 200 ? -13.906 1.393 15.875 1 98.75 200 VAL B N 1
ATOM 3115 C CA . VAL B 1 200 ? -12.602 1.156 16.484 1 98.75 200 VAL B CA 1
ATOM 3116 C C . VAL B 1 200 ? -11.539 1.975 15.766 1 98.75 200 VAL B C 1
ATOM 3118 O O . VAL B 1 200 ? -10.695 2.609 16.406 1 98.75 200 VAL B O 1
ATOM 3121 N N . ALA B 1 201 ? -11.547 1.958 14.438 1 98.81 201 ALA B N 1
ATOM 3122 C CA . ALA B 1 201 ? -10.617 2.785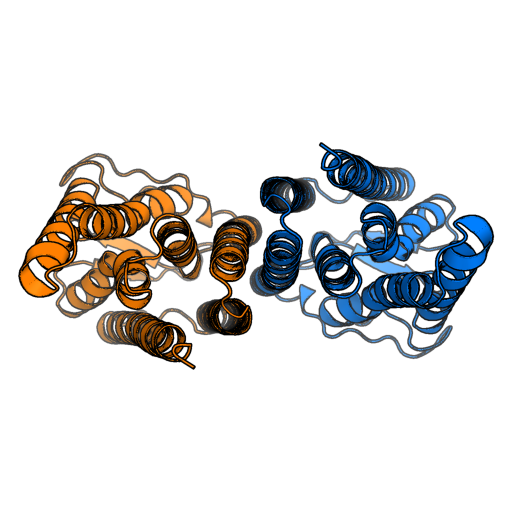 13.672 1 98.81 201 ALA B CA 1
ATOM 3123 C C . ALA B 1 201 ? -10.789 4.262 14.008 1 98.81 201 ALA B C 1
ATOM 3125 O O . ALA B 1 201 ? -9.805 4.992 14.148 1 98.81 201 ALA B O 1
ATOM 3126 N N . THR B 1 202 ? -12.047 4.707 14.141 1 98.81 202 THR B N 1
ATOM 3127 C CA . THR B 1 202 ? -12.352 6.09 14.492 1 98.81 202 THR B CA 1
ATOM 3128 C C . THR B 1 202 ? -11.797 6.438 15.867 1 98.81 202 THR B C 1
ATOM 3130 O O . THR B 1 202 ? -11.172 7.488 16.047 1 98.81 202 THR B O 1
ATOM 3133 N N . ALA B 1 203 ? -11.992 5.527 16.812 1 98.69 203 ALA B N 1
ATOM 3134 C CA . ALA B 1 203 ? -11.492 5.738 18.172 1 98.69 203 ALA B CA 1
ATOM 3135 C C . ALA B 1 203 ? -9.969 5.809 18.172 1 98.69 203 ALA B C 1
ATOM 3137 O O . ALA B 1 203 ? -9.383 6.652 18.859 1 98.69 203 ALA B O 1
ATOM 3138 N N . LEU B 1 204 ? -9.328 4.945 17.438 1 98.62 204 LEU B N 1
ATOM 3139 C CA . LEU B 1 204 ? -7.875 4.973 17.344 1 98.62 204 LEU B CA 1
ATOM 3140 C C . LEU B 1 204 ? -7.391 6.293 16.75 1 98.62 204 LEU B C 1
ATOM 3142 O O . LEU B 1 204 ? -6.406 6.863 17.219 1 98.62 204 LEU B O 1
ATOM 3146 N N . ALA B 1 205 ? -8.07 6.727 15.719 1 98.62 205 ALA B N 1
ATOM 3147 C CA . ALA B 1 205 ? -7.719 8.008 15.109 1 98.62 205 ALA B CA 1
ATOM 3148 C C . ALA B 1 205 ? -7.809 9.141 16.125 1 98.62 205 ALA B C 1
ATOM 3150 O O . ALA B 1 205 ? -6.949 10.023 16.156 1 98.62 205 ALA B O 1
ATOM 3151 N N . ALA B 1 206 ? -8.867 9.148 16.938 1 98.06 206 ALA B N 1
ATOM 3152 C CA . ALA B 1 206 ? -9.031 10.156 17.984 1 98.06 206 ALA B CA 1
ATOM 3153 C C . ALA B 1 206 ? -7.875 10.109 18.969 1 98.06 206 ALA B C 1
ATOM 3155 O O . ALA B 1 206 ? -7.348 11.156 19.375 1 98.06 206 ALA B O 1
ATOM 3156 N N . LEU B 1 207 ? -7.434 8.945 19.344 1 97.31 207 LEU B N 1
ATOM 3157 C CA . LEU B 1 207 ? -6.352 8.758 20.312 1 97.31 207 LEU B CA 1
ATOM 3158 C C . LEU B 1 207 ? -5.023 9.234 19.734 1 97.31 207 LEU B C 1
ATOM 3160 O O . LEU B 1 207 ? -4.23 9.875 20.422 1 97.31 207 LEU B O 1
ATOM 3164 N N . LEU B 1 208 ? -4.793 8.953 18.469 1 96.31 208 LEU B N 1
ATOM 3165 C CA . LEU B 1 208 ? -3.529 9.273 17.812 1 96.31 208 LEU B CA 1
ATOM 3166 C C . LEU B 1 208 ? -3.404 10.773 17.578 1 96.31 208 LEU B C 1
ATOM 3168 O O . LEU B 1 208 ? -2.293 11.297 17.484 1 96.31 208 LEU B O 1
ATOM 3172 N N . ASP B 1 209 ? -4.504 11.398 17.406 1 91.31 209 ASP B N 1
ATOM 3173 C CA . ASP B 1 209 ? -4.516 12.836 17.125 1 91.31 209 ASP B CA 1
ATOM 3174 C C . ASP B 1 209 ? -4.297 13.641 18.391 1 91.31 209 ASP B C 1
ATOM 3176 O O . ASP B 1 209 ? -3.742 14.742 18.344 1 91.31 209 ASP B O 1
ATOM 3180 N N . ARG B 1 210 ? -4.789 13.273 19.672 1 78.5 210 ARG B N 1
ATOM 3181 C CA . ARG B 1 210 ? -4.664 13.969 20.953 1 78.5 210 ARG B CA 1
ATOM 3182 C C . ARG B 1 210 ? -3.211 14.008 21.406 1 78.5 210 ARG B C 1
ATOM 3184 O O . ARG B 1 210 ? -2.793 14.953 22.078 1 78.5 210 ARG B O 1
ATOM 3191 N N . ARG B 1 211 ? -2.441 12.984 21.344 1 58.97 211 ARG B N 1
ATOM 3192 C CA . ARG B 1 211 ? -1.139 12.891 22 1 58.97 211 ARG B CA 1
ATOM 3193 C C . ARG B 1 211 ? -0.275 14.102 21.688 1 58.97 211 ARG B C 1
ATOM 3195 O O . ARG B 1 211 ? 0.692 14.383 22.391 1 58.97 211 ARG B O 1
ATOM 3202 N N . ARG B 1 212 ? 0.046 14.859 20.5 1 49.72 212 ARG B N 1
ATOM 3203 C CA . ARG B 1 212 ? 1.307 15.594 20.547 1 49.72 212 ARG B CA 1
ATOM 3204 C C . ARG B 1 212 ? 1.16 16.875 21.359 1 49.72 212 ARG B C 1
ATOM 3206 O O . ARG B 1 212 ? 2.045 17.734 21.344 1 49.72 212 ARG B O 1
ATOM 3213 N N . ALA B 1 213 ? 0.141 17.359 22 1 40.66 213 ALA B N 1
ATOM 3214 C CA . ALA B 1 213 ? 0.584 18.562 22.703 1 40.66 213 ALA B CA 1
ATOM 3215 C C . ALA B 1 213 ? 1.686 18.234 23.719 1 40.66 213 ALA B C 1
ATOM 3217 O O . ALA B 1 213 ? 1.636 18.672 24.859 1 40.66 213 ALA B O 1
ATOM 3218 N N . ALA B 1 214 ? 2.779 17.453 23.453 1 38.12 214 ALA B N 1
ATOM 3219 C CA . ALA B 1 214 ? 3.855 17.75 24.391 1 38.12 214 ALA B CA 1
ATOM 3220 C C . ALA B 1 214 ? 4.574 19.047 24 1 38.12 214 ALA B C 1
ATOM 3222 O O . ALA B 1 214 ? 4.801 19.297 22.812 1 38.12 214 ALA B O 1
#

Foldseek 3Di:
DALLLCLLLLLLCLVPVVDQSLLLLCLSCVLLLVVLVCLQVVVFHWFAQPVAFQGRIGGDGDQQRQELVNLLVSLVVQLVCCCPVVVDDSVNSNSSSVSSSVNNVLQLAADCQPYHPHDVHGGGHPNVRNPNVVNVCVSLVSLVVSLVSSQVSCVVVVHDNVLSVVLNVVSVVVVVVVVVDDDDRNSNVNSVVSNVSSVVSSVSSNVSRPPPPD/DALLLCLLLLLLCLVPVVAQSLLLLCLSCVLLLVVLVCLQVVVFDWFAQPVAFQGRIGGDGDQQRQELVNQLCSLVVQLVCCCPVVVDPSVNSNSSSVSSSVNNVLQLAADDQPYHPHDVHGGGHPNVRNPNVVNVCVSLVSLVVSLVSSQVSCVVVVHDNVLSVVLNVVSVVVVVVVVVDDDDRNSNVNSVVSNVSSVVSSVSSNVSRPPPPD

pLDDT: mean 96.02, std 7.74, range [34.75, 98.94]

Radius of gyration: 22.98 Å; Cα contacts (8 Å, |Δi|>4): 781; chains: 2; bounding box: 70×54×46 Å

Secondary structure (DSSP, 8-state):
--GGGHHHHHHHHHH-TTS-HHHHHHHHHHHHHHHHHHHHHTSSEEEE-TTSSS--EEEEE-TTTSSHHHHHHHHHHHHHHHHHTS---HHHHHHHHHHHHHHHHHHHHH--S-EESSTT--EE---GGGSHHHHHHHHHHHHHHHHHHHHHHHHHTT--SHHHHHHHHHHHHHHHHHHHSPPPS-HHHHHHHHHHHHHHHHHHHHHHHHGGG-/--GGGHHHHHHHHHH-TTS-HHHHHHHHHHHHHHHHHHHHHTSSEEEE-TTSSS--EEEEE-TTTSSHHHHHHHHHHHHHHHHHTS---HHHHHHHHHHHHHHHHHHHHH--S-EESSTT--EE---GGGSHHHHHHHHHHHHHHHHHHHHHHHHHTT--SHHHHHHHHHHHHHHHHHHHSPPPS-HHHHHHHHHHHHHHHHHHHHHHHHTT--

Solvent-accessible surface area (backbone atoms only — not comparable to full-atom values): 20511 Å² total; per-residue (Å²): 104,68,62,31,35,48,16,45,15,33,38,44,37,37,76,45,63,87,42,60,51,25,55,23,44,35,22,19,40,42,51,54,43,51,40,16,55,31,32,49,73,57,80,22,43,67,51,67,42,83,87,44,53,65,48,35,67,40,67,73,40,48,60,67,40,54,11,47,59,23,28,49,49,51,9,53,49,47,16,51,45,34,28,69,72,68,60,39,58,65,69,47,12,47,49,31,13,50,18,27,35,44,32,56,59,52,26,37,49,32,33,51,63,58,29,23,62,38,91,91,45,64,53,42,38,65,34,34,23,73,39,37,47,59,38,33,40,51,30,39,42,44,30,21,50,15,41,16,46,26,22,20,43,30,23,69,68,74,40,77,59,61,53,56,49,51,49,53,51,49,44,51,52,50,45,48,50,59,72,70,48,77,86,61,78,46,44,52,62,43,15,50,52,50,32,49,54,52,48,50,52,20,51,50,34,43,56,57,60,63,63,66,82,111,103,68,63,31,35,48,15,46,17,32,37,44,37,37,77,46,63,87,41,61,51,24,54,22,46,35,21,18,41,42,52,55,40,52,40,16,56,31,32,48,72,57,81,23,43,68,50,66,40,83,85,44,52,67,48,35,69,40,68,72,40,48,60,70,38,55,11,47,59,24,26,49,50,52,10,53,49,47,15,52,45,33,28,68,73,69,61,39,57,64,70,48,12,48,49,32,12,50,18,28,36,43,32,55,59,52,26,37,49,31,32,54,63,58,29,23,62,38,90,91,47,64,52,43,37,67,33,33,23,73,40,38,47,58,38,31,39,50,31,37,41,44,30,20,50,15,42,16,45,27,22,21,42,32,23,68,68,76,40,76,59,59,54,56,50,51,50,54,52,49,44,52,50,51,45,50,50,58,72,70,49,75,85,59,81,46,44,50,62,42,16,51,52,50,34,50,53,51,49,50,53,20,52,50,33,43,56,56,60,63,63,65,86,115

Nearest PDB structures (foldseek):
  6sgx-assembly1_B  TM=2.329E-01  e=4.729E+00  Mycolicibacterium smegmatis MC2 155

Sequence (428 aa):
MFVGHYAAALAAKSAEPRGPLWTYVLGCQLIDVAWGGLIMTGAERLTVDPSLPGSALVLEHMPYTHSLPGALAWAVGAAILAKLILRLPWRVAAMIGLTVFSHWIADLLVHRPDLELWFGGQKVGLGLWNYPVAEQAVEIGLVALAASAWAWRRATLNQSLWPVLAFVSFLLALQIVGLLVPATADPVGMGGMAIAAYLVATALAALLDRRRAAMFVGHYAAALAAKSAEPRGPLWTYVLGCQLIDVAWGGLIMTGAERLTVDPSLPGSALVLEHMPYTHSLPGALAWAVGAAILAKLILRLPWRVAAMIGLTVFSHWIADLLVHRPDLELWFGGQKVGLGLWNYPVAEQAVEIGLVALAASAWAWRRATLNQSLWPVLAFVSFLLALQIVGLLVPATADPVGMGGMAIAAYLVATALAALLDRRRAA